Protein 1YC9 (pdb70)

Structure (mmCIF, N/CA/C/O backbone):
data_1YC9
#
_entry.id   1YC9
#
_cell.length_a   71.458
_cell.length_b   71.458
_cell.length_c   190.702
_cell.angle_alpha   90.00
_cell.angle_beta   90.00
_cell.angle_gamma   120.00
#
_symmetry.space_group_name_H-M   'P 3 2 1'
#
loop_
_entity.id
_entity.type
_entity.pdbx_description
1 polymer 'multidrug resistance protein'
2 non-polymer 'octyl beta-D-glucopyranoside'
3 non-polymer 'MERCURY (II) ION'
4 water water
#
loop_
_atom_site.group_PDB
_atom_site.id
_atom_site.type_symbol
_atom_site.label_atom_id
_atom_site.label_alt_id
_atom_site.label_comp_id
_atom_site.label_asym_id
_atom_site.label_entity_id
_atom_site.label_seq_id
_atom_site.pdbx_PDB_ins_code
_atom_site.Cartn_x
_atom_site.Cartn_y
_atom_site.Cartn_z
_atom_site.occupancy
_atom_site.B_iso_or_equiv
_atom_site.auth_seq_id
_atom_site.auth_comp_id
_atom_site.auth_asym_id
_atom_site.auth_atom_id
_atom_site.pdbx_PDB_model_num
ATOM 1 N N . TRP A 1 21 ? 29.561 27.405 54.476 1.00 62.63 63 TRP A N 1
ATOM 2 C CA . TRP A 1 21 ? 28.328 28.126 54.915 1.00 62.10 63 TRP A CA 1
ATOM 3 C C . TRP A 1 21 ? 27.062 27.272 54.584 1.00 61.01 63 TRP A C 1
ATOM 4 O O . TRP A 1 21 ? 27.199 26.035 54.531 1.00 61.15 63 TRP A O 1
ATOM 15 N N . PRO A 1 22 ? 25.846 27.838 54.442 1.00 59.07 64 PRO A N 1
ATOM 16 C CA . PRO A 1 22 ? 24.677 27.021 54.051 1.00 57.31 64 PRO A CA 1
ATOM 17 C C . PRO A 1 22 ? 24.892 25.947 52.972 1.00 55.09 64 PRO A C 1
ATOM 18 O O . PRO A 1 22 ? 25.164 26.276 51.830 1.00 54.86 64 PRO A O 1
ATOM 22 N N . SER A 1 23 ? 24.770 24.682 53.379 1.00 52.51 65 SER A N 1
ATOM 23 C CA . SER A 1 23 ? 24.717 23.502 52.499 1.00 50.67 65 SER A CA 1
ATOM 24 C C . SER A 1 23 ? 23.634 23.596 51.389 1.00 48.45 65 SER A C 1
ATOM 25 O O . SER A 1 23 ? 22.791 24.509 51.429 1.00 47.24 65 SER A O 1
ATOM 28 N N . ALA A 1 24 ? 23.649 22.663 50.415 1.00 45.39 66 ALA A N 1
ATOM 29 C CA . ALA A 1 24 ? 22.565 22.554 49.436 1.00 42.98 66 ALA A CA 1
ATOM 30 C C . ALA A 1 24 ? 21.299 22.067 50.135 1.00 40.76 66 ALA A C 1
ATOM 31 O O . ALA A 1 24 ? 20.244 22.674 49.972 1.00 40.04 66 ALA A O 1
ATOM 33 N N . ASN A 1 25 ? 21.414 20.943 50.855 1.00 38.11 67 ASN A N 1
ATOM 34 C CA . ASN A 1 25 ? 20.371 20.439 51.752 1.00 36.14 67 ASN A CA 1
ATOM 35 C C . ASN A 1 25 ? 20.609 20.880 53.195 1.00 33.17 67 ASN A C 1
ATOM 36 O O . ASN A 1 25 ? 20.713 20.071 54.107 1.00 32.02 67 ASN A O 1
ATOM 41 N N . TRP A 1 26 ? 20.614 22.191 53.385 1.00 31.58 68 TRP A N 1
ATOM 42 C CA . TRP A 1 26 ? 21.034 22.848 54.614 1.00 29.60 68 TRP A CA 1
ATOM 43 C C . TRP A 1 26 ? 20.229 22.487 55.860 1.00 28.96 68 TRP A C 1
ATOM 44 O O . TRP A 1 26 ? 20.705 22.626 56.976 1.00 28.41 68 TRP A O 1
ATOM 55 N N . TRP A 1 27 ? 18.984 22.057 55.670 1.00 28.06 69 TRP A N 1
ATOM 56 C CA . TRP A 1 27 ? 18.098 21.704 56.776 1.00 26.93 69 TRP A CA 1
ATOM 57 C C . TRP A 1 27 ? 18.592 20.460 57.523 1.00 26.93 69 TRP A C 1
ATOM 58 O O . TRP A 1 27 ? 18.236 20.242 58.698 1.00 26.95 69 TRP A O 1
ATOM 69 N N . GLN A 1 28 ? 19.411 19.659 56.836 1.00 28.95 70 GLN A N 1
ATOM 70 C CA . GLN A 1 28 ? 19.983 18.466 57.454 1.00 30.06 70 GLN A CA 1
ATOM 71 C C . GLN A 1 28 ? 20.863 18.787 58.644 1.00 30.79 70 GLN A C 1
ATOM 72 O O . GLN A 1 28 ? 21.042 17.933 59.507 1.00 31.36 70 GLN A O 1
ATOM 78 N N . ARG A 1 29 ? 21.411 19.995 58.704 1.00 31.51 71 ARG A N 1
ATOM 79 C CA . ARG A 1 29 ? 22.262 20.337 59.815 1.00 32.91 71 ARG A CA 1
ATOM 80 C C . ARG A 1 29 ? 21.536 20.335 61.152 1.00 32.10 71 ARG A C 1
ATOM 81 O O . ARG A 1 29 ? 22.185 20.226 62.182 1.00 30.40 71 ARG A O 1
ATOM 89 N N . TYR A 1 30 ? 20.191 20.380 61.158 1.00 30.58 72 TYR A N 1
ATOM 90 C CA . TYR A 1 30 ? 19.434 20.355 62.410 1.00 30.31 72 TYR A CA 1
ATOM 91 C C . TYR A 1 30 ? 19.182 18.949 62.979 1.00 31.02 72 TYR A C 1
ATOM 92 O O . TYR A 1 30 ? 18.624 18.805 64.057 1.00 30.83 72 TYR A O 1
ATOM 101 N N . GLN A 1 31 ? 19.519 17.916 62.207 1.00 32.13 73 GLN A N 1
ATOM 102 C CA . GLN A 1 31 ? 19.608 16.552 62.722 1.00 33.50 73 GLN A CA 1
ATOM 103 C C . GLN A 1 31 ? 18.238 16.047 63.124 1.00 32.39 73 GLN A C 1
ATOM 104 O O . GLN A 1 31 ? 18.092 15.273 64.079 1.00 32.76 73 GLN A O 1
ATOM 110 N N . ASP A 1 32 ? 17.225 16.522 62.409 1.00 30.82 74 ASP A N 1
ATOM 111 C CA . ASP A 1 32 ? 15.847 16.137 62.647 1.00 29.80 74 ASP A CA 1
ATOM 112 C C . ASP A 1 32 ? 15.257 15.468 61.418 1.00 30.08 74 ASP A C 1
ATOM 113 O O . ASP A 1 32 ? 14.882 16.112 60.416 1.00 28.35 74 ASP A O 1
ATOM 118 N N . ALA A 1 33 ? 15.177 14.136 61.450 1.00 29.23 75 ALA A N 1
ATOM 119 C CA . ALA A 1 33 ? 14.741 13.441 60.261 1.00 29.47 75 ALA A CA 1
ATOM 120 C C . ALA A 1 33 ? 13.298 13.614 59.792 1.00 29.04 75 ALA A C 1
ATOM 121 O O . ALA A 1 33 ? 13.038 13.619 58.607 1.00 28.10 75 ALA A O 1
ATOM 123 N N . GLN A 1 34 ? 12.358 13.808 60.699 1.00 29.50 76 GLN A N 1
ATOM 124 C CA . GLN A 1 34 ? 11.197 14.650 60.498 1.00 29.16 76 GLN A CA 1
ATOM 125 C C . GLN A 1 34 ? 11.246 15.869 59.606 1.00 28.14 76 GLN A C 1
ATOM 126 O O . GLN A 1 34 ? 10.507 15.908 58.608 1.00 29.11 76 GLN A O 1
ATOM 132 N N . LEU A 1 35 ? 12.068 16.830 59.966 1.00 27.75 77 LEU A N 1
ATOM 133 C CA . LEU A 1 35 ? 12.196 18.026 59.147 1.00 27.38 77 LEU A CA 1
ATOM 134 C C . LEU A 1 35 ? 12.700 17.644 57.777 1.00 27.71 77 LEU A C 1
ATOM 135 O O . LEU A 1 35 ? 12.160 18.047 56.751 1.00 25.85 77 LEU A O 1
ATOM 140 N N . ASN A 1 36 ? 13.761 16.842 57.756 1.00 27.76 78 ASN A N 1
ATOM 141 C CA . ASN A 1 36 ? 14.314 16.335 56.505 1.00 28.76 78 ASN A CA 1
ATOM 142 C C . ASN A 1 36 ? 13.274 15.726 55.606 1.00 28.34 78 ASN A C 1
ATOM 143 O O . ASN A 1 36 ? 13.257 16.001 54.425 1.00 28.15 78 ASN A O 1
ATOM 148 N N . HIS A 1 37 ? 12.423 14.875 56.167 1.00 28.80 79 HIS A N 1
ATOM 149 C CA . HIS A 1 37 ? 11.412 14.187 55.393 1.00 29.28 79 HIS A CA 1
ATOM 150 C C . HIS A 1 37 ? 10.332 15.143 54.817 1.00 27.59 79 HIS A C 1
ATOM 151 O O . HIS A 1 37 ? 9.922 15.006 53.653 1.00 26.56 79 HIS A O 1
ATOM 158 N N . LEU A 1 38 ? 9.893 16.092 55.642 1.00 24.99 80 LEU A N 1
ATOM 159 C CA . LEU A 1 38 ? 8.935 17.116 55.216 1.00 24.72 80 LEU A CA 1
ATOM 160 C C . LEU A 1 38 ? 9.485 17.919 54.043 1.00 23.12 80 LEU A C 1
ATOM 161 O O . LEU A 1 38 ? 8.808 18.074 53.042 1.00 23.81 80 LEU A O 1
ATOM 166 N N . ILE A 1 39 ? 10.727 18.371 54.136 1.00 22.17 81 ILE A N 1
ATOM 167 C CA . ILE A 1 39 ? 11.264 19.177 53.065 1.00 23.85 81 ILE A CA 1
ATOM 168 C C . ILE A 1 39 ? 11.458 18.296 51.814 1.00 24.90 81 ILE A C 1
ATOM 169 O O . ILE A 1 39 ? 11.041 18.640 50.692 1.00 24.94 81 ILE A O 1
ATOM 174 N N . GLU A 1 40 ? 12.031 17.114 52.012 1.00 25.28 82 GLU A N 1
ATOM 175 C CA . GLU A 1 40 ? 12.229 16.186 50.911 1.00 27.03 82 GLU A CA 1
ATOM 176 C C . GLU A 1 40 ? 10.961 15.834 50.146 1.00 27.99 82 GLU A C 1
ATOM 177 O O . GLU A 1 40 ? 10.970 15.859 48.926 1.00 27.80 82 GLU A O 1
ATOM 183 N N . GLU A 1 41 ? 9.870 15.581 50.865 1.00 29.32 83 GLU A N 1
ATOM 184 C CA . GLU A 1 41 ? 8.549 15.353 50.275 1.00 30.30 83 GLU A CA 1
ATOM 185 C C . GLU A 1 41 ? 8.111 16.524 49.394 1.00 29.71 83 GLU A C 1
ATOM 186 O O . GLU A 1 41 ? 7.671 16.313 48.255 1.00 30.37 83 GLU A O 1
ATOM 192 N N . ALA A 1 42 ? 8.200 17.733 49.941 1.00 28.58 84 ALA A N 1
ATOM 193 C CA . ALA A 1 42 ? 7.797 18.947 49.245 1.00 28.38 84 ALA A CA 1
ATOM 194 C C . ALA A 1 42 ? 8.633 19.173 47.989 1.00 28.87 84 ALA A C 1
ATOM 195 O O . ALA A 1 42 ? 8.116 19.635 47.011 1.00 27.64 84 ALA A O 1
ATOM 197 N N . LEU A 1 43 ? 9.945 18.896 48.056 1.00 28.92 85 LEU A N 1
ATOM 198 C CA . LEU A 1 43 ? 10.821 19.081 46.903 1.00 30.50 85 LEU A CA 1
ATOM 199 C C . LEU A 1 43 ? 10.742 17.964 45.827 1.00 32.77 85 LEU A C 1
ATOM 200 O O . LEU A 1 43 ? 11.272 18.114 44.739 1.00 34.62 85 LEU A O 1
ATOM 205 N N . GLN A 1 44 ? 10.082 16.858 46.152 1.00 34.36 86 GLN A N 1
ATOM 206 C CA . GLN A 1 44 ? 9.941 15.758 45.202 1.00 35.92 86 GLN A CA 1
ATOM 207 C C . GLN A 1 44 ? 8.672 15.916 44.371 1.00 36.39 86 GLN A C 1
ATOM 208 O O . GLN A 1 44 ? 8.693 15.798 43.146 1.00 35.72 86 GLN A O 1
ATOM 214 N N . HIS A 1 45 ? 7.569 16.184 45.059 1.00 36.98 87 HIS A N 1
ATOM 215 C CA . HIS A 1 45 ? 6.293 16.434 44.438 1.00 37.60 87 HIS A CA 1
ATOM 216 C C . HIS A 1 45 ? 5.442 17.254 45.416 1.00 37.13 87 HIS A C 1
ATOM 217 O O . HIS A 1 45 ? 5.179 16.823 46.530 1.00 37.87 87 HIS A O 1
ATOM 224 N N . SER A 1 46 ? 5.048 18.446 44.983 1.00 35.34 88 SER A N 1
ATOM 225 C CA . SER A 1 46 ? 4.109 19.314 45.706 1.00 32.97 88 SER A CA 1
ATOM 226 C C . SER A 1 46 ? 3.678 20.364 44.677 1.00 31.98 88 SER A C 1
ATOM 227 O O . SER A 1 46 ? 4.399 20.590 43.717 1.00 31.09 88 SER A O 1
ATOM 230 N N . PRO A 1 47 ? 2.515 20.991 44.836 1.00 31.04 89 PRO A N 1
ATOM 231 C CA . PRO A 1 47 ? 2.091 22.035 43.895 1.00 28.87 89 PRO A CA 1
ATOM 232 C C . PRO A 1 47 ? 3.055 23.225 43.738 1.00 28.82 89 PRO A C 1
ATOM 233 O O . PRO A 1 47 ? 3.245 23.676 42.633 1.00 26.31 89 PRO A O 1
ATOM 237 N N . SER A 1 48 ? 3.646 23.701 44.816 1.00 27.83 90 SER A N 1
ATOM 238 C CA . SER A 1 48 ? 4.591 24.800 44.724 1.00 29.43 90 SER A CA 1
ATOM 239 C C . SER A 1 48 ? 5.815 24.412 43.920 1.00 29.22 90 SER A C 1
ATOM 240 O O . SER A 1 48 ? 6.336 25.200 43.148 1.00 29.54 90 SER A O 1
ATOM 243 N N . LEU A 1 49 ? 6.255 23.178 44.112 1.00 29.58 91 LEU A N 1
ATOM 244 C CA . LEU A 1 49 ? 7.327 22.619 43.315 1.00 30.07 91 LEU A CA 1
ATOM 245 C C . LEU A 1 49 ? 6.951 22.618 41.841 1.00 28.73 91 LEU A C 1
ATOM 246 O O . LEU A 1 49 ? 7.674 23.130 41.013 1.00 27.47 91 LEU A O 1
ATOM 251 N N . CYS A 1 50 ? 5.811 22.023 41.530 1.00 28.29 92 CYS A N 1
ATOM 252 C CA . CYS A 1 50 ? 5.405 21.865 40.151 1.00 28.56 92 CYS A CA 1
ATOM 253 C C . CYS A 1 50 ? 5.213 23.187 39.432 1.00 26.35 92 CYS A C 1
ATOM 254 O O . CYS A 1 50 ? 5.544 23.292 38.268 1.00 26.69 92 CYS A O 1
ATOM 257 N N . MET A 1 51 ? 4.700 24.196 40.131 1.00 24.12 93 MET A N 1
ATOM 258 C CA . MET A 1 51 ? 4.484 25.490 39.526 1.00 23.11 93 MET A CA 1
ATOM 259 C C . MET A 1 51 ? 5.840 26.098 39.185 1.00 24.31 93 MET A C 1
ATOM 260 O O . MET A 1 51 ? 5.999 26.714 38.157 1.00 21.90 93 MET A O 1
ATOM 265 N N . ALA A 1 52 ? 6.799 25.966 40.095 1.00 24.11 94 ALA A N 1
ATOM 266 C CA . ALA A 1 52 ? 8.138 26.458 39.850 1.00 24.70 94 ALA A CA 1
ATOM 267 C C . ALA A 1 52 ? 8.813 25.778 38.621 1.00 23.78 94 ALA A C 1
ATOM 268 O O . ALA A 1 52 ? 9.424 26.479 37.794 1.00 25.60 94 ALA A O 1
ATOM 270 N N . MET A 1 53 ? 8.711 24.456 38.528 1.00 24.57 95 MET A N 1
ATOM 271 C CA A MET A 1 53 ? 9.181 23.649 37.398 0.50 24.51 95 MET A CA 1
ATOM 272 C CA B MET A 1 53 ? 9.270 23.749 37.399 0.50 25.05 95 MET A CA 1
ATOM 273 C C . MET A 1 53 ? 8.549 24.163 36.101 1.00 24.38 95 MET A C 1
ATOM 274 O O . MET A 1 53 ? 9.197 24.340 35.085 1.00 22.60 95 MET A O 1
ATOM 283 N N . ALA A 1 54 ? 7.244 24.393 36.164 1.00 22.84 96 ALA A N 1
ATOM 284 C CA . ALA A 1 54 ? 6.458 24.831 35.008 1.00 22.76 96 ALA A CA 1
ATOM 285 C C . ALA A 1 54 ? 6.870 26.209 34.519 1.00 20.76 96 ALA A C 1
ATOM 286 O O . ALA A 1 54 ? 7.022 26.429 33.314 1.00 19.79 96 ALA A O 1
ATOM 288 N N . ARG A 1 55 ? 7.090 27.120 35.461 1.00 20.05 97 ARG A N 1
ATOM 289 C CA . ARG A 1 55 ? 7.537 28.470 35.141 1.00 20.18 97 ARG A CA 1
ATOM 290 C C . ARG A 1 55 ? 8.941 28.511 34.539 1.00 20.03 97 ARG A C 1
ATOM 291 O O . ARG A 1 55 ? 9.262 29.419 33.772 1.00 18.36 97 ARG A O 1
ATOM 299 N N . LEU A 1 56 ? 9.778 27.535 34.884 1.00 20.42 98 LEU A N 1
ATOM 300 C CA . LEU A 1 56 ? 11.088 27.430 34.265 1.00 19.79 98 LEU A CA 1
ATOM 301 C C . LEU A 1 56 ? 10.918 26.876 32.847 1.00 18.98 98 LEU A C 1
ATOM 302 O O . LEU A 1 56 ? 11.493 27.392 31.903 1.00 18.14 98 LEU A O 1
ATOM 307 N N . LYS A 1 57 ? 10.116 25.831 32.683 1.00 19.44 99 LYS A N 1
ATOM 308 C CA . LYS A 1 57 ? 9.891 25.257 31.375 1.00 20.77 99 LYS A CA 1
ATOM 309 C C . LYS A 1 57 ? 9.309 26.312 30.434 1.00 21.43 99 LYS A C 1
ATOM 310 O O . LYS A 1 57 ? 9.661 26.362 29.260 1.00 20.71 99 LYS A O 1
ATOM 316 N N . GLY A 1 58 ? 8.468 27.180 30.963 1.00 20.84 100 GLY A N 1
ATOM 317 C CA . GLY A 1 58 ? 7.883 28.263 30.190 1.00 19.88 100 GLY A CA 1
ATOM 318 C C . GLY A 1 58 ? 8.943 29.156 29.608 1.00 19.56 100 GLY A C 1
ATOM 319 O O . GLY A 1 58 ? 8.924 29.496 28.427 1.00 19.30 100 GLY A O 1
ATOM 320 N N . ALA A 1 59 ? 9.855 29.569 30.464 1.00 18.21 101 ALA A N 1
ATOM 321 C CA . ALA A 1 59 ? 10.947 30.445 30.041 1.00 19.32 101 ALA A CA 1
ATOM 322 C C . ALA A 1 59 ? 11.833 29.737 28.994 1.00 17.29 101 ALA A C 1
ATOM 323 O O . ALA A 1 59 ? 12.354 30.376 28.082 1.00 19.10 101 ALA A O 1
ATOM 325 N N . GLN A 1 60 ? 11.994 28.425 29.137 1.00 18.78 102 GLN A N 1
ATOM 326 C CA . GLN A 1 60 ? 12.723 27.629 28.162 1.00 18.65 102 GLN A CA 1
ATOM 327 C C . GLN A 1 60 ? 12.039 27.673 26.802 1.00 18.29 102 GLN A C 1
ATOM 328 O O . GLN A 1 60 ? 12.659 27.901 25.769 1.00 16.52 102 GLN A O 1
ATOM 334 N N . GLY A 1 61 ? 10.729 27.430 26.793 1.00 17.51 103 GLY A N 1
ATOM 335 C CA . GLY A 1 61 ? 9.953 27.578 25.576 1.00 18.04 103 GLY A CA 1
ATOM 336 C C . GLY A 1 61 ? 9.989 28.953 24.983 1.00 17.94 103 GLY A C 1
ATOM 337 O O . GLY A 1 61 ? 10.043 29.082 23.758 1.00 18.93 103 GLY A O 1
ATOM 338 N N . PHE A 1 62 ? 9.983 29.982 25.804 1.00 17.84 104 PHE A N 1
ATOM 339 C CA . PHE A 1 62 ? 10.017 31.343 25.297 1.00 18.00 104 PHE A CA 1
ATOM 340 C C . PHE A 1 62 ? 11.382 31.578 24.627 1.00 17.40 104 PHE A C 1
ATOM 341 O O . PHE A 1 62 ? 11.444 32.146 23.549 1.00 17.17 104 PHE A O 1
ATOM 349 N N . ALA A 1 63 ? 12.444 31.103 25.267 1.00 17.15 105 ALA A N 1
ATOM 350 C CA . ALA A 1 63 ? 13.778 31.256 24.727 1.00 17.00 105 ALA A CA 1
ATOM 351 C C . ALA A 1 63 ? 13.916 30.542 23.395 1.00 16.50 105 ALA A C 1
ATOM 352 O O . ALA A 1 63 ? 14.518 31.045 22.441 1.00 16.33 105 ALA A O 1
ATOM 354 N N . ARG A 1 64 ? 13.376 29.339 23.311 1.00 15.73 106 ARG A N 1
ATOM 355 C CA . ARG A 1 64 ? 13.343 28.599 22.078 1.00 16.75 106 ARG A CA 1
ATOM 356 C C . ARG A 1 64 ? 12.622 29.377 20.960 1.00 17.53 106 ARG A C 1
ATOM 357 O O . ARG A 1 64 ? 13.102 29.456 19.826 1.00 16.12 106 ARG A O 1
ATOM 365 N N . GLN A 1 65 ? 11.398 29.879 21.260 1.00 17.26 107 GLN A N 1
ATOM 366 C CA . GLN A 1 65 ? 10.668 30.693 20.308 1.00 16.87 107 GLN A CA 1
ATOM 367 C C . GLN A 1 65 ? 11.489 31.908 19.835 1.00 16.37 107 GLN A C 1
ATOM 368 O O . GLN A 1 65 ? 11.532 32.193 18.639 1.00 14.72 107 GLN A O 1
ATOM 374 N N . ALA A 1 66 ? 12.152 32.602 20.775 1.00 17.85 108 ALA A N 1
ATOM 375 C CA . ALA A 1 66 ? 12.939 33.792 20.434 1.00 18.54 108 ALA A CA 1
ATOM 376 C C . ALA A 1 66 ? 14.084 33.448 19.501 1.00 18.92 108 ALA A C 1
ATOM 377 O O . ALA A 1 66 ? 14.337 34.152 18.554 1.00 19.70 108 ALA A O 1
ATOM 379 N N . GLY A 1 67 ? 14.818 32.375 19.799 1.00 19.33 109 GLY A N 1
ATOM 380 C CA . GLY A 1 67 ? 15.922 31.963 18.947 1.00 19.53 109 GLY A CA 1
ATOM 381 C C . GLY A 1 67 ? 15.551 31.722 17.496 1.00 19.19 109 GLY A C 1
ATOM 382 O O . GLY A 1 67 ? 16.385 31.925 16.588 1.00 18.10 109 GLY A O 1
ATOM 383 N N . ALA A 1 68 ? 14.276 31.332 17.230 1.00 18.37 110 ALA A N 1
ATOM 384 C CA . ALA A 1 68 ? 13.778 31.205 15.876 1.00 19.41 110 ALA A CA 1
ATOM 385 C C . ALA A 1 68 ? 13.914 32.458 15.029 1.00 18.84 110 ALA A C 1
ATOM 386 O O . ALA A 1 68 ? 13.987 32.410 13.808 1.00 18.74 110 ALA A O 1
ATOM 388 N N . ILE A 1 69 ? 13.973 33.621 15.642 1.00 19.43 111 ILE A N 1
ATOM 389 C CA . ILE A 1 69 ? 14.096 34.839 14.856 1.00 19.55 111 ILE A CA 1
ATOM 390 C C . ILE A 1 69 ? 15.410 34.903 14.052 1.00 20.25 111 ILE A C 1
ATOM 391 O O . ILE A 1 69 ? 15.510 35.614 13.068 1.00 18.32 111 ILE A O 1
ATOM 396 N N . ARG A 1 70 ? 16.413 34.154 14.498 1.00 18.95 112 ARG A N 1
ATOM 397 C CA . ARG A 1 70 ? 17.699 34.137 13.789 1.00 17.26 112 ARG A CA 1
ATOM 398 C C . ARG A 1 70 ? 17.814 33.005 12.748 1.00 17.43 112 ARG A C 1
ATOM 399 O O . ARG A 1 70 ? 18.793 32.940 12.014 1.00 16.57 112 ARG A O 1
ATOM 407 N N . SER A 1 71 ? 16.831 32.120 12.669 1.00 17.19 113 SER A N 1
ATOM 408 C CA . SER A 1 71 ? 16.823 31.128 11.646 1.00 16.12 113 SER A CA 1
ATOM 409 C C . SER A 1 71 ? 16.141 31.621 10.394 1.00 17.32 113 SER A C 1
ATOM 410 O O . SER A 1 71 ? 15.392 32.608 10.441 1.00 17.83 113 SER A O 1
ATOM 413 N N . PHE A 1 72 ? 16.304 30.895 9.304 1.00 16.72 114 PHE A N 1
ATOM 414 C CA . PHE A 1 72 ? 15.383 31.006 8.178 1.00 15.50 114 PHE A CA 1
ATOM 415 C C . PHE A 1 72 ? 14.092 30.152 8.428 1.00 17.32 114 PHE A C 1
ATOM 416 O O . PHE A 1 72 ? 14.054 29.323 9.333 1.00 17.50 114 PHE A O 1
ATOM 424 N N . ASP A 1 73 ? 13.061 30.425 7.639 1.00 16.11 115 ASP A N 1
ATOM 425 C CA A ASP A 1 73 ? 11.732 29.790 7.725 0.50 16.87 115 ASP A CA 1
ATOM 426 C CA B ASP A 1 73 ? 11.757 29.771 7.757 0.50 16.37 115 ASP A CA 1
ATOM 427 C C . ASP A 1 73 ? 11.402 29.210 6.376 1.00 15.75 115 ASP A C 1
ATOM 428 O O . ASP A 1 73 ? 11.664 29.832 5.315 1.00 15.90 115 ASP A O 1
ATOM 437 N N . LEU A 1 74 ? 10.805 28.024 6.356 1.00 15.14 116 LEU A N 1
ATOM 438 C CA . LEU A 1 74 ? 10.492 27.334 5.158 1.00 13.27 116 LEU A CA 1
ATOM 439 C C . LEU A 1 74 ? 9.010 26.848 5.377 1.00 13.92 116 LEU A C 1
ATOM 440 O O . LEU A 1 74 ? 8.625 26.437 6.466 1.00 13.05 116 LEU A O 1
ATOM 445 N N . GLY A 1 75 ? 8.272 26.924 4.301 1.00 15.44 117 GLY A N 1
ATOM 446 C CA . GLY A 1 75 ? 6.874 26.516 4.292 1.00 16.17 117 GLY A CA 1
ATOM 447 C C . GLY A 1 75 ? 6.416 26.062 2.936 1.00 15.53 117 GLY A C 1
ATOM 448 O O . GLY A 1 75 ? 7.039 26.345 1.936 1.00 15.64 117 GLY A O 1
ATOM 449 N N . LEU A 1 76 ? 5.339 25.248 2.893 1.00 14.78 118 LEU A N 1
ATOM 450 C CA . LEU A 1 76 ? 4.773 24.823 1.649 1.00 17.09 118 LEU A CA 1
ATOM 451 C C . LEU A 1 76 ? 3.412 25.504 1.534 1.00 18.51 118 LEU A C 1
ATOM 452 O O . LEU A 1 76 ? 2.707 25.573 2.523 1.00 18.83 118 LEU A O 1
ATOM 457 N N . ALA A 1 77 ? 3.138 26.024 0.359 1.00 18.45 119 ALA A N 1
ATOM 458 C CA . ALA A 1 77 ? 1.902 26.742 0.049 1.00 17.89 119 ALA A CA 1
ATOM 459 C C . ALA A 1 77 ? 1.290 26.119 -1.182 1.00 17.77 119 ALA A C 1
ATOM 460 O O . ALA A 1 77 ? 1.971 25.754 -2.113 1.00 18.86 119 ALA A O 1
ATOM 462 N N . ALA A 1 78 ? -0.027 25.923 -1.195 1.00 16.53 120 ALA A N 1
ATOM 463 C CA . ALA A 1 78 ? -0.673 25.512 -2.413 1.00 15.14 120 ALA A CA 1
ATOM 464 C C . ALA A 1 78 ? -2.042 26.174 -2.441 1.00 15.29 120 ALA A C 1
ATOM 465 O O . ALA A 1 78 ? -2.555 26.592 -1.408 1.00 16.64 120 ALA A O 1
ATOM 467 N N . SER A 1 79 ? -2.554 26.315 -3.632 1.00 14.89 121 SER A N 1
ATOM 468 C CA . SER A 1 79 ? -3.865 26.983 -3.863 1.00 15.21 121 SER A CA 1
ATOM 469 C C . SER A 1 79 ? -4.482 26.482 -5.122 1.00 16.51 121 SER A C 1
ATOM 470 O O . SER A 1 79 ? -3.830 26.002 -6.045 1.00 15.69 121 SER A O 1
ATOM 473 N N . ALA A 1 80 ? -5.831 26.468 -5.158 1.00 15.55 122 ALA A N 1
ATOM 474 C CA . ALA A 1 80 ? -6.545 26.218 -6.378 1.00 14.71 122 ALA A CA 1
ATOM 475 C C . ALA A 1 80 ? -7.666 27.238 -6.359 1.00 14.88 122 ALA A C 1
ATOM 476 O O . ALA A 1 80 ? -8.299 27.390 -5.337 1.00 16.22 122 ALA A O 1
ATOM 478 N N . THR A 1 81 ? -7.821 27.918 -7.458 1.00 14.50 123 THR A N 1
ATOM 479 C CA . THR A 1 81 ? -8.699 29.073 -7.554 1.00 14.03 123 THR A CA 1
ATOM 480 C C . THR A 1 81 ? -9.458 29.038 -8.824 1.00 14.66 123 THR A C 1
ATOM 481 O O . THR A 1 81 ? -8.912 28.858 -9.871 1.00 14.98 123 THR A O 1
ATOM 485 N N . GLU A 1 82 ? -10.771 29.325 -8.731 1.00 14.41 124 GLU A N 1
ATOM 486 C CA . GLU A 1 82 ? -11.574 29.633 -9.867 1.00 13.43 124 GLU A CA 1
ATOM 487 C C . GLU A 1 82 ? -11.728 31.159 -9.877 1.00 13.67 124 GLU A C 1
ATOM 488 O O . GLU A 1 82 ? -12.102 31.735 -8.894 1.00 14.95 124 GLU A O 1
ATOM 494 N N . SER A 1 83 ? -11.347 31.752 -10.977 1.00 14.01 125 SER A N 1
ATOM 495 C CA . SER A 1 83 ? -11.201 33.212 -11.070 1.00 14.81 125 SER A CA 1
ATOM 496 C C . SER A 1 83 ? -11.678 33.728 -12.413 1.00 12.86 125 SER A C 1
ATOM 497 O O . SER A 1 83 ? -11.398 33.166 -13.473 1.00 13.38 125 SER A O 1
ATOM 500 N N . LYS A 1 84 ? -12.351 34.885 -12.363 1.00 14.95 126 LYS A N 1
ATOM 501 C CA . LYS A 1 84 ? -12.770 35.643 -13.504 1.00 14.05 126 LYS A CA 1
ATOM 502 C C . LYS A 1 84 ? -12.069 36.996 -13.372 1.00 14.47 126 LYS A C 1
ATOM 503 O O . LYS A 1 84 ? -12.177 37.605 -12.323 1.00 13.91 126 LYS A O 1
ATOM 509 N N . VAL A 1 85 ? -11.320 37.355 -14.385 1.00 14.39 127 VAL A N 1
ATOM 510 C CA . VAL A 1 85 ? -10.581 38.646 -14.410 1.00 17.04 127 VAL A CA 1
ATOM 511 C C . VAL A 1 85 ? -11.486 39.677 -15.069 1.00 16.18 127 VAL A C 1
ATOM 512 O O . VAL A 1 85 ? -12.215 39.388 -16.044 1.00 15.36 127 VAL A O 1
ATOM 516 N N . SER A 1 86 ? -11.405 40.919 -14.579 1.00 15.75 128 SER A N 1
ATOM 517 C CA . SER A 1 86 ? -12.025 42.016 -15.275 1.00 15.13 128 SER A CA 1
ATOM 518 C C . SER A 1 86 ? -11.473 42.192 -16.720 1.00 16.43 128 SER A C 1
ATOM 519 O O . SER A 1 86 ? -10.271 42.113 -16.950 1.00 16.42 128 SER A O 1
ATOM 522 N N . GLU A 1 87 ? -12.342 42.514 -17.663 1.00 15.73 129 GLU A N 1
ATOM 523 C CA . GLU A 1 87 ? -11.940 42.601 -19.051 1.00 18.80 129 GLU A CA 1
ATOM 524 C C . GLU A 1 87 ? -11.093 43.853 -19.319 1.00 19.69 129 GLU A C 1
ATOM 525 O O . GLU A 1 87 ? -10.315 43.828 -20.265 1.00 18.91 129 GLU A O 1
ATOM 531 N N . ARG A 1 88 ? -11.277 44.891 -18.517 1.00 18.88 130 ARG A N 1
ATOM 532 C CA . ARG A 1 88 ? -10.625 46.203 -18.779 1.00 19.95 130 ARG A CA 1
ATOM 533 C C . ARG A 1 88 ? -10.176 46.789 -17.470 1.00 18.46 130 ARG A C 1
ATOM 534 O O . ARG A 1 88 ? -10.797 47.715 -16.925 1.00 17.19 130 ARG A O 1
ATOM 542 N N . TYR A 1 89 ? -9.086 46.231 -16.944 1.00 17.55 131 TYR A N 1
ATOM 543 C CA . TYR A 1 89 ? -8.591 46.635 -15.656 1.00 18.97 131 TYR A CA 1
ATOM 544 C C . TYR A 1 89 ? -7.072 46.691 -15.754 1.00 21.57 131 TYR A C 1
ATOM 545 O O . TYR A 1 89 ? -6.523 47.766 -15.993 1.00 21.68 131 TYR A O 1
ATOM 554 N N . GLN A 1 90 ? -6.410 45.553 -15.628 1.00 23.02 132 GLN A N 1
ATOM 555 C CA . GLN A 1 90 ? -4.941 45.504 -15.603 1.00 28.02 132 GLN A CA 1
ATOM 556 C C . GLN A 1 90 ? -4.288 44.649 -16.698 1.00 30.64 132 GLN A C 1
ATOM 557 O O . GLN A 1 90 ? -3.056 44.707 -16.878 1.00 32.50 132 GLN A O 1
ATOM 563 N N . SER A 1 91 ? -5.072 43.871 -17.440 1.00 32.94 133 SER A N 1
ATOM 564 C CA . SER A 1 91 ? -4.544 43.043 -18.541 1.00 34.09 133 SER A CA 1
ATOM 565 C C . SER A 1 91 ? -5.115 43.528 -19.850 1.00 34.36 133 SER A C 1
ATOM 566 O O . SER A 1 91 ? -6.313 43.752 -19.953 1.00 32.60 133 SER A O 1
ATOM 569 N N . ALA A 1 92 ? -4.287 43.707 -20.881 1.00 35.16 134 ALA A N 1
ATOM 570 C CA . ALA A 1 92 ? -4.862 43.992 -22.198 1.00 35.23 134 ALA A CA 1
ATOM 571 C C . ALA A 1 92 ? -5.415 42.731 -22.879 1.00 34.40 134 ALA A C 1
ATOM 572 O O . ALA A 1 92 ? -6.291 42.836 -23.756 1.00 35.56 134 ALA A O 1
ATOM 574 N N . THR A 1 93 ? -4.917 41.555 -22.488 1.00 32.51 135 THR A N 1
ATOM 575 C CA . THR A 1 93 ? -5.390 40.307 -23.084 1.00 32.34 135 THR A CA 1
ATOM 576 C C . THR A 1 93 ? -5.838 39.281 -22.042 1.00 29.58 135 THR A C 1
ATOM 577 O O . THR A 1 93 ? -5.286 38.203 -21.954 1.00 30.97 135 THR A O 1
ATOM 581 N N . PRO A 1 94 ? -6.873 39.624 -21.267 1.00 27.20 136 PRO A N 1
ATOM 582 C CA . PRO A 1 94 ? -7.365 38.784 -20.180 1.00 26.13 136 PRO A CA 1
ATOM 583 C C . PRO A 1 94 ? -8.070 37.527 -20.700 1.00 24.64 136 PRO A C 1
ATOM 584 O O . PRO A 1 94 ? -8.653 37.534 -21.743 1.00 22.70 136 PRO A O 1
ATOM 588 N N . PRO A 1 95 ? -7.985 36.445 -19.967 1.00 22.92 137 PRO A N 1
ATOM 589 C CA . PRO A 1 95 ? -8.726 35.246 -20.349 1.00 23.20 137 PRO A CA 1
ATOM 590 C C . PRO A 1 95 ? -10.209 35.541 -20.176 1.00 20.22 137 PRO A C 1
ATOM 591 O O . PRO A 1 95 ? -10.554 36.394 -19.408 1.00 19.53 137 PRO A O 1
ATOM 595 N N . ASP A 1 96 ? -11.064 34.815 -20.851 1.00 20.41 138 ASP A N 1
ATOM 596 C CA . ASP A 1 96 ? -12.496 35.058 -20.851 1.00 21.13 138 ASP A CA 1
ATOM 597 C C . ASP A 1 96 ? -13.082 34.203 -19.747 1.00 18.58 138 ASP A C 1
ATOM 598 O O . ASP A 1 96 ? -12.730 33.013 -19.627 1.00 16.61 138 ASP A O 1
ATOM 603 N N . GLY A 1 97 ? -14.031 34.745 -19.004 1.00 16.75 139 GLY A N 1
ATOM 604 C CA . GLY A 1 97 ? -14.836 33.935 -18.102 1.00 18.10 139 GLY A CA 1
ATOM 605 C C . GLY A 1 97 ? -14.100 33.420 -16.878 1.00 17.01 139 GLY A C 1
ATOM 606 O O . GLY A 1 97 ? -13.051 33.955 -16.451 1.00 15.08 139 GLY A O 1
ATOM 607 N N . TRP A 1 98 ? -14.667 32.375 -16.295 1.00 14.64 140 TRP A N 1
ATOM 608 C CA . TRP A 1 98 ? -14.195 31.832 -15.040 1.00 14.62 140 TRP A CA 1
ATOM 609 C C . TRP A 1 98 ? -13.268 30.700 -15.404 1.00 15.06 140 TRP A C 1
ATOM 610 O O . TRP A 1 98 ? -13.663 29.798 -16.182 1.00 15.29 140 TRP A O 1
ATOM 621 N N . ASN A 1 99 ? -12.048 30.750 -14.889 1.00 14.99 141 ASN A N 1
ATOM 622 C CA . ASN A 1 99 ? -11.058 29.689 -15.138 1.00 14.79 141 ASN A CA 1
ATOM 623 C C . ASN A 1 99 ? -10.404 29.190 -13.891 1.00 14.66 141 ASN A C 1
ATOM 624 O O . ASN A 1 99 ? -10.407 29.826 -12.922 1.00 13.74 141 ASN A O 1
ATOM 629 N N . ASP A 1 100 ? -9.869 27.949 -13.921 1.00 13.95 142 ASP A N 1
ATOM 630 C CA . ASP A 1 100 ? -9.218 27.381 -12.791 1.00 13.90 142 ASP A CA 1
ATOM 631 C C . ASP A 1 100 ? -7.665 27.590 -12.888 1.00 14.55 142 ASP A C 1
ATOM 632 O O . ASP A 1 100 ? -7.092 27.528 -13.975 1.00 14.85 142 ASP A O 1
ATOM 637 N N . TYR A 1 101 ? -7.103 27.858 -11.734 1.00 14.59 143 TYR A N 1
ATOM 638 C CA . TYR A 1 101 ? -5.650 28.124 -11.571 1.00 15.94 143 TYR A CA 1
ATOM 639 C C . TYR A 1 101 ? -5.170 27.322 -10.434 1.00 15.29 143 TYR A C 1
ATOM 640 O O . TYR A 1 101 ? -5.885 27.078 -9.449 1.00 17.01 143 TYR A O 1
ATOM 649 N N . GLY A 1 102 ? -3.884 26.932 -10.435 1.00 14.17 144 GLY A N 1
ATOM 650 C CA . GLY A 1 102 ? -3.385 26.294 -9.274 1.00 13.91 144 GLY A CA 1
ATOM 651 C C . GLY A 1 102 ? -1.929 26.764 -9.027 1.00 12.93 144 GLY A C 1
ATOM 652 O O . GLY A 1 102 ? -1.262 27.249 -9.976 1.00 13.71 144 GLY A O 1
ATOM 653 N N . THR A 1 103 ? -1.542 26.649 -7.787 1.00 14.12 145 THR A N 1
ATOM 654 C CA . THR A 1 103 ? -0.140 26.874 -7.414 1.00 15.64 145 THR A CA 1
ATOM 655 C C . THR A 1 103 ? 0.307 25.868 -6.393 1.00 15.94 145 THR A C 1
ATOM 656 O O . THR A 1 103 ? -0.501 25.295 -5.591 1.00 14.66 145 THR A O 1
ATOM 660 N N . LEU A 1 104 ? 1.631 25.596 -6.365 1.00 14.91 146 LEU A N 1
ATOM 661 C CA . LEU A 1 104 ? 2.147 24.742 -5.329 1.00 14.70 146 LEU A CA 1
ATOM 662 C C . LEU A 1 104 ? 3.636 25.171 -5.247 1.00 14.32 146 LEU A C 1
ATOM 663 O O . LEU A 1 104 ? 4.310 25.075 -6.253 1.00 14.84 146 LEU A O 1
ATOM 668 N N . THR A 1 105 ? 4.008 25.742 -4.093 1.00 15.23 147 THR A N 1
ATOM 669 C CA . THR A 1 105 ? 5.334 26.342 -3.925 1.00 15.64 147 THR A CA 1
ATOM 670 C C . THR A 1 105 ? 5.933 26.015 -2.572 1.00 16.55 147 THR A C 1
ATOM 671 O O . THR A 1 105 ? 5.244 25.760 -1.553 1.00 17.41 147 THR A O 1
ATOM 675 N N . LEU A 1 106 ? 7.271 26.034 -2.580 1.00 15.24 148 LEU A N 1
ATOM 676 C CA A LEU A 1 106 ? 8.069 26.010 -1.385 0.50 15.36 148 LEU A CA 1
ATOM 677 C CA B LEU A 1 106 ? 8.049 26.030 -1.364 0.50 16.18 148 LEU A CA 1
ATOM 678 C C . LEU A 1 106 ? 8.525 27.463 -1.194 1.00 16.00 148 LEU A C 1
ATOM 679 O O . LEU A 1 106 ? 9.003 28.056 -2.133 1.00 15.71 148 LEU A O 1
ATOM 688 N N . ASN A 1 107 ? 8.356 28.002 0.003 1.00 16.09 149 ASN A N 1
ATOM 689 C CA . ASN A 1 107 ? 8.581 29.399 0.280 1.00 17.64 149 ASN A CA 1
ATOM 690 C C . ASN A 1 107 ? 9.642 29.464 1.390 1.00 17.58 149 ASN A C 1
ATOM 691 O O . ASN A 1 107 ? 9.656 28.641 2.321 1.00 18.42 149 ASN A O 1
ATOM 696 N N . PHE A 1 108 ? 10.456 30.515 1.336 1.00 16.78 150 PHE A N 1
ATOM 697 C CA . PHE A 1 108 ? 11.589 30.676 2.183 1.00 16.92 150 PHE A CA 1
ATOM 698 C C . PHE A 1 108 ? 11.688 32.149 2.566 1.00 16.55 150 PHE A C 1
ATOM 699 O O . PHE A 1 108 ? 11.515 33.022 1.721 1.00 17.31 150 PHE A O 1
ATOM 707 N N . GLN A 1 109 ? 11.968 32.407 3.822 1.00 16.29 151 GLN A N 1
ATOM 708 C CA . GLN A 1 109 ? 12.248 33.772 4.286 1.00 18.63 151 GLN A CA 1
ATOM 709 C C . GLN A 1 109 ? 13.381 33.772 5.306 1.00 18.20 151 GLN A C 1
ATOM 710 O O . GLN A 1 109 ? 13.468 32.887 6.139 1.00 17.73 151 GLN A O 1
ATOM 716 N N . TYR A 1 110 ? 14.262 34.781 5.221 1.00 18.01 152 TYR A N 1
ATOM 717 C CA . TYR A 1 110 ? 15.412 34.947 6.125 1.00 17.38 152 TYR A CA 1
ATOM 718 C C . TYR A 1 110 ? 15.617 36.480 6.318 1.00 17.57 152 TYR A C 1
ATOM 719 O O . TYR A 1 110 ? 15.606 37.270 5.362 1.00 18.00 152 TYR A O 1
ATOM 728 N N . ASP A 1 111 ? 15.718 36.867 7.562 1.00 17.64 153 ASP A N 1
ATOM 729 C CA . ASP A 1 111 ? 16.039 38.220 7.967 1.00 19.22 153 ASP A CA 1
ATOM 730 C C . ASP A 1 111 ? 17.554 38.343 8.140 1.00 19.73 153 ASP A C 1
ATOM 731 O O . ASP A 1 111 ? 18.128 37.698 9.038 1.00 19.08 153 ASP A O 1
ATOM 736 N N . PHE A 1 112 ? 18.201 39.226 7.382 1.00 20.78 154 PHE A N 1
ATOM 737 C CA . PHE A 1 112 ? 19.685 39.352 7.502 1.00 23.11 154 PHE A CA 1
ATOM 738 C C . PHE A 1 112 ? 20.377 39.797 8.785 1.00 24.41 154 PHE A C 1
ATOM 739 O O . PHE A 1 112 ? 21.570 39.397 9.031 1.00 28.24 154 PHE A O 1
ATOM 747 N N . ASP A 1 113 ? 19.720 40.624 9.548 1.00 23.35 155 ASP A N 1
ATOM 748 C CA . ASP A 1 113 ? 20.226 41.134 10.855 1.00 22.90 155 ASP A CA 1
ATOM 749 C C . ASP A 1 113 ? 21.495 41.974 10.816 1.00 20.36 155 ASP A C 1
ATOM 750 O O . ASP A 1 113 ? 22.323 41.856 11.684 1.00 19.15 155 ASP A O 1
ATOM 755 N N . PHE A 1 114 ? 21.597 42.888 9.866 1.00 21.50 156 PHE A N 1
ATOM 756 C CA . PHE A 1 114 ? 22.820 43.733 9.760 1.00 22.18 156 PHE A CA 1
ATOM 757 C C . PHE A 1 114 ? 23.162 44.605 10.940 1.00 23.24 156 PHE A C 1
ATOM 758 O O . PHE A 1 114 ? 24.339 44.950 11.169 1.00 23.76 156 PHE A O 1
ATOM 766 N N . TRP A 1 115 ? 22.149 45.001 11.707 1.00 22.63 157 TRP A N 1
ATOM 767 C CA . TRP A 1 115 ? 22.389 45.840 12.869 1.00 21.74 157 TRP A CA 1
ATOM 768 C C . TRP A 1 115 ? 22.339 45.113 14.202 1.00 22.47 157 TRP A C 1
ATOM 769 O O . TRP A 1 115 ? 22.460 45.725 15.271 1.00 22.55 157 TRP A O 1
ATOM 780 N N . GLY A 1 116 ? 22.117 43.799 14.171 1.00 21.05 158 GLY A N 1
ATOM 781 C CA . GLY A 1 116 ? 22.123 43.053 15.393 1.00 21.20 158 GLY A CA 1
ATOM 782 C C . GLY A 1 116 ? 20.847 43.073 16.213 1.00 19.64 158 GLY A C 1
ATOM 783 O O . GLY A 1 116 ? 20.876 42.632 17.323 1.00 19.89 158 GLY A O 1
ATOM 784 N N . LYS A 1 117 ? 19.776 43.632 15.667 1.00 18.73 159 LYS A N 1
ATOM 785 C CA . LYS A 1 117 ? 18.461 43.628 16.311 1.00 20.19 159 LYS A CA 1
ATOM 786 C C . LYS A 1 117 ? 18.023 42.244 16.765 1.00 19.54 159 LYS A C 1
ATOM 787 O O . LYS A 1 117 ? 17.532 42.066 17.888 1.00 19.76 159 LYS A O 1
ATOM 793 N N . ASN A 1 118 ? 18.125 41.277 15.855 1.00 18.83 160 ASN A N 1
ATOM 794 C CA . ASN A 1 118 ? 17.588 39.953 16.143 1.00 18.90 160 ASN A CA 1
ATOM 795 C C . ASN A 1 118 ? 18.509 39.217 17.112 1.00 18.91 160 ASN A C 1
ATOM 796 O O . ASN A 1 118 ? 18.067 38.534 18.015 1.00 19.52 160 ASN A O 1
ATOM 801 N N . ARG A 1 119 ? 19.806 39.371 16.948 1.00 18.83 161 ARG A N 1
ATOM 802 C CA . ARG A 1 119 ? 20.690 38.842 17.934 1.00 20.34 161 ARG A CA 1
ATOM 803 C C . ARG A 1 119 ? 20.357 39.406 19.321 1.00 19.14 161 ARG A C 1
ATOM 804 O O . ARG A 1 119 ? 20.329 38.685 20.300 1.00 17.65 161 ARG A O 1
ATOM 812 N N . ALA A 1 120 ? 20.094 40.730 19.425 1.00 17.57 162 ALA A N 1
ATOM 813 C CA . ALA A 1 120 ? 19.798 41.310 20.713 1.00 17.87 162 ALA A CA 1
ATOM 814 C C . ALA A 1 120 ? 18.534 40.723 21.304 1.00 18.94 162 ALA A C 1
ATOM 815 O O . ALA A 1 120 ? 18.407 40.548 22.517 1.00 18.87 162 ALA A O 1
ATOM 817 N N . ALA A 1 121 ? 17.610 40.376 20.439 1.00 19.38 163 ALA A N 1
ATOM 818 C CA . ALA A 1 121 ? 16.354 39.753 20.855 1.00 19.36 163 ALA A CA 1
ATOM 819 C C . ALA A 1 121 ? 16.636 38.414 21.484 1.00 20.56 163 ALA A C 1
ATOM 820 O O . ALA A 1 121 ? 16.087 38.080 22.539 1.00 19.52 163 ALA A O 1
ATOM 822 N N . VAL A 1 122 ? 17.543 37.663 20.873 1.00 19.71 164 VAL A N 1
ATOM 823 C CA . VAL A 1 122 ? 17.870 36.371 21.459 1.00 21.49 164 VAL A CA 1
ATOM 824 C C . VAL A 1 122 ? 18.658 36.513 22.741 1.00 20.36 164 VAL A C 1
ATOM 825 O O . VAL A 1 122 ? 18.360 35.810 23.685 1.00 21.93 164 VAL A O 1
ATOM 829 N N . VAL A 1 123 ? 19.584 37.458 22.823 1.00 20.20 165 VAL A N 1
ATOM 830 C CA . VAL A 1 123 ? 20.265 37.726 24.079 1.00 21.24 165 VAL A CA 1
ATOM 831 C C . VAL A 1 123 ? 19.332 38.127 25.229 1.00 20.72 165 VAL A C 1
ATOM 832 O O . VAL A 1 123 ? 19.488 37.676 26.358 1.00 20.91 165 VAL A O 1
ATOM 836 N N . ALA A 1 124 ? 18.329 38.918 24.892 1.00 19.77 166 ALA A N 1
ATOM 837 C CA . ALA A 1 124 ? 17.316 39.304 25.843 1.00 18.99 166 ALA A CA 1
ATOM 838 C C . ALA A 1 124 ? 16.546 38.092 26.318 1.00 19.04 166 ALA A C 1
ATOM 839 O O . ALA A 1 124 ? 16.368 37.909 27.502 1.00 17.71 166 ALA A O 1
ATOM 841 N N . ALA A 1 125 ? 16.176 37.219 25.386 1.00 17.99 167 ALA A N 1
ATOM 842 C CA . ALA A 1 125 ? 15.399 36.040 25.748 1.00 18.94 167 ALA A CA 1
ATOM 843 C C . ALA A 1 125 ? 16.222 35.016 26.592 1.00 18.81 167 ALA A C 1
ATOM 844 O O . ALA A 1 125 ? 15.692 34.371 27.506 1.00 18.34 167 ALA A O 1
ATOM 846 N N . THR A 1 126 ? 17.480 34.870 26.273 1.00 18.70 168 THR A N 1
ATOM 847 C CA . THR A 1 126 ? 18.333 33.968 27.016 1.00 21.20 168 THR A CA 1
ATOM 848 C C . THR A 1 126 ? 18.685 34.540 28.394 1.00 19.80 168 THR A C 1
ATOM 849 O O . THR A 1 126 ? 18.913 33.791 29.336 1.00 18.33 168 THR A O 1
ATOM 853 N N . SER A 1 127 ? 18.732 35.889 28.494 1.00 20.21 169 SER A N 1
ATOM 854 C CA . SER A 1 127 ? 18.927 36.554 29.756 1.00 19.22 169 SER A CA 1
ATOM 855 C C . SER A 1 127 ? 17.709 36.344 30.619 1.00 19.54 169 SER A C 1
ATOM 856 O O . SER A 1 127 ? 17.848 36.139 31.818 1.00 18.20 169 SER A O 1
ATOM 859 N N . GLU A 1 128 ? 16.517 36.385 30.028 1.00 19.15 170 GLU A N 1
ATOM 860 C CA . GLU A 1 128 ? 15.303 36.059 30.760 1.00 18.93 170 GLU A CA 1
ATOM 861 C C . GLU A 1 128 ? 15.295 34.634 31.220 1.00 18.43 170 GLU A C 1
ATOM 862 O O . GLU A 1 128 ? 14.846 34.304 32.317 1.00 16.59 170 GLU A O 1
ATOM 868 N N . LEU A 1 129 ? 15.819 33.774 30.382 1.00 16.86 171 LEU A N 1
ATOM 869 C CA . LEU A 1 129 ? 15.899 32.373 30.809 1.00 17.30 171 LEU A CA 1
ATOM 870 C C . LEU A 1 129 ? 16.856 32.227 31.993 1.00 16.07 171 LEU A C 1
ATOM 871 O O . LEU A 1 129 ? 16.597 31.493 32.933 1.00 16.96 171 LEU A O 1
ATOM 876 N N . ALA A 1 130 ? 17.987 32.898 31.944 1.00 16.77 172 ALA A N 1
ATOM 877 C CA . ALA A 1 130 ? 18.917 32.849 33.071 1.00 17.17 172 ALA A CA 1
ATOM 878 C C . ALA A 1 130 ? 18.286 33.390 34.335 1.00 16.81 172 ALA A C 1
ATOM 879 O O . ALA A 1 130 ? 18.512 32.884 35.436 1.00 16.55 172 ALA A O 1
ATOM 881 N N . ALA A 1 131 ? 17.457 34.416 34.188 1.00 16.82 173 ALA A N 1
ATOM 882 C CA . ALA A 1 131 ? 16.729 34.925 35.323 1.00 17.33 173 ALA A CA 1
ATOM 883 C C . ALA A 1 131 ? 15.720 33.889 35.819 1.00 17.43 173 ALA A C 1
ATOM 884 O O . ALA A 1 131 ? 15.584 33.698 37.044 1.00 16.62 173 ALA A O 1
ATOM 886 N N . ALA A 1 132 ? 15.050 33.224 34.884 1.00 17.57 174 ALA A N 1
ATOM 887 C CA . ALA A 1 132 ? 14.113 32.155 35.245 1.00 18.10 174 ALA A CA 1
ATOM 888 C C . ALA A 1 132 ? 14.782 30.964 35.962 1.00 18.99 174 ALA A C 1
ATOM 889 O O . ALA A 1 132 ? 14.216 30.336 36.898 1.00 18.21 174 ALA A O 1
ATOM 891 N N . GLU A 1 133 ? 15.997 30.675 35.540 1.00 18.77 175 GLU A N 1
ATOM 892 C CA . GLU A 1 133 ? 16.782 29.614 36.189 1.00 20.57 175 GLU A CA 1
ATOM 893 C C . GLU A 1 133 ? 17.071 29.992 37.647 1.00 19.65 175 GLU A C 1
ATOM 894 O O . GLU A 1 133 ? 16.877 29.193 38.562 1.00 20.17 175 GLU A O 1
ATOM 900 N N . ALA A 1 134 ? 17.484 31.244 37.863 1.00 19.92 176 ALA A N 1
ATOM 901 C CA . ALA A 1 134 ? 17.733 31.773 39.191 1.00 20.54 176 ALA A CA 1
ATOM 902 C C . ALA A 1 134 ? 16.452 31.777 40.008 1.00 21.29 176 ALA A C 1
ATOM 903 O O . ALA A 1 134 ? 16.467 31.449 41.198 1.00 20.68 176 ALA A O 1
ATOM 905 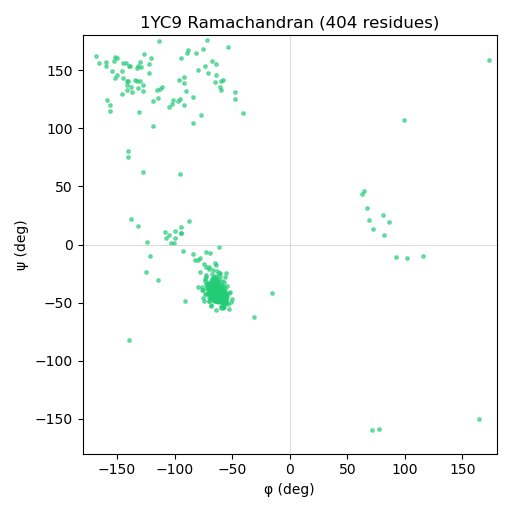N N . GLU A 1 135 ? 15.329 32.125 39.390 1.00 21.77 177 GLU A N 1
ATOM 906 C CA . GLU A 1 135 ? 14.088 32.145 40.129 1.00 22.88 177 GLU A CA 1
ATOM 907 C C . GLU A 1 135 ? 13.649 30.735 40.542 1.00 23.38 177 GLU A C 1
ATOM 908 O O . GLU A 1 135 ? 13.053 30.581 41.596 1.00 22.89 177 GLU A O 1
ATOM 914 N N . SER A 1 136 ? 13.988 29.720 39.764 1.00 23.76 178 SER A N 1
ATOM 915 C CA . SER A 1 136 ? 13.690 28.341 40.155 1.00 25.18 178 SER A CA 1
ATOM 916 C C . SER A 1 136 ? 14.468 27.944 41.424 1.00 25.67 178 SER A C 1
ATOM 917 O O . SER A 1 136 ? 13.942 27.236 42.276 1.00 24.47 178 SER A O 1
ATOM 920 N N . VAL A 1 137 ? 15.708 28.417 41.540 1.00 25.01 179 VAL A N 1
ATOM 921 C CA . VAL A 1 137 ? 16.473 28.233 42.781 1.00 25.06 179 VAL A CA 1
ATOM 922 C C . VAL A 1 137 ? 15.808 28.991 43.940 1.00 24.50 179 VAL A C 1
ATOM 923 O O . VAL A 1 137 ? 15.663 28.450 45.055 1.00 25.10 179 VAL A O 1
ATOM 927 N N . ALA A 1 138 ? 15.452 30.255 43.711 1.00 24.00 180 ALA A N 1
ATOM 928 C CA . ALA A 1 138 ? 14.715 31.036 44.712 1.00 24.22 180 ALA A CA 1
ATOM 929 C C . ALA A 1 138 ? 13.432 30.315 45.147 1.00 24.24 180 ALA A C 1
ATOM 930 O O . ALA A 1 138 ? 13.093 30.345 46.346 1.00 22.95 180 ALA A O 1
ATOM 932 N N . ALA A 1 139 ? 12.771 29.621 44.220 1.00 24.35 181 ALA A N 1
ATOM 933 C CA . ALA A 1 139 ? 11.533 28.909 44.534 1.00 26.44 181 ALA A CA 1
ATOM 934 C C . ALA A 1 139 ? 11.816 27.705 45.427 1.00 27.38 181 ALA A C 1
ATOM 935 O O . ALA A 1 139 ? 11.070 27.450 46.397 1.00 27.30 181 ALA A O 1
ATOM 937 N N . ARG A 1 140 ? 12.898 26.986 45.142 1.00 27.14 182 ARG A N 1
ATOM 938 C CA . ARG A 1 140 ? 13.297 25.917 46.014 1.00 27.16 182 ARG A CA 1
ATOM 939 C C . ARG A 1 140 ? 13.534 26.440 47.435 1.00 27.03 182 ARG A C 1
ATOM 940 O O . ARG A 1 140 ? 13.099 25.829 48.409 1.00 26.37 182 ARG A O 1
ATOM 948 N N . LEU A 1 141 ? 14.230 27.569 47.534 1.00 26.70 183 LEU A N 1
ATOM 949 C CA . LEU A 1 141 ? 14.529 28.198 48.816 1.00 27.27 183 LEU A CA 1
ATOM 950 C C . LEU A 1 141 ? 13.267 28.618 49.543 1.00 25.94 183 LEU A C 1
ATOM 951 O O . LEU A 1 141 ? 13.168 28.480 50.757 1.00 24.65 183 LEU A O 1
ATOM 956 N N . MET A 1 142 ? 12.300 29.139 48.795 1.00 25.40 184 MET A N 1
ATOM 957 C CA . MET A 1 142 ? 11.051 29.610 49.382 1.00 25.44 184 MET A CA 1
ATOM 958 C C . MET A 1 142 ? 10.237 28.448 49.941 1.00 24.01 184 MET A C 1
ATOM 959 O O . MET A 1 142 ? 9.562 28.582 50.962 1.00 22.56 184 MET A O 1
ATOM 964 N N . ILE A 1 143 ? 10.309 27.307 49.264 1.00 24.40 185 ILE A N 1
ATOM 965 C CA . ILE A 1 143 ? 9.661 26.084 49.734 1.00 24.69 185 ILE A CA 1
ATOM 966 C C . ILE A 1 143 ? 10.315 25.539 51.002 1.00 24.08 185 ILE A C 1
ATOM 967 O O . ILE A 1 143 ? 9.650 25.285 52.018 1.00 22.38 185 ILE A O 1
ATOM 972 N N . SER A 1 144 ? 11.632 25.375 50.961 1.00 22.53 186 SER A N 1
ATOM 973 C CA . SER A 1 144 ? 12.290 24.742 52.080 1.00 21.83 186 SER A CA 1
ATOM 974 C C . SER A 1 144 ? 12.255 25.655 53.299 1.00 21.15 186 SER A C 1
ATOM 975 O O . SER A 1 144 ? 12.017 25.184 54.391 1.00 21.58 186 SER A O 1
ATOM 978 N N . THR A 1 145 ? 12.475 26.954 53.135 1.00 20.83 187 THR A N 1
ATOM 979 C CA . THR A 1 145 ? 12.478 27.853 54.262 1.00 21.48 187 THR A CA 1
ATOM 980 C C . THR A 1 145 ? 11.053 28.034 54.808 1.00 21.41 187 THR A C 1
ATOM 981 O O . THR A 1 145 ? 10.914 28.226 56.008 1.00 20.80 187 THR A O 1
ATOM 985 N N . SER A 1 146 ? 10.026 28.001 53.951 1.00 20.95 188 SER A N 1
ATOM 986 C CA . SER A 1 146 ? 8.655 28.162 54.454 1.00 22.24 188 SER A CA 1
ATOM 987 C C . SER A 1 146 ? 8.302 26.990 55.373 1.00 20.76 188 SER A C 1
ATOM 988 O O . SER A 1 146 ? 7.796 27.200 56.451 1.00 18.98 188 SER A O 1
ATOM 991 N N . ILE A 1 147 ? 8.694 25.773 54.982 1.00 20.09 189 ILE A N 1
ATOM 992 C CA . ILE A 1 147 ? 8.570 24.596 55.802 1.00 20.15 189 ILE A CA 1
ATOM 993 C C . ILE A 1 147 ? 9.393 24.658 57.087 1.00 18.43 189 ILE A C 1
ATOM 994 O O . ILE A 1 147 ? 8.870 24.444 58.174 1.00 17.36 189 ILE A O 1
ATOM 999 N N . ALA A 1 148 ? 10.678 25.020 57.004 1.00 18.94 190 ALA A N 1
ATOM 1000 C CA . ALA A 1 148 ? 11.509 25.131 58.189 1.00 19.12 190 ALA A CA 1
ATOM 1001 C C . ALA A 1 148 ? 10.989 26.162 59.187 1.00 18.74 190 ALA A C 1
ATOM 1002 O O . ALA A 1 148 ? 11.018 25.928 60.386 1.00 18.35 190 ALA A O 1
ATOM 1004 N N . ASN A 1 149 ? 10.527 27.320 58.700 1.00 19.66 191 ASN A N 1
ATOM 1005 C CA . ASN A 1 149 ? 9.954 28.359 59.558 1.00 19.20 191 ASN A CA 1
ATOM 1006 C C . ASN A 1 149 ? 8.644 27.922 60.227 1.00 19.43 191 ASN A C 1
ATOM 1007 O O . ASN A 1 149 ? 8.480 28.173 61.425 1.00 19.30 191 ASN A O 1
ATOM 1012 N N . ALA A 1 150 ? 7.827 27.165 59.499 1.00 19.06 192 ALA A N 1
ATOM 1013 C CA . ALA A 1 150 ? 6.606 26.608 60.062 1.00 19.69 192 ALA A CA 1
ATOM 1014 C C . ALA A 1 150 ? 6.961 25.559 61.140 1.00 20.65 192 ALA A C 1
ATOM 1015 O O . ALA A 1 150 ? 6.346 25.520 62.206 1.00 19.46 192 ALA A O 1
ATOM 1017 N N . TYR A 1 151 ? 8.058 24.836 60.901 1.00 21.22 193 TYR A N 1
ATOM 1018 C CA . TYR A 1 151 ? 8.583 23.856 61.819 1.00 20.72 193 TYR A CA 1
ATOM 1019 C C . TYR A 1 151 ? 9.152 24.482 63.081 1.00 21.13 193 TYR A C 1
ATOM 1020 O O . TYR A 1 151 ? 8.923 23.979 64.185 1.00 20.31 193 TYR A O 1
ATOM 1029 N N . ALA A 1 152 ? 9.848 25.606 62.927 1.00 21.55 194 ALA A N 1
ATOM 1030 C CA . ALA A 1 152 ? 10.332 26.385 64.016 1.00 21.60 194 ALA A CA 1
ATOM 1031 C C . ALA A 1 152 ? 9.205 26.781 64.949 1.00 21.80 194 ALA A C 1
ATOM 1032 O O . ALA A 1 152 ? 9.349 26.719 66.165 1.00 20.09 194 ALA A O 1
ATOM 1034 N N . GLU A 1 153 ? 8.086 27.177 64.351 1.00 21.66 195 GLU A N 1
ATOM 1035 C CA . GLU A 1 153 ? 6.947 27.568 65.119 1.00 21.61 195 GLU A CA 1
ATOM 1036 C C . GLU A 1 153 ? 6.345 26.358 65.820 1.00 21.45 195 GLU A C 1
ATOM 1037 O O . GLU A 1 153 ? 5.954 26.462 66.986 1.00 21.14 195 GLU A O 1
ATOM 1043 N N . LEU A 1 154 ? 6.262 25.233 65.117 1.00 21.02 196 LEU A N 1
ATOM 1044 C CA . LEU A 1 154 ? 5.769 23.988 65.725 1.00 21.37 196 LEU A CA 1
ATOM 1045 C C . LEU A 1 154 ? 6.606 23.679 66.978 1.00 21.94 196 LEU A C 1
ATOM 1046 O O . LEU A 1 154 ? 6.070 23.368 68.029 1.00 22.81 196 LEU A O 1
ATOM 1051 N N . ALA A 1 155 ? 7.921 23.791 66.873 1.00 21.26 197 ALA A N 1
ATOM 1052 C CA . ALA A 1 155 ? 8.819 23.492 68.001 1.00 21.84 197 ALA A CA 1
ATOM 1053 C C . ALA A 1 155 ? 8.582 24.437 69.173 1.00 21.82 197 ALA A C 1
ATOM 1054 O O . ALA A 1 155 ? 8.637 24.006 70.365 1.00 21.23 197 ALA A O 1
ATOM 1056 N N . ARG A 1 156 ? 8.408 25.724 68.841 1.00 21.04 198 ARG A N 1
ATOM 1057 C CA . ARG A 1 156 ? 8.150 26.757 69.808 1.00 20.47 198 ARG A CA 1
ATOM 1058 C C . ARG A 1 156 ? 6.855 26.440 70.543 1.00 20.35 198 ARG A C 1
ATOM 1059 O O . ARG A 1 156 ? 6.779 26.620 71.767 1.00 20.57 198 ARG A O 1
ATOM 1067 N N . LEU A 1 157 ? 5.855 26.012 69.788 1.00 21.55 199 LEU A N 1
ATOM 1068 C CA . LEU A 1 157 ? 4.555 25.674 70.367 1.00 22.08 199 LEU A CA 1
ATOM 1069 C C . LEU A 1 157 ? 4.666 24.485 71.328 1.00 22.03 199 LEU A C 1
ATOM 1070 O O . LEU A 1 157 ? 4.085 24.509 72.444 1.00 21.67 199 LEU A O 1
ATOM 1075 N N . TYR A 1 158 ? 5.389 23.456 70.921 1.00 23.33 200 TYR A N 1
ATOM 1076 C CA . TYR A 1 158 ? 5.589 22.268 71.767 1.00 23.83 200 TYR A CA 1
ATOM 1077 C C . TYR A 1 158 ? 6.356 22.645 73.029 1.00 23.94 200 TYR A C 1
ATOM 1078 O O . TYR A 1 158 ? 6.019 22.165 74.101 1.00 24.11 200 TYR A O 1
ATOM 1087 N N . ALA A 1 159 ? 7.330 23.556 72.929 1.00 22.77 201 ALA A N 1
ATOM 1088 C CA . ALA A 1 159 ? 8.033 24.038 74.116 1.00 23.55 201 ALA A CA 1
ATOM 1089 C C . ALA A 1 159 ? 7.106 24.782 75.079 1.00 24.61 201 ALA A C 1
ATOM 1090 O O . ALA A 1 159 ? 7.180 24.579 76.294 1.00 22.64 201 ALA A O 1
ATOM 1092 N N . ASN A 1 160 ? 6.253 25.662 74.533 1.00 23.27 202 ASN A N 1
ATOM 1093 C CA . ASN A 1 160 ? 5.278 26.356 75.344 1.00 24.25 202 ASN A CA 1
ATOM 1094 C C . ASN A 1 160 ? 4.271 25.359 75.950 1.00 23.76 202 ASN A C 1
ATOM 1095 O O . ASN A 1 160 ? 3.900 25.515 77.102 1.00 23.87 202 ASN A O 1
ATOM 1100 N N . GLN A 1 161 ? 3.920 24.304 75.209 1.00 22.57 203 GLN A N 1
ATOM 1101 C CA . GLN A 1 161 ? 3.084 23.267 75.750 1.00 23.60 203 GLN A CA 1
ATOM 1102 C C . GLN A 1 161 ? 3.749 22.609 76.973 1.00 24.43 203 GLN A C 1
ATOM 1103 O O . GLN A 1 161 ? 3.113 22.467 78.005 1.00 24.52 203 GLN A O 1
ATOM 1109 N N . GLU A 1 162 ? 5.029 22.258 76.881 1.00 25.07 204 GLU A N 1
ATOM 1110 C CA . GLU A 1 162 ? 5.684 21.587 77.999 1.00 25.80 204 GLU A CA 1
ATOM 1111 C C . GLU A 1 162 ? 5.702 22.504 79.225 1.00 24.83 204 GLU A C 1
ATOM 1112 O O . GLU A 1 162 ? 5.369 22.094 80.364 1.00 23.85 204 GLU A O 1
ATOM 1118 N N . THR A 1 163 ? 6.075 23.745 78.999 1.00 23.69 205 THR A N 1
ATOM 1119 C CA . THR A 1 163 ? 6.158 24.762 80.050 1.00 24.46 205 THR A CA 1
ATOM 1120 C C . THR A 1 163 ? 4.823 25.041 80.757 1.00 24.81 205 THR A C 1
ATOM 1121 O O . THR A 1 163 ? 4.736 25.090 82.024 1.00 23.80 205 THR A O 1
ATOM 1125 N N . VAL A 1 164 ? 3.783 25.161 79.954 1.00 23.58 206 VAL A N 1
ATOM 1126 C CA . VAL A 1 164 ? 2.461 25.488 80.492 1.00 24.14 206 VAL A CA 1
ATOM 1127 C C . VAL A 1 164 ? 1.834 24.239 81.174 1.00 24.68 206 VAL A C 1
ATOM 1128 O O . VAL 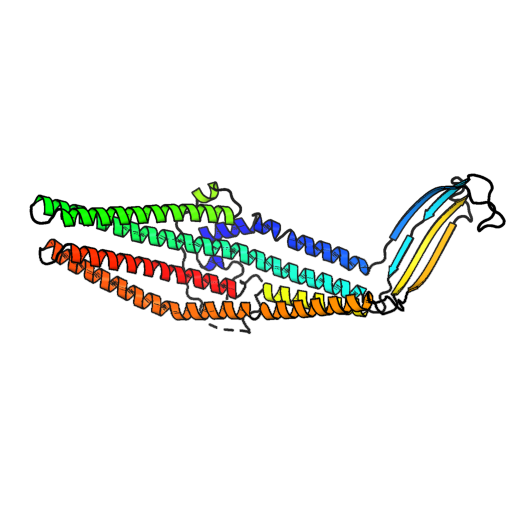A 1 164 ? 1.205 24.355 82.231 1.00 25.04 206 VAL A O 1
ATOM 1132 N N . HIS A 1 165 ? 2.018 23.070 80.594 1.00 25.39 207 HIS A N 1
ATOM 1133 C CA . HIS A 1 165 ? 1.534 21.826 81.190 1.00 26.66 207 HIS A CA 1
ATOM 1134 C C . HIS A 1 165 ? 2.203 21.602 82.562 1.00 27.64 207 HIS A C 1
ATOM 1135 O O . HIS A 1 165 ? 1.514 21.270 83.539 1.00 26.05 207 HIS A O 1
ATOM 1142 N N . ALA A 1 166 ? 3.519 21.814 82.644 1.00 27.52 208 ALA A N 1
ATOM 1143 C CA . ALA A 1 166 ? 4.251 21.665 83.913 1.00 28.01 208 ALA A CA 1
ATOM 1144 C C . ALA A 1 166 ? 3.767 22.677 84.933 1.00 28.09 208 ALA A C 1
ATOM 1145 O O . ALA A 1 166 ? 3.563 22.314 86.123 1.00 29.08 208 ALA A O 1
ATOM 1147 N N . ALA A 1 167 ? 3.555 23.925 84.508 1.00 27.54 209 ALA A N 1
ATOM 1148 C CA . ALA A 1 167 ? 2.981 24.904 85.393 1.00 27.86 209 ALA A CA 1
ATOM 1149 C C . ALA A 1 167 ? 1.576 24.471 85.860 1.00 28.61 209 ALA A C 1
ATOM 1150 O O . ALA A 1 167 ? 1.252 24.652 87.044 1.00 29.08 209 ALA A O 1
ATOM 1152 N N . LEU A 1 168 ? 0.771 23.910 84.951 1.00 28.14 210 LEU A N 1
ATOM 1153 C CA . LEU A 1 168 ? -0.583 23.452 85.309 1.00 28.46 210 LEU A CA 1
ATOM 1154 C C . LEU A 1 168 ? -0.523 22.423 86.425 1.00 29.15 210 LEU A C 1
ATOM 1155 O O . LEU A 1 168 ? -1.398 22.439 87.301 1.00 29.56 210 LEU A O 1
ATOM 1160 N N . GLN A 1 169 ? 0.459 21.520 86.379 1.00 29.37 211 GLN A N 1
ATOM 1161 C CA . GLN A 1 169 ? 0.548 20.461 87.393 1.00 32.21 211 GLN A CA 1
ATOM 1162 C C . GLN A 1 169 ? 0.779 21.075 88.755 1.00 32.46 211 GLN A C 1
ATOM 1163 O O . GLN A 1 169 ? 0.162 20.653 89.762 1.00 32.62 211 GLN A O 1
ATOM 1169 N N . VAL A 1 170 ? 1.603 22.116 88.767 1.00 32.84 212 VAL A N 1
ATOM 1170 C CA . VAL A 1 170 ? 1.877 22.878 89.952 1.00 32.88 212 VAL A CA 1
ATOM 1171 C C . VAL A 1 170 ? 0.642 23.653 90.463 1.00 32.70 212 VAL A C 1
ATOM 1172 O O . VAL A 1 170 ? 0.344 23.610 91.677 1.00 30.76 212 VAL A O 1
ATOM 1176 N N . ARG A 1 171 ? -0.053 24.349 89.562 1.00 31.21 213 ARG A N 1
ATOM 1177 C CA . ARG A 1 171 ? -1.267 25.071 89.908 1.00 30.82 213 ARG A CA 1
ATOM 1178 C C . ARG A 1 171 ? -2.320 24.177 90.554 1.00 29.38 213 ARG A C 1
ATOM 1179 O O . ARG A 1 171 ? -2.991 24.622 91.489 1.00 30.16 213 ARG A O 1
ATOM 1187 N N . ASN A 1 172 ? -2.479 22.967 90.038 1.00 29.77 214 ASN A N 1
ATOM 1188 C CA . ASN A 1 172 ? -3.386 21.978 90.580 1.00 31.40 214 ASN A CA 1
ATOM 1189 C C . ASN A 1 172 ? -2.914 21.536 91.974 1.00 32.99 214 ASN A C 1
ATOM 1190 O O . ASN A 1 172 ? -3.735 21.419 92.905 1.00 31.66 214 ASN A O 1
ATOM 1195 N N . LYS A 1 173 ? -1.594 21.380 92.134 1.00 34.23 215 LYS A N 1
ATOM 1196 C CA . LYS A 1 173 ? -1.016 21.002 93.443 1.00 36.24 215 LYS A CA 1
ATOM 1197 C C . LYS A 1 173 ? -1.228 22.119 94.473 1.00 36.14 215 LYS A C 1
ATOM 1198 O O . LYS A 1 173 ? -1.425 21.851 95.653 1.00 36.97 215 LYS A O 1
ATOM 1204 N N . THR A 1 174 ? -1.248 23.359 94.027 1.00 36.57 216 THR A N 1
ATOM 1205 C CA . THR A 1 174 ? -1.469 24.489 94.897 1.00 37.33 216 THR A CA 1
ATOM 1206 C C . THR A 1 174 ? -2.934 24.589 95.345 1.00 37.99 216 THR A C 1
ATOM 1207 O O . THR A 1 174 ? -3.219 24.916 96.509 1.00 38.25 216 THR A O 1
ATOM 1211 N N . VAL A 1 175 ? -3.854 24.368 94.412 1.00 36.56 217 VAL A N 1
ATOM 1212 C CA . VAL A 1 175 ? -5.275 24.307 94.754 1.00 36.85 217 VAL A CA 1
ATOM 1213 C C . VAL A 1 175 ? -5.473 23.291 95.875 1.00 37.75 217 VAL A C 1
ATOM 1214 O O . VAL A 1 175 ? -6.110 23.599 96.868 1.00 37.33 217 VAL A O 1
ATOM 1218 N N . GLU A 1 176 ? -4.946 22.092 95.681 1.00 38.59 218 GLU A N 1
ATOM 1219 C CA . GLU A 1 176 ? -5.247 20.999 96.579 1.00 40.86 218 GLU A CA 1
ATOM 1220 C C . GLU A 1 176 ? -4.579 21.121 97.946 1.00 40.66 218 GLU A C 1
ATOM 1221 O O . GLU A 1 176 ? -5.140 20.658 98.948 1.00 41.11 218 GLU A O 1
ATOM 1227 N N . LEU A 1 177 ? -3.435 21.802 98.000 1.00 40.45 219 LEU A N 1
ATOM 1228 C CA . LEU A 1 177 ? -2.868 22.225 99.274 1.00 40.17 219 LEU A CA 1
ATOM 1229 C C . LEU A 1 177 ? -3.759 23.258 99.954 1.00 39.68 219 LEU A C 1
ATOM 1230 O O . LEU A 1 177 ? -4.033 23.152 101.155 1.00 39.31 219 LEU A O 1
ATOM 1235 N N . LEU A 1 178 ? -4.187 24.278 99.209 1.00 38.51 220 LEU A N 1
ATOM 1236 C CA . LEU A 1 178 ? -4.968 25.367 99.784 1.00 38.16 220 LEU A CA 1
ATOM 1237 C C . LEU A 1 178 ? -6.335 24.875 100.231 1.00 36.92 220 LEU A C 1
ATOM 1238 O O . LEU A 1 178 ? -6.878 25.396 101.175 1.00 35.61 220 LEU A O 1
ATOM 1243 N N . GLU A 1 179 ? -6.850 23.864 99.554 1.00 37.07 221 GLU A N 1
ATOM 1244 C CA . GLU A 1 179 ? -8.136 23.289 99.898 1.00 37.35 221 GLU A CA 1
ATOM 1245 C C . GLU A 1 179 ? -8.040 22.477 101.195 1.00 38.32 221 GLU A C 1
ATOM 1246 O O . GLU A 1 179 ? -8.960 22.536 102.023 1.00 37.35 221 GLU A O 1
ATOM 1252 N N . LYS A 1 180 ? -6.959 21.693 101.344 1.00 37.48 222 LYS A N 1
ATOM 1253 C CA . LYS A 1 180 ? -6.715 20.931 102.563 1.00 37.42 222 LYS A CA 1
ATOM 1254 C C . LYS A 1 180 ? -6.549 21.916 103.731 1.00 37.38 222 LYS A C 1
ATOM 1255 O O . LYS A 1 180 ? -7.146 21.735 104.811 1.00 37.72 222 LYS A O 1
ATOM 1261 N N . ARG A 1 181 ? -5.821 23.008 103.494 1.00 36.40 223 ARG A N 1
ATOM 1262 C CA . ARG A 1 181 ? -5.653 24.029 104.510 1.00 36.42 223 ARG A CA 1
ATOM 1263 C C . ARG A 1 181 ? -6.942 24.732 104.886 1.00 35.83 223 ARG A C 1
ATOM 1264 O O . ARG A 1 181 ? -7.218 24.914 106.076 1.00 34.49 223 ARG A O 1
ATOM 1272 N N . TYR A 1 182 ? -7.693 25.177 103.878 1.00 33.37 224 TYR A N 1
ATOM 1273 C CA . TYR A 1 182 ? -8.958 25.835 104.106 1.00 33.14 224 TYR A CA 1
ATOM 1274 C C . TYR A 1 182 ? -9.892 24.892 104.918 1.00 32.59 224 TYR A C 1
ATOM 1275 O O . TYR A 1 182 ? -10.586 25.334 105.822 1.00 32.42 224 TYR A O 1
ATOM 1284 N N . ALA A 1 183 ? -9.876 23.613 104.580 1.00 33.49 225 ALA A N 1
ATOM 1285 C CA . ALA A 1 183 ? -10.673 22.599 105.263 1.00 35.19 225 ALA A CA 1
ATOM 1286 C C . ALA A 1 183 ? -10.312 22.528 106.747 1.00 37.12 225 ALA A C 1
ATOM 1287 O O . ALA A 1 183 ? -11.195 22.287 107.586 1.00 36.31 225 ALA A O 1
ATOM 1289 N N . ASN A 1 184 ? -9.033 22.756 107.059 1.00 37.70 226 ASN A N 1
ATOM 1290 C CA . ASN A 1 184 ? -8.547 22.714 108.438 1.00 39.68 226 ASN A CA 1
ATOM 1291 C C . ASN A 1 184 ? -8.537 24.096 109.100 1.00 38.87 226 ASN A C 1
ATOM 1292 O O . ASN A 1 184 ? -7.963 24.250 110.155 1.00 40.14 226 ASN A O 1
ATOM 1297 N N . GLY A 1 185 ? -9.216 25.079 108.519 1.00 38.67 227 GLY A N 1
ATOM 1298 C CA . GLY A 1 185 ? -9.298 26.405 109.101 1.00 38.36 227 GLY A CA 1
ATOM 1299 C C . GLY A 1 185 ? -8.032 27.240 109.032 1.00 39.99 227 GLY A C 1
ATOM 1300 O O . GLY A 1 185 ? -7.961 28.292 109.667 1.00 40.42 227 GLY A O 1
ATOM 1301 N N . LEU A 1 186 ? -7.062 26.809 108.214 1.00 39.89 228 LEU A N 1
ATOM 1302 C CA . LEU A 1 186 ? -5.765 27.487 108.062 1.00 40.50 228 LEU A CA 1
ATOM 1303 C C . LEU A 1 186 ? -5.640 28.375 106.806 1.00 40.07 228 LEU A C 1
ATOM 1304 O O . LEU A 1 186 ? -4.600 29.015 106.603 1.00 41.88 228 LEU A O 1
ATOM 1309 N N . GLU A 1 187 ? -6.695 28.467 105.998 1.00 38.60 229 GLU A N 1
ATOM 1310 C CA . GLU A 1 187 ? -6.710 29.342 104.806 1.00 37.78 229 GLU A CA 1
ATOM 1311 C C . GLU A 1 187 ? -8.150 29.839 104.518 1.00 37.86 229 GLU A C 1
ATOM 1312 O O . GLU A 1 187 ? -9.113 29.223 104.981 1.00 38.34 229 GLU A O 1
ATOM 1318 N N . THR A 1 188 ? -8.262 30.921 103.755 1.00 36.21 230 THR A N 1
ATOM 1319 C CA . THR A 1 188 ? -9.557 31.473 103.386 1.00 35.50 230 THR A CA 1
ATOM 1320 C C . THR A 1 188 ? -10.092 30.854 102.099 1.00 33.95 230 THR A C 1
ATOM 1321 O O . THR A 1 188 ? -9.359 30.211 101.348 1.00 32.27 230 THR A O 1
ATOM 1325 N N . LEU A 1 189 ? -11.382 31.058 101.860 1.00 31.78 231 LEU A N 1
ATOM 1326 C CA . LEU A 1 189 ? -12.052 30.594 100.639 1.00 30.80 231 LEU A CA 1
ATOM 1327 C C . LEU A 1 189 ? -11.629 31.471 99.427 1.00 31.28 231 LEU A C 1
ATOM 1328 O O . LEU A 1 189 ? -11.597 31.000 98.303 1.00 30.10 231 LEU A O 1
ATOM 1333 N N . GLY A 1 190 ? -11.342 32.736 99.699 1.00 32.69 232 GLY A N 1
ATOM 1334 C CA . GLY A 1 190 ? -10.826 33.681 98.715 1.00 33.30 232 GLY A CA 1
ATOM 1335 C C . GLY A 1 190 ? -9.575 33.184 98.040 1.00 33.62 232 GLY A C 1
ATOM 1336 O O . GLY A 1 190 ? -9.491 33.199 96.820 1.00 35.28 232 GLY A O 1
ATOM 1337 N N . SER A 1 191 ? -8.634 32.696 98.831 1.00 33.45 233 SER A N 1
ATOM 1338 C CA . SER A 1 191 ? -7.395 32.139 98.346 1.00 33.23 233 SER A CA 1
ATOM 1339 C C . SER A 1 191 ? -7.639 30.924 97.512 1.00 32.23 233 SER A C 1
ATOM 1340 O O . SER A 1 191 ? -7.066 30.781 96.443 1.00 30.91 233 SER A O 1
ATOM 1343 N N . VAL A 1 192 ? -8.522 30.064 97.992 1.00 29.72 234 VAL A N 1
ATOM 1344 C CA . VAL A 1 192 ? -8.856 28.839 97.314 1.00 29.18 234 VAL A CA 1
ATOM 1345 C C . VAL A 1 192 ? -9.475 29.192 95.947 1.00 28.13 234 VAL A C 1
ATOM 1346 O O . VAL A 1 192 ? -9.106 28.605 94.938 1.00 27.53 234 VAL A O 1
ATOM 1350 N N . SER A 1 193 ? -10.358 30.176 95.932 1.00 27.64 235 SER A N 1
ATOM 1351 C CA . SER A 1 193 ? -11.092 30.512 94.722 1.00 28.79 235 SER A CA 1
ATOM 1352 C C . SER A 1 193 ? -10.117 31.126 93.689 1.00 28.89 235 SER A C 1
ATOM 1353 O O . SER A 1 193 ? -10.193 30.826 92.513 1.00 28.50 235 SER A O 1
ATOM 1356 N N . GLN A 1 194 ? -9.195 31.932 94.173 1.00 29.30 236 GLN A N 1
ATOM 1357 C CA . GLN A 1 194 ? -8.197 32.574 93.328 1.00 29.23 236 GLN A CA 1
ATOM 1358 C C . GLN A 1 194 ? -7.321 31.533 92.690 1.00 29.18 236 GLN A C 1
ATOM 1359 O O . GLN A 1 194 ? -7.065 31.607 91.473 1.00 29.35 236 GLN A O 1
ATOM 1365 N N . ALA A 1 195 ? -6.926 30.541 93.466 1.00 28.07 237 ALA A N 1
ATOM 1366 C CA . ALA A 1 195 ? -6.048 29.489 93.005 1.00 27.43 237 ALA A CA 1
ATOM 1367 C C . ALA A 1 195 ? -6.715 28.633 91.973 1.00 26.80 237 ALA A C 1
ATOM 1368 O O . ALA A 1 195 ? -6.073 28.161 91.014 1.00 25.14 237 ALA A O 1
ATOM 1370 N N . LYS A 1 196 ? -8.012 28.393 92.168 1.00 26.01 238 LYS A N 1
ATOM 1371 C CA . LYS A 1 196 ? -8.779 27.655 91.188 1.00 25.63 238 LYS A CA 1
ATOM 1372 C C . LYS A 1 196 ? -8.943 28.474 89.888 1.00 24.69 238 LYS A C 1
ATOM 1373 O O . LYS A 1 196 ? -8.893 27.904 88.817 1.00 24.58 238 LYS A O 1
ATOM 1379 N N . ALA A 1 197 ? -9.059 29.787 90.011 1.00 24.75 239 ALA A N 1
ATOM 1380 C CA . ALA A 1 197 ? -9.191 30.673 88.864 1.00 25.94 239 ALA A CA 1
ATOM 1381 C C . ALA A 1 197 ? -7.860 30.650 88.071 1.00 25.94 239 ALA A C 1
ATOM 1382 O O . ALA A 1 197 ? -7.863 30.439 86.829 1.00 24.88 239 ALA A O 1
ATOM 1384 N N . VAL A 1 198 ? -6.758 30.738 88.806 1.00 25.60 240 VAL A N 1
ATOM 1385 C CA . VAL A 1 198 ? -5.419 30.623 88.208 1.00 26.80 240 VAL A CA 1
ATOM 1386 C C . VAL A 1 198 ? -5.276 29.301 87.451 1.00 26.61 240 VAL A C 1
ATOM 1387 O O . VAL A 1 198 ? -4.858 29.303 86.272 1.00 26.26 240 VAL A O 1
ATOM 1391 N N . ALA A 1 199 ? -5.649 28.175 88.067 1.00 25.68 241 ALA A N 1
ATOM 1392 C CA . ALA A 1 199 ? -5.442 26.860 87.445 1.00 26.04 241 ALA A CA 1
ATOM 1393 C C . ALA A 1 199 ? -6.296 26.704 86.170 1.00 25.66 241 ALA A C 1
ATOM 1394 O O . ALA A 1 199 ? -5.852 26.098 85.199 1.00 25.05 241 ALA A O 1
ATOM 1396 N N . ALA A 1 200 ? -7.527 27.207 86.218 1.00 25.12 242 ALA A N 1
ATOM 1397 C CA . ALA A 1 200 ? -8.450 27.093 85.111 1.00 25.50 242 ALA A CA 1
ATOM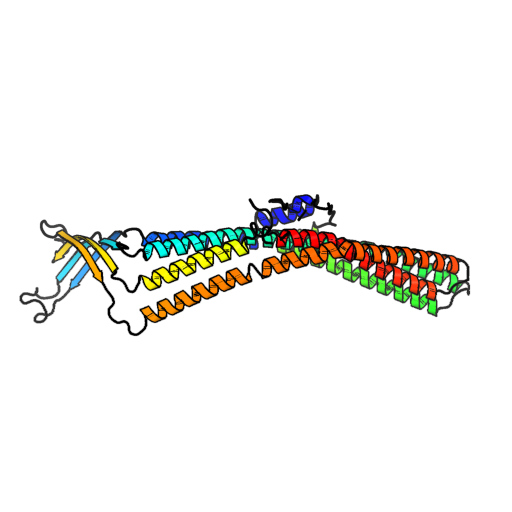 1398 C C . ALA A 1 200 ? -7.886 27.930 83.936 1.00 25.38 242 ALA A C 1
ATOM 1399 O O . ALA A 1 200 ? -7.869 27.472 82.801 1.00 24.71 242 ALA A O 1
ATOM 1401 N N . SER A 1 201 ? -7.409 29.117 84.255 1.00 25.69 243 SER A N 1
ATOM 1402 C CA . SER A 1 201 ? -6.770 29.991 83.287 1.00 26.80 243 SER A CA 1
ATOM 1403 C C . SER A 1 201 ? -5.530 29.386 82.630 1.00 26.00 243 SER A C 1
ATOM 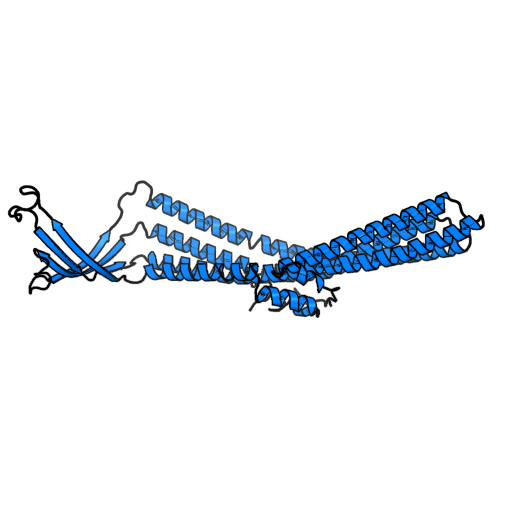1404 O O . SER A 1 201 ? -5.362 29.518 81.413 1.00 25.15 243 SER A O 1
ATOM 1407 N N . VAL A 1 202 ? -4.679 28.738 83.424 1.00 24.32 244 VAL A N 1
ATOM 1408 C CA . VAL A 1 202 ? -3.487 28.069 82.896 1.00 24.22 244 VAL A CA 1
ATOM 1409 C C . VAL A 1 202 ? -3.888 26.913 82.017 1.00 24.42 244 VAL A C 1
ATOM 1410 O O . VAL A 1 202 ? -3.334 26.746 80.944 1.00 23.38 244 VAL A O 1
ATOM 1414 N N . GLU A 1 203 ? -4.911 26.154 82.418 1.00 23.21 245 GLU A N 1
ATOM 1415 C CA . GLU A 1 203 ? -5.406 25.098 81.565 1.00 23.75 245 GLU A CA 1
ATOM 1416 C C . GLU A 1 203 ? -6.022 25.628 80.264 1.00 22.35 245 GLU A C 1
ATOM 1417 O O . GLU A 1 203 ? -5.849 25.018 79.217 1.00 22.64 245 GLU A O 1
ATOM 1423 N N . ALA A 1 204 ? -6.749 26.733 80.342 1.00 22.15 246 ALA A N 1
ATOM 1424 C CA . ALA A 1 204 ? -7.285 27.365 79.148 1.00 22.97 246 ALA A CA 1
ATOM 1425 C C . ALA A 1 204 ? -6.171 27.771 78.179 1.00 23.27 246 ALA A C 1
ATOM 1426 O O . ALA A 1 204 ? -6.284 27.534 76.979 1.00 22.62 246 ALA A O 1
ATOM 1428 N N . GLU A 1 205 ? -5.090 28.313 78.720 1.00 23.22 247 GLU A N 1
ATOM 1429 C CA . GLU A 1 205 ? -3.890 28.621 77.923 1.00 25.10 247 GLU A CA 1
ATOM 1430 C C . GLU A 1 205 ? -3.298 27.389 77.260 1.00 24.05 247 GLU A C 1
ATOM 1431 O O . GLU A 1 205 ? -2.993 27.404 76.063 1.00 23.84 247 GLU A O 1
ATOM 1437 N N . LEU A 1 206 ? -3.176 26.293 77.995 1.00 22.18 248 LEU A N 1
ATOM 1438 C CA . LEU A 1 206 ? -2.741 25.038 77.459 1.00 22.91 248 LEU A CA 1
ATOM 1439 C C . LEU A 1 206 ? -3.605 24.510 76.304 1.00 23.24 248 LEU A C 1
ATOM 1440 O O . LEU A 1 206 ? -3.067 23.985 75.286 1.00 22.97 248 LEU A O 1
ATOM 1445 N N . LEU A 1 207 ? -4.927 24.684 76.425 1.00 21.73 249 LEU A N 1
ATOM 1446 C CA . LEU A 1 207 ? -5.808 24.198 75.408 1.00 22.62 249 LEU A CA 1
ATOM 1447 C C . LEU A 1 207 ? -5.632 25.017 74.124 1.00 21.71 249 LEU A C 1
ATOM 1448 O O . LEU A 1 207 ? -5.628 24.451 73.030 1.00 22.20 249 LEU A O 1
ATOM 1453 N N . GLY A 1 208 ? -5.407 26.303 74.294 1.00 22.15 250 GLY A N 1
ATOM 1454 C CA . GLY A 1 208 ? -5.139 27.205 73.185 1.00 22.36 250 GLY A CA 1
ATOM 1455 C C . GLY A 1 208 ? -3.835 26.817 72.494 1.00 22.00 250 GLY A C 1
ATOM 1456 O O . GLY A 1 208 ? -3.796 26.782 71.278 1.00 21.80 250 GLY A O 1
ATOM 1457 N N . ILE A 1 209 ? -2.786 26.532 73.263 1.00 21.34 251 ILE A N 1
ATOM 1458 C CA . ILE A 1 209 ? -1.540 26.071 72.702 1.00 21.27 251 ILE A CA 1
ATOM 1459 C C . ILE A 1 209 ? -1.696 24.773 71.921 1.00 21.89 251 ILE A C 1
ATOM 1460 O O . ILE A 1 209 ? -1.123 24.595 70.818 1.00 21.34 251 ILE A O 1
ATOM 1465 N N . GLN A 1 210 ? -2.469 23.855 72.487 1.00 21.34 252 GLN A N 1
ATOM 1466 C CA . GLN A 1 210 ? -2.701 22.586 71.841 1.00 21.78 252 GLN A CA 1
ATOM 1467 C C . GLN A 1 210 ? -3.461 22.737 70.516 1.00 20.79 252 GLN A C 1
ATOM 1468 O O . GLN A 1 210 ? -3.148 22.057 69.568 1.00 20.70 252 GLN A O 1
ATOM 1474 N N . GLU A 1 211 ? -4.430 23.618 70.477 1.00 21.55 253 GLU A N 1
ATOM 1475 C CA . GLU A 1 211 ? -5.084 23.991 69.244 1.00 21.86 253 GLU A CA 1
ATOM 1476 C C . GLU A 1 211 ? -4.064 24.517 68.241 1.00 21.38 253 GLU A C 1
ATOM 1477 O O . GLU A 1 211 ? -4.044 24.030 67.120 1.00 21.77 253 GLU A O 1
ATOM 1483 N N . SER A 1 212 ? -3.271 25.506 68.636 1.00 21.33 254 SER A N 1
ATOM 1484 C CA . SER A 1 212 ? -2.209 26.054 67.773 1.00 21.62 254 SER A CA 1
ATOM 1485 C C . SER A 1 212 ? -1.279 24.980 67.226 1.00 20.06 254 SER A C 1
ATOM 1486 O O . SER A 1 212 ? -0.897 25.011 66.049 1.00 20.32 254 SER A O 1
ATOM 1489 N N . ILE A 1 213 ? -0.910 24.021 68.058 1.00 21.08 255 ILE A N 1
ATOM 1490 C CA . ILE A 1 213 ? -0.057 22.915 67.606 1.00 20.55 255 ILE A CA 1
ATOM 1491 C C . ILE A 1 213 ? -0.725 22.186 66.465 1.00 21.22 255 ILE A C 1
ATOM 1492 O O . ILE A 1 213 ? -0.087 21.897 65.433 1.00 21.25 255 ILE A O 1
ATOM 1497 N N . GLN A 1 214 ? -2.007 21.865 66.631 1.00 20.26 256 GLN A N 1
ATOM 1498 C CA . GLN A 1 214 ? -2.703 21.148 65.590 1.00 21.05 256 GLN A CA 1
ATOM 1499 C C . GLN A 1 214 ? -2.879 21.984 64.320 1.00 19.55 256 GLN A C 1
ATOM 1500 O O . GLN A 1 214 ? -2.701 21.461 63.231 1.00 20.34 256 GLN A O 1
ATOM 1506 N N . LEU A 1 215 ? -3.185 23.273 64.473 1.00 20.14 257 LEU A N 1
ATOM 1507 C CA . LEU A 1 215 ? -3.230 24.173 63.353 1.00 19.88 257 LEU A CA 1
ATOM 1508 C C . LEU A 1 215 ? -1.899 24.253 62.633 1.00 19.18 257 LEU A C 1
ATOM 1509 O O . LEU A 1 215 ? -1.853 24.283 61.408 1.00 20.46 257 LEU A O 1
ATOM 1514 N N . GLN A 1 216 ? -0.828 24.264 63.389 1.00 19.22 258 GLN A N 1
ATOM 1515 C CA . GLN A 1 216 ? 0.494 24.320 62.794 1.00 20.07 258 GLN A CA 1
ATOM 1516 C C . GLN A 1 216 ? 0.848 23.026 62.044 1.00 20.50 258 GLN A C 1
ATOM 1517 O O . GLN A 1 216 ? 1.450 23.058 60.975 1.00 19.97 258 GLN A O 1
ATOM 1523 N N . LYS A 1 217 ? 0.407 21.891 62.551 1.00 21.57 259 LYS A N 1
ATOM 1524 C CA . LYS A 1 217 ? 0.540 20.631 61.806 1.00 21.94 259 LYS A CA 1
ATOM 1525 C C . LYS A 1 217 ? -0.262 20.620 60.498 1.00 22.48 259 LYS A C 1
ATOM 1526 O O . LYS A 1 217 ? 0.213 20.116 59.476 1.00 22.74 259 LYS A O 1
ATOM 1532 N N . ASN A 1 218 ? -1.474 21.162 60.549 1.00 21.54 260 ASN A N 1
ATOM 1533 C CA . ASN A 1 218 ? -2.273 21.325 59.371 1.00 21.19 260 ASN A CA 1
ATOM 1534 C C . ASN A 1 218 ? -1.486 22.173 58.344 1.00 19.83 260 ASN A C 1
ATOM 1535 O O . ASN A 1 218 ? -1.480 21.834 57.159 1.00 19.69 260 ASN A O 1
ATOM 1540 N N . ALA A 1 219 ? -0.837 23.242 58.794 1.00 20.03 261 ALA A N 1
ATOM 1541 C CA . ALA A 1 219 ? -0.170 24.162 57.880 1.00 20.75 261 ALA A CA 1
ATOM 1542 C C . ALA A 1 219 ? 1.037 23.468 57.223 1.00 21.07 261 ALA A C 1
ATOM 1543 O O . ALA A 1 219 ? 1.293 23.638 56.012 1.00 20.23 261 ALA A O 1
ATOM 1545 N N . LEU A 1 220 ? 1.771 22.731 58.039 1.00 20.69 262 LEU A N 1
ATOM 1546 C CA . LEU A 1 220 ? 2.894 21.911 57.553 1.00 20.86 262 LEU A CA 1
ATOM 1547 C C . LEU A 1 220 ? 2.448 20.893 56.512 1.00 20.75 262 LEU A C 1
ATOM 1548 O O . LEU A 1 220 ? 3.067 20.769 55.465 1.00 21.88 262 LEU A O 1
ATOM 1553 N N . ALA A 1 221 ? 1.334 20.209 56.744 1.00 21.15 263 ALA A N 1
ATOM 1554 C CA . ALA A 1 221 ? 0.796 19.297 55.769 1.00 20.89 263 ALA A CA 1
ATOM 1555 C C . ALA A 1 221 ? 0.543 20.012 54.437 1.00 21.28 263 ALA A C 1
ATOM 1556 O O . ALA A 1 221 ? 0.930 19.504 53.383 1.00 20.75 263 ALA A O 1
ATOM 1558 N N . ALA A 1 222 ? -0.099 21.183 54.488 1.00 21.15 264 ALA A N 1
ATOM 1559 C CA . ALA A 1 222 ? -0.390 21.954 53.287 1.00 21.26 264 ALA A CA 1
ATOM 1560 C C . ALA A 1 222 ? 0.907 22.423 52.588 1.00 21.89 264 ALA A C 1
ATOM 1561 O O . ALA A 1 222 ? 1.014 22.383 51.333 1.00 22.19 264 ALA A O 1
ATOM 1563 N N . LEU A 1 223 ? 1.882 22.805 53.384 1.00 21.78 265 LEU A N 1
ATOM 1564 C CA . LEU A 1 223 ? 3.163 23.316 52.857 1.00 23.46 265 LEU A CA 1
ATOM 1565 C C . LEU A 1 223 ? 3.912 22.259 52.079 1.00 24.33 265 LEU A C 1
ATOM 1566 O O . LEU A 1 223 ? 4.664 22.632 51.165 1.00 24.42 265 LEU A O 1
ATOM 1571 N N . VAL A 1 224 ? 3.687 20.982 52.395 1.00 24.15 266 VAL A N 1
ATOM 1572 C CA . VAL A 1 224 ? 4.323 19.912 51.674 1.00 26.37 266 VAL A CA 1
ATOM 1573 C C . VAL A 1 224 ? 3.382 19.307 50.629 1.00 26.59 266 VAL A C 1
ATOM 1574 O O . VAL A 1 224 ? 3.670 18.250 50.072 1.00 30.52 266 VAL A O 1
ATOM 1578 N N . GLY A 1 225 ? 2.264 19.973 50.364 1.00 26.58 267 GLY A N 1
ATOM 1579 C CA . GLY A 1 225 ? 1.394 19.606 49.285 1.00 26.94 267 GLY A CA 1
ATOM 1580 C C . GLY A 1 225 ? 0.498 18.475 49.620 1.00 27.56 267 GLY A C 1
ATOM 1581 O O . GLY A 1 225 ? 0.033 17.756 48.740 1.00 28.79 267 GLY A O 1
ATOM 1582 N N . GLN A 1 226 ? 0.218 18.293 50.895 1.00 27.67 268 GLN A N 1
ATOM 1583 C CA . GLN A 1 226 ? -0.604 17.163 51.284 1.00 29.19 268 GLN A CA 1
ATOM 1584 C C . GLN A 1 226 ? -1.849 17.600 51.985 1.00 30.58 268 GLN A C 1
ATOM 1585 O O . GLN A 1 226 ? -2.006 18.764 52.377 1.00 30.11 268 GLN A O 1
ATOM 1591 N N . GLY A 1 227 ? -2.806 16.680 51.987 1.00 33.52 269 GLY A N 1
ATOM 1592 C CA . GLY A 1 227 ? -4.045 16.877 52.671 1.00 35.34 269 GLY A CA 1
ATOM 1593 C C . GLY A 1 227 ? -3.747 16.793 54.154 1.00 36.34 269 GLY A C 1
ATOM 1594 O O . GLY A 1 227 ? -2.624 16.513 54.580 1.00 37.77 269 GLY A O 1
ATOM 1595 N N . PRO A 1 228 ? -4.766 17.039 54.950 1.00 38.63 270 PRO A N 1
ATOM 1596 C CA . PRO A 1 228 ? -4.617 17.018 56.401 1.00 38.88 270 PRO A CA 1
ATOM 1597 C C . PRO A 1 228 ? -4.368 15.689 57.092 1.00 39.40 270 PRO A C 1
ATOM 1598 O O . PRO A 1 228 ? -4.045 15.757 58.280 1.00 40.12 270 PRO A O 1
ATOM 1602 N N . ASP A 1 229 ? -4.436 14.533 56.411 1.00 39.19 271 ASP A N 1
ATOM 1603 C CA . ASP A 1 229 ? -3.967 13.237 56.954 1.00 38.27 271 ASP A CA 1
ATOM 1604 C C . ASP A 1 229 ? -2.450 13.126 57.190 1.00 36.56 271 ASP A C 1
ATOM 1605 O O . ASP A 1 229 ? -1.984 12.344 58.021 1.00 36.80 271 ASP A O 1
ATOM 1610 N N . ARG A 1 230 ? -1.671 13.850 56.407 1.00 33.18 272 ARG A N 1
ATOM 1611 C CA . ARG A 1 230 ? -0.254 13.986 56.664 1.00 31.34 272 ARG A CA 1
ATOM 1612 C C . ARG A 1 230 ? 0.032 14.641 58.021 1.00 30.94 272 ARG A C 1
ATOM 1613 O O . ARG A 1 230 ? 1.103 14.417 58.632 1.00 29.68 272 ARG A O 1
ATOM 1621 N N . ALA A 1 231 ? -0.870 15.499 58.463 1.00 29.21 273 ALA A N 1
ATOM 1622 C CA . ALA A 1 231 ? -0.670 16.209 59.721 1.00 30.00 273 ALA A CA 1
ATOM 1623 C C . ALA A 1 231 ? -0.716 15.257 60.938 1.00 30.29 273 ALA A C 1
ATOM 1624 O O . ALA A 1 231 ? -0.086 15.531 61.977 1.00 29.62 273 ALA A O 1
ATOM 1626 N N . ALA A 1 232 ? -1.416 14.128 60.763 1.00 31.69 274 ALA A N 1
ATOM 1627 C CA . ALA A 1 232 ? -1.678 13.148 61.831 1.00 32.88 274 ALA A CA 1
ATOM 1628 C C . ALA A 1 232 ? -0.454 12.401 62.236 1.00 33.37 274 ALA A C 1
ATOM 1629 O O . ALA A 1 232 ? -0.396 11.837 63.331 1.00 34.25 274 ALA A O 1
ATOM 1631 N N . SER A 1 233 ? 0.535 12.378 61.364 1.00 33.14 275 SER A N 1
ATOM 1632 C CA . SER A 1 233 ? 1.767 11.686 61.657 1.00 33.91 275 SER A CA 1
ATOM 1633 C C . SER A 1 233 ? 2.879 12.676 61.988 1.00 32.68 275 SER A C 1
ATOM 1634 O O . SER A 1 233 ? 4.019 12.297 62.124 1.00 32.99 275 SER A O 1
ATOM 1637 N N . ILE A 1 234 ? 2.567 13.955 62.132 1.00 31.13 276 ILE A N 1
ATOM 1638 C CA . ILE A 1 234 ? 3.598 14.893 62.558 1.00 30.45 276 ILE A CA 1
ATOM 1639 C C . ILE A 1 234 ? 3.729 14.896 64.071 1.00 31.61 276 ILE A C 1
ATOM 1640 O O . ILE A 1 234 ? 2.749 15.096 64.774 1.00 32.31 276 ILE A O 1
ATOM 1645 N N . GLU A 1 235 ? 4.952 14.698 64.550 1.00 32.41 277 GLU A N 1
ATOM 1646 C CA . GLU A 1 235 ? 5.251 14.624 65.982 1.00 33.26 277 GLU A CA 1
ATOM 1647 C C . GLU A 1 235 ? 6.113 15.801 66.430 1.00 33.13 277 GLU A C 1
ATOM 1648 O O . GLU A 1 235 ? 6.523 16.649 65.629 1.00 32.99 277 GLU A O 1
ATOM 1654 N N . GLU A 1 236 ? 6.345 15.872 67.736 1.00 32.51 278 GLU A N 1
ATOM 1655 C CA . GLU A 1 236 ? 7.265 16.812 68.342 1.00 31.23 278 GLU A CA 1
ATOM 1656 C C . GLU A 1 236 ? 8.632 16.894 67.656 1.00 30.94 278 GLU A C 1
ATOM 1657 O O . GLU A 1 236 ? 9.329 15.865 67.491 1.00 30.28 278 GLU A O 1
ATOM 1663 N N . PRO A 1 237 ? 9.043 18.103 67.264 1.00 29.35 279 PRO A N 1
ATOM 1664 C CA . PRO A 1 237 ? 10.383 18.305 66.696 1.00 29.79 279 PRO A CA 1
ATOM 1665 C C . PRO A 1 237 ? 11.504 18.002 67.673 1.00 30.50 279 PRO A C 1
ATOM 1666 O O . PRO A 1 237 ? 11.322 18.126 68.892 1.00 30.08 279 PRO A O 1
ATOM 1670 N N . HIS A 1 238 ? 12.658 17.668 67.127 1.00 31.14 280 HIS A N 1
ATOM 1671 C CA . HIS A 1 238 ? 13.865 17.438 67.924 1.00 33.02 280 HIS A CA 1
ATOM 1672 C C . HIS A 1 238 ? 14.984 18.049 67.118 1.00 32.33 280 HIS A C 1
ATOM 1673 O O . HIS A 1 238 ? 15.674 17.362 66.389 1.00 32.27 280 HIS A O 1
ATOM 1680 N N . ILE A 1 239 ? 15.111 19.365 67.231 1.00 32.36 281 ILE A N 1
ATOM 1681 C CA . ILE A 1 239 ? 16.070 20.159 66.493 1.00 32.56 281 ILE A CA 1
ATOM 1682 C C . ILE A 1 239 ? 17.377 20.271 67.273 1.00 33.40 281 ILE A C 1
ATOM 1683 O O . ILE A 1 239 ? 17.372 20.600 68.458 1.00 33.78 281 ILE A O 1
ATOM 1688 N N . THR A 1 240 ? 18.492 20.037 66.590 1.00 34.61 282 THR A N 1
ATOM 1689 C CA . THR A 1 240 ? 19.810 20.284 67.147 1.00 36.08 282 THR A CA 1
ATOM 1690 C C . THR A 1 240 ? 20.359 21.534 66.515 1.00 36.99 282 THR A C 1
ATOM 1691 O O . THR A 1 240 ? 20.529 21.604 65.313 1.00 37.03 282 THR A O 1
ATOM 1695 N N . LEU A 1 241 ? 20.608 22.525 67.346 1.00 39.16 283 LEU A N 1
ATOM 1696 C CA . LEU A 1 241 ? 21.152 23.791 66.923 1.00 41.97 283 LEU A CA 1
ATOM 1697 C C . LEU A 1 241 ? 22.619 23.829 67.260 1.00 44.41 283 LEU A C 1
ATOM 1698 O O . LEU A 1 241 ? 22.975 23.711 68.424 1.00 45.73 283 LEU A O 1
ATOM 1703 N N . THR A 1 242 ? 23.457 24.011 66.247 1.00 47.49 284 THR A N 1
ATOM 1704 C CA . THR A 1 242 ? 24.903 24.196 66.382 1.00 49.73 284 THR A CA 1
ATOM 1705 C C . THR A 1 242 ? 25.258 25.622 65.960 1.00 52.02 284 THR A C 1
ATOM 1706 O O . THR A 1 242 ? 24.788 26.068 64.918 1.00 52.01 284 THR A O 1
ATOM 1710 N N . SER A 1 243 ? 26.089 26.326 66.738 1.00 54.31 285 SER A N 1
ATOM 1711 C CA . SER A 1 243 ? 26.673 27.605 66.290 1.00 56.37 285 SER A CA 1
ATOM 1712 C C . SER A 1 243 ? 27.601 27.377 65.079 1.00 57.99 285 SER A C 1
ATOM 1713 O O . SER A 1 243 ? 28.271 26.339 64.967 1.00 57.89 285 SER A O 1
ATOM 1716 N N . ARG A 1 244 ? 27.632 28.359 64.182 1.00 59.83 286 ARG A N 1
ATOM 1717 C CA . ARG A 1 244 ? 28.097 28.137 62.808 1.00 61.37 286 ARG A CA 1
ATOM 1718 C C . ARG A 1 244 ? 29.614 27.984 62.608 1.00 63.28 286 ARG A C 1
ATOM 1719 O O . ARG A 1 244 ? 30.045 27.040 61.931 1.00 64.11 286 ARG A O 1
ATOM 1727 N N . TYR A 1 245 ? 30.380 28.913 63.192 1.00 65.03 287 TYR A N 1
ATOM 1728 C CA . TYR A 1 245 ? 31.823 29.158 62.918 1.00 66.54 287 TYR A CA 1
ATOM 1729 C C . TYR A 1 245 ? 31.979 30.385 62.004 1.00 66.62 287 TYR A C 1
ATOM 1730 O O . TYR A 1 245 ? 32.527 30.297 60.902 1.00 67.22 287 TYR A O 1
ATOM 1739 N N . VAL A 1 253 ? 28.563 42.821 51.835 1.00 61.86 295 VAL A N 1
ATOM 1740 C CA . VAL A 1 253 ? 28.399 42.962 50.380 1.00 61.66 295 VAL A CA 1
ATOM 1741 C C . VAL A 1 253 ? 28.955 41.767 49.562 1.00 61.08 295 VAL A C 1
ATOM 1742 O O . VAL A 1 253 ? 28.309 41.321 48.603 1.00 61.73 295 VAL A O 1
ATOM 1746 N N . GLY A 1 254 ? 30.131 41.259 49.940 1.00 59.75 296 GLY A N 1
ATOM 1747 C CA . GLY A 1 254 ? 30.708 40.072 49.322 1.00 58.80 296 GLY A CA 1
ATOM 1748 C C . GLY A 1 254 ? 29.856 38.843 49.590 1.00 57.58 296 GLY A C 1
ATOM 1749 O O . GLY A 1 254 ? 29.921 37.832 48.872 1.00 58.07 296 GLY A O 1
ATOM 1750 N N . LEU A 1 255 ? 28.972 38.961 50.571 1.00 55.87 297 LEU A N 1
ATOM 1751 C CA . LEU A 1 255 ? 28.162 37.827 50.971 1.00 54.32 297 LEU A CA 1
ATOM 1752 C C . LEU A 1 255 ? 26.846 37.636 50.211 1.00 52.24 297 LEU A C 1
ATOM 1753 O O . LEU A 1 255 ? 25.963 36.943 50.674 1.00 51.82 297 LEU A O 1
ATOM 1758 N N . LEU A 1 256 ? 26.747 38.226 49.025 1.00 49.91 298 LEU A N 1
ATOM 1759 C CA . LEU A 1 256 ? 25.478 38.252 48.271 1.00 48.51 298 LEU A CA 1
ATOM 1760 C C . LEU A 1 256 ? 25.391 37.367 47.033 1.00 46.25 298 LEU A C 1
ATOM 1761 O O . LEU A 1 256 ? 24.378 37.413 46.321 1.00 45.33 298 LEU A O 1
ATOM 1766 N N . GLY A 1 257 ? 26.410 36.541 46.781 1.00 43.64 299 GLY A N 1
ATOM 1767 C CA . GLY A 1 257 ? 26.487 35.796 45.530 1.00 41.42 299 GLY A CA 1
ATOM 1768 C C . GLY A 1 257 ? 25.639 34.555 45.430 1.00 40.19 299 GLY A C 1
ATOM 1769 O O . GLY A 1 257 ? 25.475 33.981 44.359 1.00 40.64 299 GLY A O 1
ATOM 1770 N N . HIS A 1 258 ? 25.106 34.087 46.541 1.00 37.91 300 HIS A N 1
ATOM 1771 C CA . HIS A 1 258 ? 24.145 32.996 46.444 1.00 37.00 300 HIS A CA 1
ATOM 1772 C C . HIS A 1 258 ? 22.698 33.560 46.412 1.00 34.73 300 HIS A C 1
ATOM 1773 O O . HIS A 1 258 ? 21.741 32.790 46.509 1.00 36.15 300 HIS A O 1
ATOM 1780 N N . ARG A 1 259 ? 22.526 34.880 46.265 1.00 31.08 301 ARG A N 1
ATOM 1781 C CA . ARG A 1 259 ? 21.163 35.418 46.224 1.00 28.00 301 ARG A CA 1
ATOM 1782 C C . ARG A 1 259 ? 20.663 35.288 44.792 1.00 25.52 301 ARG A C 1
ATOM 1783 O O . ARG A 1 259 ? 21.075 36.061 43.896 1.00 21.79 301 ARG A O 1
ATOM 1791 N N . ALA A 1 260 ? 19.789 34.318 44.583 1.00 23.73 302 ALA A N 1
ATOM 1792 C CA . ALA A 1 260 ? 19.175 34.108 43.278 1.00 24.24 302 ALA A CA 1
ATOM 1793 C C . ALA A 1 260 ? 18.314 35.315 42.856 1.00 24.00 302 ALA A C 1
ATOM 1794 O O . ALA A 1 260 ? 18.223 35.610 41.681 1.00 23.57 302 ALA A O 1
ATOM 1796 N N . ASP A 1 261 ? 17.704 36.029 43.791 1.00 23.10 303 ASP A N 1
ATOM 1797 C CA . ASP A 1 261 ? 16.915 37.247 43.451 1.00 23.32 303 ASP A CA 1
ATOM 1798 C C . ASP A 1 261 ? 17.776 38.353 42.847 1.00 22.69 303 ASP A C 1
ATOM 1799 O O . ASP A 1 261 ? 17.380 39.026 41.882 1.00 21.61 303 ASP A O 1
ATOM 1804 N N . ILE A 1 262 ? 18.980 38.551 43.394 1.00 21.67 304 ILE A N 1
ATOM 1805 C CA . ILE A 1 262 ? 19.916 39.511 42.830 1.00 21.15 304 ILE A CA 1
ATOM 1806 C C . ILE A 1 262 ? 20.362 39.034 41.446 1.00 20.41 304 ILE A C 1
ATOM 1807 O O . ILE A 1 262 ? 20.426 39.823 40.50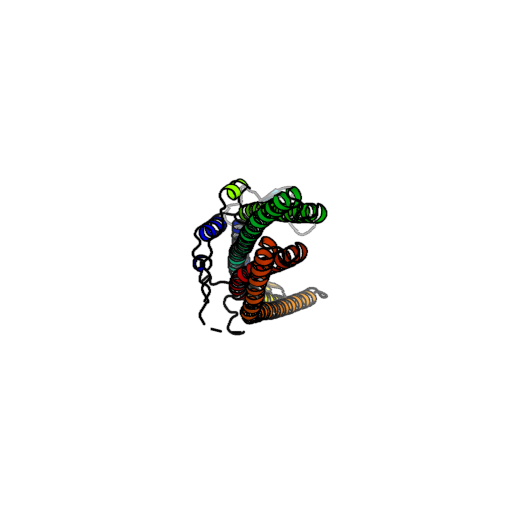5 1.00 19.71 304 ILE A O 1
ATOM 1812 N N . THR A 1 263 ? 20.693 37.752 41.304 1.00 19.95 305 THR A N 1
ATOM 1813 C CA . THR A 1 263 ? 21.094 37.235 40.016 1.00 19.40 305 THR A CA 1
ATOM 1814 C C . THR A 1 263 ? 19.988 37.451 38.977 1.00 18.94 305 THR A C 1
ATOM 1815 O O . THR A 1 263 ? 20.250 37.883 37.876 1.00 19.53 305 THR A O 1
ATOM 1819 N N . ALA A 1 264 ? 18.760 37.120 39.346 1.00 18.05 306 ALA A N 1
ATOM 1820 C CA . ALA A 1 264 ? 17.635 37.241 38.415 1.00 18.52 306 ALA A CA 1
ATOM 1821 C C . ALA A 1 264 ? 17.467 38.679 37.993 1.00 18.79 306 ALA A C 1
ATOM 1822 O O . ALA A 1 264 ? 17.320 38.956 36.811 1.00 18.58 306 ALA A O 1
ATOM 1824 N N . ALA A 1 265 ? 17.536 39.596 38.951 1.00 19.37 307 ALA A N 1
ATOM 1825 C CA . ALA A 1 265 ? 17.374 41.010 38.618 1.00 19.80 307 ALA A CA 1
ATOM 1826 C C . ALA A 1 265 ? 18.515 41.519 37.772 1.00 19.77 307 ALA A C 1
ATOM 1827 O O . ALA A 1 265 ? 18.296 42.350 36.883 1.00 19.63 307 ALA A O 1
ATOM 1829 N N . ARG A 1 266 ? 19.724 41.028 38.026 1.00 18.62 308 ARG A N 1
ATOM 1830 C CA . ARG A 1 266 ? 20.858 41.307 37.151 1.00 19.58 308 ARG A CA 1
ATOM 1831 C C . ARG A 1 266 ? 20.537 40.971 35.696 1.00 18.58 308 ARG A C 1
ATOM 1832 O O . ARG A 1 266 ? 20.661 41.817 34.811 1.00 18.90 308 ARG A O 1
ATOM 1840 N N . TRP A 1 267 ? 20.125 39.730 35.461 1.00 18.35 309 TRP A N 1
ATOM 1841 C CA . TRP A 1 267 ? 19.884 39.240 34.131 1.00 18.92 309 TRP A CA 1
ATOM 1842 C C . TRP A 1 267 ? 18.704 40.010 33.474 1.00 18.38 309 TRP A C 1
ATOM 1843 O O . TRP A 1 267 ? 18.692 40.191 32.272 1.00 18.76 309 TRP A O 1
ATOM 1854 N N . ARG A 1 268 ? 17.736 40.432 34.260 1.00 20.46 310 ARG A N 1
ATOM 1855 C CA . ARG A 1 268 ? 16.580 41.122 33.706 1.00 20.64 310 ARG A CA 1
ATOM 1856 C C . ARG A 1 268 ? 16.971 42.516 33.278 1.00 20.49 310 ARG A C 1
ATOM 1857 O O . ARG A 1 268 ? 16.478 43.010 32.227 1.00 19.94 310 ARG A O 1
ATOM 1865 N N . ALA A 1 269 ? 17.897 43.111 34.008 1.00 20.25 311 ALA A N 1
ATOM 1866 C CA . ALA A 1 269 ? 18.480 44.397 33.600 1.00 20.04 311 ALA A CA 1
ATOM 1867 C C . ALA A 1 269 ? 19.314 44.265 32.296 1.00 21.43 311 ALA A C 1
ATOM 1868 O O . ALA A 1 269 ? 19.206 45.062 31.376 1.00 18.02 311 ALA A O 1
ATOM 1870 N N . GLU A 1 270 ? 20.084 43.165 32.166 1.00 20.64 312 GLU A N 1
ATOM 1871 C CA . GLU A 1 270 ? 20.693 42.832 30.881 1.00 20.92 312 GLU A CA 1
ATOM 1872 C C . GLU A 1 270 ? 19.706 42.685 29.710 1.00 18.44 312 GLU A C 1
ATOM 1873 O O . GLU A 1 270 ? 19.958 43.204 28.642 1.00 19.28 312 GLU A O 1
ATOM 1879 N N . ALA A 1 271 ? 18.603 41.975 29.935 1.00 18.54 313 ALA A N 1
ATOM 1880 C CA . ALA A 1 271 ? 17.576 41.758 28.938 1.00 19.40 313 ALA A CA 1
ATOM 1881 C C . ALA A 1 271 ? 16.991 43.101 28.494 1.00 19.83 313 ALA A C 1
ATOM 1882 O O . ALA A 1 271 ? 16.918 43.386 27.287 1.00 18.06 313 ALA A O 1
ATOM 1884 N N . ALA A 1 272 ? 16.703 43.950 29.484 1.00 19.97 314 ALA A N 1
ATOM 1885 C CA . ALA A 1 272 ? 16.216 45.331 29.208 1.00 19.24 314 ALA A CA 1
ATOM 1886 C C . ALA A 1 272 ? 17.192 46.169 28.406 1.00 19.18 314 ALA A C 1
ATOM 1887 O O . ALA A 1 272 ? 16.777 46.900 27.522 1.00 19.11 314 ALA A O 1
ATOM 1889 N N . ALA A 1 273 ? 18.490 46.091 28.709 1.00 17.21 315 ALA A N 1
ATOM 1890 C CA . ALA A 1 273 ? 19.518 46.775 27.978 1.00 18.27 315 ALA A CA 1
ATOM 1891 C C . ALA A 1 273 ? 19.499 46.364 26.515 1.00 18.38 315 ALA A C 1
ATOM 1892 O O . ALA A 1 273 ? 19.595 47.181 25.625 1.00 19.42 315 ALA A O 1
ATOM 1894 N N . GLN A 1 274 ? 19.376 45.064 26.266 1.00 19.44 316 GLN A N 1
ATOM 1895 C CA . GLN A 1 274 ? 19.315 44.521 24.911 1.00 19.02 316 GLN A CA 1
ATOM 1896 C C . GLN A 1 274 ? 18.087 45.057 24.178 1.00 19.71 316 GLN A C 1
ATOM 1897 O O . GLN A 1 274 ? 18.150 45.318 22.972 1.00 18.19 316 GLN A O 1
ATOM 1903 N N . GLN A 1 275 ? 16.969 45.161 24.893 1.00 20.14 317 GLN A N 1
ATOM 1904 C CA . GLN A 1 275 ? 15.737 45.699 24.324 1.00 20.26 317 GLN A CA 1
ATOM 1905 C C . GLN A 1 275 ? 15.875 47.188 23.922 1.00 19.64 317 GLN A C 1
ATOM 1906 O O . GLN A 1 275 ? 15.208 47.634 22.978 1.00 18.82 317 GLN A O 1
ATOM 1912 N N . VAL A 1 276 ? 16.729 47.930 24.606 1.00 20.10 318 VAL A N 1
ATOM 1913 C CA . VAL A 1 276 ? 17.054 49.289 24.223 1.00 19.43 318 VAL A CA 1
ATOM 1914 C C . VAL A 1 276 ? 17.772 49.206 22.891 1.00 20.71 318 VAL A C 1
ATOM 1915 O O . VAL A 1 276 ? 17.509 49.997 21.974 1.00 19.93 318 VAL A O 1
ATOM 1919 N N . GLY A 1 277 ? 18.712 48.247 22.768 1.00 20.59 319 GLY A N 1
ATOM 1920 C CA . GLY A 1 277 ? 19.366 48.063 21.506 1.00 20.59 319 GLY A CA 1
ATOM 1921 C C . GLY A 1 277 ? 18.432 47.733 20.351 1.00 19.10 319 GLY A C 1
ATOM 1922 O O . GLY A 1 277 ? 18.639 48.227 19.258 1.00 20.92 319 GLY A O 1
ATOM 1923 N N . ILE A 1 278 ? 17.473 46.859 20.576 1.00 18.10 320 ILE A N 1
A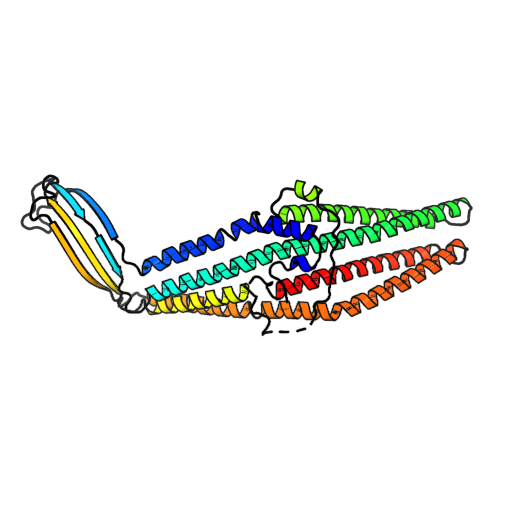TOM 1924 C CA . ILE A 1 278 ? 16.496 46.513 19.580 1.00 18.68 320 ILE A CA 1
ATOM 1925 C C . ILE A 1 278 ? 15.802 47.791 19.120 1.00 18.21 320 ILE A C 1
ATOM 1926 O O . ILE A 1 278 ? 15.578 47.987 17.918 1.00 17.71 320 ILE A O 1
ATOM 1931 N N . ALA A 1 279 ? 15.374 48.607 20.084 1.00 18.19 321 ALA A N 1
ATOM 1932 C CA . ALA A 1 279 ? 14.593 49.813 19.752 1.00 17.79 321 ALA A CA 1
ATOM 1933 C C . ALA A 1 279 ? 15.428 50.792 18.926 1.00 18.33 321 ALA A C 1
ATOM 1934 O O . ALA A 1 279 ? 14.943 51.441 17.980 1.00 17.22 321 ALA A O 1
ATOM 1936 N N . GLN A 1 280 ? 16.688 50.905 19.282 1.00 18.12 322 GLN A N 1
ATOM 1937 C CA . GLN A 1 280 ? 17.610 51.687 18.478 1.00 20.37 322 GLN A CA 1
ATOM 1938 C C . GLN A 1 280 ? 17.765 51.145 17.048 1.00 19.99 322 GLN A C 1
ATOM 1939 O O . GLN A 1 280 ? 17.770 51.917 16.091 1.00 19.95 322 GLN A O 1
ATOM 1945 N N . ALA A 1 281 ? 17.867 49.807 16.912 1.00 19.54 323 ALA A N 1
ATOM 1946 C CA . ALA A 1 281 ? 18.094 49.191 15.634 1.00 19.36 323 ALA A CA 1
ATOM 1947 C C . ALA A 1 281 ? 16.896 49.278 14.701 1.00 18.71 323 ALA A C 1
ATOM 1948 O O . ALA A 1 281 ? 17.048 49.172 13.495 1.00 18.39 323 ALA A O 1
ATOM 1950 N N . GLN A 1 282 ? 15.723 49.515 15.261 1.00 19.79 324 GLN A N 1
ATOM 1951 C CA A GLN A 1 282 ? 14.514 49.694 14.471 0.50 20.42 324 GLN A CA 1
ATOM 1952 C CA B GLN A 1 282 ? 14.507 49.698 14.470 0.50 20.64 324 GLN A CA 1
ATOM 1953 C C . GLN A 1 282 ? 14.521 50.949 13.603 1.00 20.26 324 GLN A C 1
ATOM 1954 O O . GLN A 1 282 ? 13.767 51.047 12.656 1.00 21.38 324 GLN A O 1
ATOM 1965 N N . PHE A 1 283 ? 15.386 51.901 13.923 1.00 20.80 325 PHE A N 1
ATOM 1966 C CA . PHE A 1 283 ? 15.579 53.055 13.070 1.00 20.73 325 PHE A CA 1
ATOM 1967 C C . PHE A 1 283 ? 16.383 52.778 11.793 1.00 21.58 325 PHE A C 1
ATOM 1968 O O . PHE A 1 283 ? 16.315 53.553 10.835 1.00 22.64 325 PHE A O 1
ATOM 1976 N N . TYR A 1 284 ? 17.092 51.649 11.764 1.00 19.92 326 TYR A N 1
ATOM 1977 C CA . TYR A 1 284 ? 17.974 51.285 10.687 1.00 19.91 326 TYR A CA 1
ATOM 1978 C C . TYR A 1 284 ? 17.284 50.389 9.657 1.00 20.49 326 TYR A C 1
ATOM 1979 O O . TYR A 1 284 ? 16.211 49.850 9.940 1.00 18.48 326 TYR A O 1
ATOM 1988 N N . PRO A 1 285 ? 17.851 50.327 8.460 1.00 21.40 327 PRO A N 1
ATOM 1989 C CA . PRO A 1 285 ? 17.227 49.552 7.396 1.00 22.52 327 PRO A CA 1
ATOM 1990 C C . PRO A 1 285 ? 17.103 48.078 7.767 1.00 24.55 327 PRO A C 1
ATOM 1991 O O . PRO A 1 285 ? 18.003 47.528 8.356 1.00 26.64 327 PRO A O 1
ATOM 1995 N N . ASP A 1 286 ? 15.962 47.492 7.506 1.00 23.60 328 ASP A N 1
ATOM 1996 C CA . ASP A 1 286 ? 15.799 46.058 7.651 1.00 23.53 328 ASP A CA 1
ATOM 1997 C C . ASP A 1 286 ? 15.976 45.334 6.321 1.00 21.00 328 ASP A C 1
ATOM 1998 O O . ASP A 1 286 ? 15.275 45.617 5.368 1.00 18.54 328 ASP A O 1
ATOM 2003 N N . VAL A 1 287 ? 16.923 44.359 6.248 1.00 20.02 329 VAL A N 1
ATOM 2004 C CA . VAL A 1 287 ? 17.229 43.701 5.002 1.00 19.92 329 VAL A CA 1
ATOM 2005 C C . VAL A 1 287 ? 16.812 42.215 5.152 1.00 20.26 329 VAL A C 1
ATOM 2006 O O . VAL A 1 287 ? 17.155 41.583 6.154 1.00 17.84 329 VAL A O 1
ATOM 2010 N N . THR A 1 288 ? 15.997 41.748 4.216 1.00 19.00 330 THR A N 1
ATOM 2011 C CA . THR A 1 288 ? 15.405 40.410 4.296 1.00 19.86 330 THR A CA 1
ATOM 2012 C C . THR A 1 288 ? 15.742 39.715 2.990 1.00 19.98 330 THR A C 1
ATOM 2013 O O . THR A 1 288 ? 16.283 40.333 2.037 1.00 22.85 330 THR A O 1
ATOM 2017 N N . LEU A 1 289 ? 15.598 38.397 2.982 1.00 18.44 331 LEU A N 1
ATOM 2018 C CA . LEU A 1 289 ? 15.773 37.627 1.800 1.00 17.42 331 LEU A CA 1
ATOM 2019 C C . LEU A 1 289 ? 14.545 36.702 1.717 1.00 17.35 331 LEU A C 1
ATOM 2020 O O . LEU A 1 289 ? 14.108 36.136 2.749 1.00 17.94 331 LEU A O 1
ATOM 2025 N N . SER A 1 290 ? 13.968 36.623 0.525 1.00 16.22 332 SER A N 1
ATOM 2026 C CA . SER A 1 290 ? 12.806 35.756 0.271 1.00 17.21 332 SER A CA 1
ATOM 2027 C C . SER A 1 290 ? 13.072 34.963 -0.974 1.00 14.85 332 SER A C 1
ATOM 2028 O O . SER A 1 290 ? 13.786 35.386 -1.887 1.00 15.69 332 SER A O 1
ATOM 2031 N N . ALA A 1 291 ? 12.441 33.806 -1.055 1.00 15.16 333 ALA A N 1
ATOM 2032 C CA . ALA A 1 291 ? 12.552 33.012 -2.209 1.00 14.07 333 ALA A CA 1
ATOM 2033 C C . ALA A 1 291 ? 11.371 32.033 -2.265 1.00 13.12 333 ALA A C 1
ATOM 2034 O O . ALA A 1 291 ? 10.768 31.712 -1.240 1.00 14.43 333 ALA A O 1
ATOM 2036 N N . PHE A 1 292 ? 11.096 31.579 -3.467 1.00 13.31 334 PHE A N 1
ATOM 2037 C CA . PHE A 1 292 ? 10.172 30.465 -3.660 1.00 14.25 334 PHE A CA 1
ATOM 2038 C C . PHE A 1 292 ? 10.487 29.708 -4.880 1.00 12.47 334 PHE A C 1
ATOM 2039 O O . PHE A 1 292 ? 11.180 30.189 -5.781 1.00 12.88 334 PHE A O 1
ATOM 2047 N N . ILE A 1 293 ? 9.975 28.467 -4.951 1.00 12.50 335 ILE A N 1
ATOM 2048 C CA . ILE A 1 293 ? 10.076 27.678 -6.113 1.00 12.00 335 ILE A CA 1
ATOM 2049 C C . ILE A 1 293 ? 8.860 26.791 -6.137 1.00 11.70 335 ILE A C 1
ATOM 2050 O O . ILE A 1 293 ? 8.422 26.366 -5.111 1.00 13.10 335 ILE A O 1
ATOM 2055 N N . GLY A 1 294 ? 8.392 26.523 -7.300 1.00 13.17 336 GLY A N 1
ATOM 2056 C CA . GLY A 1 294 ? 7.203 25.676 -7.479 1.00 14.41 336 GLY A CA 1
ATOM 2057 C C . GLY A 1 294 ? 6.601 25.776 -8.848 1.00 12.18 336 GLY A C 1
ATOM 2058 O O . GLY A 1 294 ? 7.237 25.908 -9.871 1.00 13.55 336 GLY A O 1
ATOM 2059 N N . TYR A 1 295 ? 5.267 25.573 -8.882 1.00 14.28 337 TYR A N 1
ATOM 2060 C CA . TYR A 1 295 ? 4.478 25.484 -10.055 1.00 12.23 337 TYR A CA 1
ATOM 2061 C C . TYR A 1 295 ? 3.248 26.436 -9.924 1.00 12.15 337 TYR A C 1
ATOM 2062 O O . TYR A 1 295 ? 2.729 26.608 -8.832 1.00 12.95 337 TYR A O 1
ATOM 2071 N N . GLN A 1 296 ? 2.942 27.053 -11.028 1.00 13.85 338 GLN A N 1
ATOM 2072 C CA . GLN A 1 296 ? 1.758 27.928 -11.183 1.00 14.41 338 GLN A CA 1
ATOM 2073 C C . GLN A 1 296 ? 1.217 27.657 -12.561 1.00 14.44 338 GLN A C 1
ATOM 2074 O O . GLN A 1 296 ? 1.924 27.666 -13.570 1.00 15.82 338 GLN A O 1
ATOM 2080 N N . ALA A 1 297 ? -0.127 27.461 -12.672 1.00 15.90 339 ALA A N 1
ATOM 2081 C CA . ALA A 1 297 ? -0.725 27.206 -13.930 1.00 14.07 339 ALA A CA 1
ATOM 2082 C C . ALA A 1 297 ? -2.189 27.662 -14.048 1.00 14.50 339 ALA A C 1
ATOM 2083 O O . ALA A 1 297 ? -2.895 27.617 -13.065 1.00 15.61 339 ALA A O 1
ATOM 2085 N N . PHE A 1 298 ? -2.491 28.133 -15.237 1.00 15.18 340 PHE A N 1
ATOM 2086 C CA . PHE A 1 298 ? -3.862 28.268 -15.766 1.00 17.25 340 PHE A CA 1
ATOM 2087 C C . PHE A 1 298 ? -4.216 26.847 -16.146 1.00 17.00 340 PHE A C 1
ATOM 2088 O O . PHE A 1 298 ? -3.601 26.282 -17.059 1.00 20.00 340 PHE A O 1
ATOM 2096 N N . GLY A 1 299 ? -5.147 26.252 -15.427 1.00 18.10 341 GLY A N 1
ATOM 2097 C CA . GLY A 1 299 ? -5.590 24.895 -15.633 1.00 19.05 341 GLY A CA 1
ATOM 2098 C C . GLY A 1 299 ? -4.911 23.988 -14.637 1.00 20.54 341 GLY A C 1
ATOM 2099 O O . GLY A 1 299 ? -3.713 23.725 -14.766 1.00 19.13 341 GLY A O 1
ATOM 2100 N N . LEU A 1 300 ? -5.633 23.508 -13.643 1.00 21.03 342 LEU A N 1
ATOM 2101 C CA . LEU A 1 300 ? -5.059 22.632 -12.630 1.00 22.46 342 LEU A CA 1
ATOM 2102 C C . LEU A 1 300 ? -4.430 21.380 -13.198 1.00 23.99 342 LEU A C 1
ATOM 2103 O O . LEU A 1 300 ? -3.416 20.897 -12.653 1.00 23.23 342 LEU A O 1
ATOM 2108 N N . ASP A 1 301 ? -4.993 20.892 -14.306 1.00 23.68 343 ASP A N 1
ATOM 2109 C CA . ASP A 1 301 ? -4.429 19.702 -14.986 1.00 24.97 343 ASP A CA 1
ATOM 2110 C C . ASP A 1 301 ? -3.118 20.026 -15.707 1.00 24.70 343 ASP A C 1
ATOM 2111 O O . ASP A 1 301 ? -2.456 19.149 -16.249 1.00 25.43 343 ASP A O 1
ATOM 2116 N N . HIS A 1 302 ? -2.748 21.295 -15.734 1.00 22.79 344 HIS A N 1
ATOM 2117 C CA . HIS A 1 302 ? -1.476 21.712 -16.310 1.00 21.95 344 HIS A CA 1
ATOM 2118 C C . HIS A 1 302 ? -0.423 22.162 -15.301 1.00 20.08 344 HIS A C 1
ATOM 2119 O O . HIS A 1 302 ? 0.628 22.728 -15.732 1.00 20.32 344 HIS A O 1
ATOM 2126 N N . LEU A 1 303 ? -0.682 21.927 -14.023 1.00 18.51 345 LEU A N 1
ATOM 2127 C CA . LEU A 1 303 ? 0.121 22.474 -12.926 1.00 17.91 345 LEU A CA 1
ATOM 2128 C C . LEU A 1 303 ? 1.600 22.088 -13.080 1.00 19.40 345 LEU A C 1
ATOM 2129 O O . LEU A 1 303 ? 2.499 22.906 -12.896 1.00 17.75 345 LEU A O 1
ATOM 2134 N N . PHE A 1 304 ? 1.803 20.851 -13.534 1.00 18.99 346 PHE A N 1
ATOM 2135 C CA . PHE A 1 304 ? 3.137 20.302 -13.654 1.00 20.54 346 PHE A CA 1
ATOM 2136 C C . PHE A 1 304 ? 3.785 20.297 -15.032 1.00 20.59 346 PHE A C 1
ATOM 2137 O O . PHE A 1 304 ? 4.930 19.796 -15.147 1.00 21.97 346 PHE A O 1
ATOM 2145 N N . ASP A 1 305 ? 3.136 20.889 -16.020 1.00 20.24 347 ASP A N 1
ATOM 2146 C CA . ASP A 1 305 ? 3.589 20.979 -17.391 1.00 21.72 347 ASP A CA 1
ATOM 2147 C C . ASP A 1 305 ? 4.936 21.656 -17.443 1.00 21.64 347 ASP A C 1
ATOM 2148 O O . ASP A 1 305 ? 5.214 22.619 -16.703 1.00 20.32 347 ASP A O 1
ATOM 2153 N N . SER A 1 306 ? 5.773 21.153 -18.337 1.00 22.09 348 SER A N 1
ATOM 2154 C CA . SER A 1 306 ? 7.011 21.860 -18.682 1.00 22.16 348 SER A CA 1
ATOM 2155 C C . SER A 1 306 ? 6.732 23.370 -18.954 1.00 21.30 348 SER A C 1
ATOM 2156 O O . SER A 1 306 ? 5.763 23.717 -19.638 1.00 20.76 348 SER A O 1
ATOM 2159 N N . GLY A 1 307 ? 7.520 24.233 -18.334 1.00 18.33 349 GLY A N 1
ATOM 2160 C CA . GLY A 1 307 ? 7.409 25.688 -18.451 1.00 19.09 349 GLY A CA 1
ATOM 2161 C C . GLY A 1 307 ? 6.548 26.410 -17.411 1.00 16.82 349 GLY A C 1
ATOM 2162 O O . GLY A 1 307 ? 6.623 27.641 -17.312 1.00 18.15 349 GLY A O 1
ATOM 2163 N N . ASN A 1 308 ? 5.782 25.652 -16.619 1.00 16.59 350 ASN A N 1
ATOM 2164 C CA . ASN A 1 308 ? 4.915 26.179 -15.564 1.00 15.87 350 ASN A CA 1
ATOM 2165 C C . ASN A 1 308 ? 5.545 26.189 -14.239 1.00 14.89 350 ASN A C 1
ATOM 2166 O O . ASN A 1 308 ? 4.916 26.462 -13.232 1.00 15.13 350 ASN A O 1
ATOM 2171 N N . ASP A 1 309 ? 6.876 25.925 -14.185 1.00 13.43 351 ASP A N 1
ATOM 2172 C CA . ASP A 1 309 ? 7.555 26.211 -12.991 1.00 13.08 351 ASP A CA 1
ATOM 2173 C C . ASP A 1 309 ? 7.726 27.712 -12.867 1.00 11.01 351 ASP A C 1
ATOM 2174 O O . ASP A 1 309 ? 7.747 28.450 -13.845 1.00 15.41 351 ASP A O 1
ATOM 2179 N N . ALA A 1 310 ? 7.820 28.126 -11.632 1.00 12.67 352 ALA A N 1
ATOM 2180 C CA . ALA A 1 310 ? 8.033 29.545 -11.265 1.00 13.74 352 ALA A CA 1
ATOM 2181 C C . ALA A 1 310 ? 8.884 29.595 -10.025 1.00 13.60 352 ALA A C 1
ATOM 2182 O O . ALA A 1 310 ? 8.802 28.791 -9.136 1.00 13.65 352 ALA A O 1
ATOM 2184 N N . GLY A 1 311 ? 9.674 30.652 -9.917 1.00 14.24 353 GLY A N 1
ATOM 2185 C CA . GLY A 1 311 ? 10.514 30.802 -8.781 1.00 14.81 353 GLY A CA 1
ATOM 2186 C C . GLY A 1 311 ? 11.101 32.192 -8.726 1.00 13.61 353 GLY A C 1
ATOM 2187 O O . GLY A 1 311 ? 11.066 32.899 -9.721 1.00 14.70 353 GLY A O 1
ATOM 2188 N N . ALA A 1 312 ? 11.570 32.515 -7.572 1.00 12.54 354 ALA A N 1
ATOM 2189 C CA . ALA A 1 312 ? 12.250 33.776 -7.345 1.00 13.43 354 ALA A CA 1
ATOM 2190 C C . ALA A 1 312 ? 13.131 33.793 -6.130 1.00 13.06 354 ALA A C 1
ATOM 2191 O O . ALA A 1 312 ? 12.917 33.079 -5.175 1.00 12.37 354 ALA A O 1
ATOM 2193 N N . ILE A 1 313 ? 14.162 34.651 -6.149 1.00 13.69 355 ILE A N 1
ATOM 2194 C CA . ILE A 1 313 ? 14.932 34.906 -5.006 1.00 13.40 355 ILE A CA 1
ATOM 2195 C C . ILE A 1 313 ? 15.350 36.367 -5.017 1.00 13.18 355 ILE A C 1
ATOM 2196 O O . ILE A 1 313 ? 15.745 36.876 -6.052 1.00 14.04 355 ILE A O 1
ATOM 2201 N N . GLY A 1 314 ? 15.387 36.949 -3.851 1.00 15.21 356 GLY A N 1
ATOM 2202 C CA . GLY A 1 314 ? 16.051 38.242 -3.710 1.00 16.61 356 GLY A CA 1
ATOM 2203 C C . GLY A 1 314 ? 15.928 38.940 -2.397 1.00 16.53 356 GLY A C 1
ATOM 2204 O O . GLY A 1 314 ? 15.058 38.663 -1.567 1.00 15.95 356 GLY A O 1
ATOM 2205 N N . PRO A 1 315 ? 16.861 39.842 -2.177 1.00 15.72 357 PRO A N 1
ATOM 2206 C CA . PRO A 1 315 ? 16.847 40.662 -0.976 1.00 17.18 357 PRO A CA 1
ATOM 2207 C C . PRO A 1 315 ? 15.832 41.822 -1.139 1.00 17.43 357 PRO A C 1
ATOM 2208 O O . PRO A 1 315 ? 15.554 42.227 -2.292 1.00 16.98 357 PRO A O 1
ATOM 2212 N N . ALA A 1 316 ? 15.261 42.260 -0.027 1.00 18.07 358 ALA A N 1
ATOM 2213 C CA . ALA A 1 316 ? 14.424 43.494 0.023 1.00 18.95 358 ALA A CA 1
ATOM 2214 C C . ALA A 1 316 ? 14.987 44.321 1.178 1.00 19.83 358 ALA A C 1
ATOM 2215 O O . ALA A 1 316 ? 15.539 43.791 2.141 1.00 19.16 358 ALA A O 1
ATOM 2217 N N . ILE A 1 317 ? 14.846 45.646 1.132 1.00 18.86 359 ILE A N 1
ATOM 2218 C CA . ILE A 1 317 ? 15.293 46.452 2.261 1.00 19.36 359 ILE A CA 1
ATOM 2219 C C . ILE A 1 317 ? 14.121 47.409 2.543 1.00 19.01 359 ILE A C 1
ATOM 2220 O O . ILE A 1 317 ? 13.433 47.770 1.622 1.00 17.58 359 ILE A O 1
ATOM 2225 N N . TYR A 1 318 ? 13.843 47.659 3.803 1.00 19.18 360 TYR A N 1
ATOM 2226 C CA . TYR A 1 318 ? 12.859 48.641 4.233 1.00 18.79 360 TYR A CA 1
ATOM 2227 C C . TYR A 1 318 ? 13.551 49.557 5.223 1.00 18.28 360 TYR A C 1
ATOM 2228 O O . TYR A 1 318 ? 14.197 49.103 6.162 1.00 18.73 360 TYR A O 1
ATOM 2237 N N . LEU A 1 319 ? 13.401 50.869 5.062 1.00 17.79 361 LEU A N 1
ATOM 2238 C CA . LEU A 1 319 ? 13.977 51.823 5.962 1.00 16.61 361 LEU A CA 1
ATOM 2239 C C . LEU A 1 319 ? 12.796 52.804 6.316 1.00 16.36 361 LEU A C 1
ATOM 2240 O O . LEU A 1 319 ? 12.334 53.491 5.446 1.00 16.47 361 LEU A O 1
ATOM 2245 N N . PRO A 1 320 ? 12.360 52.830 7.545 1.00 17.32 362 PRO A N 1
ATOM 2246 C CA . PRO A 1 320 ? 11.322 53.769 7.970 1.00 16.71 362 PRO A CA 1
ATOM 2247 C C . PRO A 1 320 ? 11.904 55.160 7.843 1.00 16.57 362 PRO A C 1
ATOM 2248 O O . PRO A 1 320 ? 13.047 55.346 8.173 1.00 16.77 362 PRO A O 1
ATOM 2252 N N . LEU A 1 321 ? 11.148 56.143 7.371 1.00 15.67 363 LEU A N 1
ATOM 2253 C CA . LEU A 1 321 ? 11.690 57.505 7.213 1.00 16.54 363 LEU A CA 1
ATOM 2254 C C . LEU A 1 321 ? 10.976 58.461 8.153 1.00 17.17 363 LEU A C 1
ATOM 2255 O O . LEU A 1 321 ? 11.564 59.405 8.659 1.00 18.49 363 LEU A O 1
ATOM 2260 N N . PHE A 1 322 ? 9.722 58.194 8.448 1.00 15.34 364 PHE A N 1
ATOM 2261 C CA . PHE A 1 322 ? 8.985 59.028 9.364 1.00 16.41 364 PHE A CA 1
ATOM 2262 C C . PHE A 1 322 ? 7.812 58.163 9.877 1.00 15.42 364 PHE A C 1
ATOM 2263 O O . PH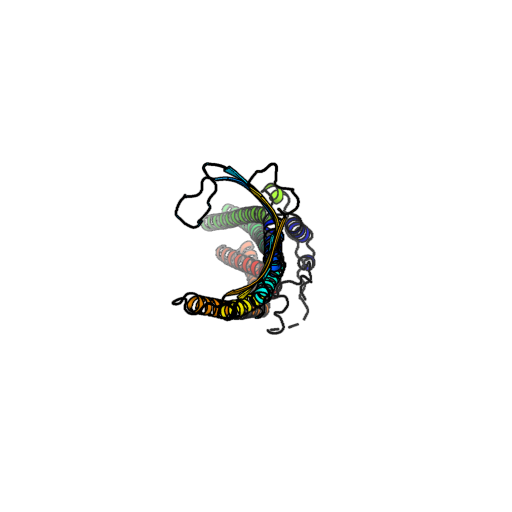E A 1 322 ? 7.002 57.709 9.063 1.00 14.43 364 PHE A O 1
ATOM 2271 N N . THR A 1 323 ? 7.705 58.020 11.183 1.00 14.73 365 THR A N 1
ATOM 2272 C CA . THR A 1 323 ? 6.667 57.192 11.762 1.00 16.27 365 THR A CA 1
ATOM 2273 C C . THR A 1 323 ? 5.840 57.946 12.730 1.00 18.01 365 THR A C 1
ATOM 2274 O O . THR A 1 323 ? 4.962 57.373 13.349 1.00 19.69 365 THR A O 1
ATOM 2278 N N . GLY A 1 324 ? 6.118 59.253 12.891 1.00 16.64 366 GLY A N 1
ATOM 2279 C CA . GLY A 1 324 ? 5.283 60.082 13.728 1.00 15.61 366 GLY A CA 1
ATOM 2280 C C . GLY A 1 324 ? 5.352 59.783 15.202 1.00 17.30 366 GLY A C 1
ATOM 2281 O O . GLY A 1 324 ? 4.469 60.185 15.882 1.00 17.92 366 GLY A O 1
ATOM 2282 N N . GLY A 1 325 ? 6.406 59.125 15.722 1.00 16.98 367 GLY A N 1
ATOM 2283 C CA . GLY A 1 325 ? 6.489 58.837 17.121 1.00 17.77 367 GLY A CA 1
ATOM 2284 C C . GLY A 1 325 ? 6.481 57.357 17.463 1.00 19.24 367 GLY A C 1
ATOM 2285 O O . GLY A 1 325 ? 6.686 57.024 18.621 1.00 20.59 367 GLY A O 1
ATOM 2286 N N . ARG A 1 326 ? 6.197 56.484 16.506 1.00 18.56 368 ARG A N 1
ATOM 2287 C CA . ARG A 1 326 ? 6.152 55.053 16.824 1.00 20.92 368 ARG A CA 1
ATOM 2288 C C . ARG A 1 326 ? 7.563 54.610 17.242 1.00 21.90 368 ARG A C 1
ATOM 2289 O O . ARG A 1 326 ? 7.729 54.061 18.349 1.00 22.77 368 ARG A O 1
ATOM 2297 N N . LEU A 1 327 ? 8.555 54.823 16.379 1.00 20.07 369 LEU A N 1
ATOM 2298 C CA . LEU A 1 327 ? 9.949 54.339 16.685 1.00 19.16 369 LEU A CA 1
ATOM 2299 C C . LEU A 1 327 ? 10.509 55.063 17.891 1.00 19.57 369 LEU A C 1
ATOM 2300 O O . LEU A 1 327 ? 11.228 54.501 18.737 1.00 16.60 369 LEU A O 1
ATOM 2305 N N . GLU A 1 328 ? 10.194 56.364 17.967 1.00 16.40 370 GLU A N 1
ATOM 2306 C CA . GLU A 1 328 ? 10.752 57.220 18.985 1.00 16.84 370 GLU A CA 1
ATOM 2307 C C . GLU A 1 328 ? 10.178 56.849 20.351 1.00 16.65 370 GLU A C 1
ATOM 2308 O O . GLU A 1 328 ? 10.905 56.734 21.320 1.00 15.15 370 GLU A O 1
ATOM 2314 N N . GLY A 1 329 ? 8.849 56.729 20.412 1.00 16.84 371 GLY A N 1
ATOM 2315 C CA . GLY A 1 329 ? 8.158 56.344 21.605 1.00 16.81 371 GLY A CA 1
ATOM 2316 C C . GLY A 1 329 ? 8.593 54.932 22.074 1.00 17.95 371 GLY A C 1
ATOM 2317 O O . GLY A 1 329 ? 8.639 54.706 23.276 1.00 17.18 371 GLY A O 1
ATOM 2318 N N . GLN A 1 330 ? 8.821 54.016 21.137 1.00 16.44 372 GLN A N 1
ATOM 2319 C CA . GLN A 1 330 ? 9.233 52.658 21.474 1.00 18.58 372 GLN A CA 1
ATOM 2320 C C . GLN A 1 330 ? 10.599 52.672 22.138 1.00 18.80 372 GLN A C 1
ATOM 2321 O O . GLN A 1 330 ? 10.812 51.967 23.131 1.00 18.83 372 GLN A O 1
ATOM 2327 N N . LEU A 1 331 ? 11.469 53.546 21.632 1.00 17.08 373 LEU A N 1
ATOM 2328 C CA . LEU A 1 331 ? 12.795 53.734 22.229 1.00 16.89 373 LEU A CA 1
ATOM 2329 C C . LEU A 1 331 ? 12.663 54.337 23.625 1.00 16.51 373 LEU A C 1
ATOM 2330 O O . LEU A 1 331 ? 13.246 53.833 24.561 1.00 16.55 373 LEU A O 1
ATOM 2335 N N . THR A 1 332 ? 11.864 55.388 23.797 1.00 15.99 374 THR A N 1
ATOM 2336 C CA . THR A 1 332 ? 11.623 55.908 25.127 1.00 17.51 374 THR A CA 1
ATOM 2337 C C . THR A 1 332 ? 11.098 54.839 26.111 1.00 17.13 374 THR A C 1
ATOM 2338 O O . THR A 1 332 ? 11.566 54.757 27.228 1.00 19.38 374 THR A O 1
ATOM 2342 N N . SER A 1 333 ? 10.139 54.040 25.686 1.00 17.66 375 SER A N 1
ATOM 2343 C CA . SER A 1 333 ? 9.579 53.004 26.518 1.00 18.12 375 SER A CA 1
ATOM 2344 C C . SER A 1 333 ? 10.656 51.953 26.859 1.00 17.20 375 SER A C 1
ATOM 2345 O O . SER A 1 333 ? 10.695 51.483 28.003 1.00 17.24 375 SER A O 1
ATOM 2348 N N . ALA A 1 334 ? 11.509 51.637 25.897 1.00 18.03 376 ALA A N 1
ATOM 2349 C CA . ALA A 1 334 ? 12.556 50.617 26.126 1.00 18.68 376 ALA A CA 1
ATOM 2350 C C . ALA A 1 334 ? 13.582 51.222 27.114 1.00 18.79 376 ALA A C 1
ATOM 2351 O O . ALA A 1 334 ? 14.019 50.553 28.029 1.00 18.74 376 ALA A O 1
ATOM 2353 N N . GLU A 1 335 ? 13.939 52.491 26.972 1.00 18.98 377 GLU A N 1
ATOM 2354 C CA . GLU A 1 335 ? 14.880 53.106 27.921 1.00 20.38 377 GLU A CA 1
ATOM 2355 C C . GLU A 1 335 ? 14.297 53.092 29.306 1.00 19.41 377 GLU A C 1
ATOM 2356 O O . GLU A 1 335 ? 14.987 52.799 30.240 1.00 20.51 377 GLU A O 1
ATOM 2362 N N . ALA A 1 336 ? 13.015 53.421 29.432 1.00 18.86 378 ALA A N 1
ATOM 2363 C CA . ALA A 1 336 ? 12.310 53.420 30.687 1.00 18.67 378 ALA A CA 1
ATOM 2364 C C . ALA A 1 336 ? 12.310 52.024 31.339 1.00 19.03 378 ALA A C 1
ATOM 2365 O O . ALA A 1 336 ? 12.500 51.898 32.538 1.00 17.84 378 ALA A O 1
ATOM 2367 N N . ARG A 1 337 ? 12.083 51.006 30.543 1.00 18.80 379 ARG A N 1
ATOM 2368 C CA . ARG A 1 337 ? 12.104 49.651 31.074 1.00 19.95 379 ARG A CA 1
ATOM 2369 C C . ARG A 1 337 ? 13.515 49.325 31.585 1.00 19.67 379 ARG A C 1
ATOM 2370 O O . ARG A 1 337 ? 13.630 48.712 32.658 1.00 20.61 379 ARG A O 1
ATOM 2378 N N . TYR A 1 338 ? 14.557 49.728 30.860 1.00 19.55 380 TYR A N 1
ATOM 2379 C CA . TYR A 1 338 ? 15.938 49.523 31.341 1.00 20.49 380 TYR A CA 1
ATOM 2380 C C . TYR A 1 338 ? 16.192 50.197 32.663 1.00 21.56 380 TYR A C 1
ATOM 2381 O O . TYR A 1 338 ? 16.761 49.625 33.588 1.00 20.34 380 TYR A O 1
ATOM 2390 N N . GLN A 1 339 ? 15.767 51.452 32.755 1.00 21.32 381 GLN A N 1
ATOM 2391 C CA . GLN A 1 339 ? 15.936 52.221 33.968 1.00 21.73 381 GLN A CA 1
ATOM 2392 C C . GLN A 1 339 ? 15.196 51.586 35.140 1.00 20.94 381 GLN A C 1
ATOM 2393 O O . GLN A 1 339 ? 15.740 51.533 36.252 1.00 22.94 381 GLN A O 1
ATOM 2399 N N . GLU A 1 340 ? 13.975 51.114 34.905 1.00 20.18 382 GLU A N 1
ATOM 2400 C CA . GLU A 1 340 ? 13.204 50.419 35.871 1.00 20.79 382 GLU A CA 1
ATOM 2401 C C . GLU A 1 340 ? 13.942 49.156 36.335 1.00 20.74 382 GLU A C 1
ATOM 2402 O O . GLU A 1 340 ? 14.028 48.886 37.536 1.00 19.02 382 GLU A O 1
ATOM 2408 N N . ALA A 1 341 ? 14.428 48.394 35.370 1.00 19.80 383 ALA A N 1
ATOM 2409 C CA . ALA A 1 341 ? 15.113 47.126 35.695 1.00 20.49 383 ALA A CA 1
ATOM 2410 C C . ALA A 1 341 ? 16.392 47.352 36.513 1.00 20.91 383 ALA A C 1
ATOM 2411 O O . ALA A 1 341 ? 16.705 46.557 37.437 1.00 22.76 383 ALA A O 1
ATOM 2413 N N . VAL A 1 342 ? 17.117 48.427 36.233 1.00 21.71 384 VAL A N 1
ATOM 2414 C CA . VAL A 1 342 ? 18.331 48.777 36.977 1.00 23.20 384 VAL A CA 1
ATOM 2415 C C . VAL A 1 342 ? 17.927 49.172 38.404 1.00 23.45 384 VAL A C 1
ATOM 2416 O O . VAL A 1 342 ? 18.588 48.805 39.382 1.00 20.87 384 VAL A O 1
ATOM 2420 N N . ALA A 1 343 ? 16.832 49.917 38.513 1.00 22.98 385 ALA A N 1
ATOM 2421 C CA . ALA A 1 343 ? 16.366 50.353 39.812 1.00 23.44 385 ALA A CA 1
ATOM 2422 C C . ALA A 1 343 ? 15.901 49.147 40.598 1.00 23.59 385 ALA A C 1
ATOM 2423 O O . ALA A 1 343 ? 16.142 49.074 41.818 1.00 22.91 385 ALA A O 1
ATOM 2425 N N . GLN A 1 344 ? 15.237 48.211 39.912 1.00 21.65 386 GLN A N 1
ATOM 2426 C CA . GLN A 1 344 ? 14.805 46.979 40.529 1.00 22.80 386 GLN A CA 1
ATOM 2427 C C . GLN A 1 344 ? 15.999 46.172 41.062 1.00 22.25 386 GLN A C 1
ATOM 2428 O O . GLN A 1 344 ? 15.929 45.636 42.177 1.00 21.10 386 GLN A O 1
ATOM 2434 N N . TYR A 1 345 ? 17.067 46.111 40.280 1.00 23.06 387 TYR A N 1
ATOM 2435 C CA . TYR A 1 345 ? 18.289 45.430 40.708 1.00 23.34 387 TYR A CA 1
ATOM 2436 C C . TYR A 1 345 ? 18.831 46.128 41.979 1.00 23.32 387 TYR A C 1
ATOM 2437 O O . TYR A 1 345 ? 19.161 45.463 42.982 1.00 22.70 387 TYR A O 1
ATOM 2446 N N . ASN A 1 346 ? 18.925 47.460 41.929 1.00 23.29 388 ASN A N 1
ATOM 2447 C CA . ASN A 1 346 ? 19.446 48.244 43.027 1.00 24.04 388 ASN A CA 1
ATOM 2448 C C . ASN A 1 346 ? 18.626 48.020 44.265 1.00 24.43 388 ASN A C 1
ATOM 2449 O O . ASN A 1 346 ? 19.187 47.801 45.340 1.00 24.63 388 ASN A O 1
ATOM 2454 N N . GLY A 1 347 ? 17.288 47.997 44.121 1.00 24.83 389 GLY A N 1
ATOM 2455 C CA . GLY A 1 347 ? 16.397 47.777 45.212 1.00 24.42 389 GLY A CA 1
ATOM 2456 C C . GLY A 1 347 ? 16.636 46.416 45.827 1.00 24.81 389 GLY A C 1
ATOM 2457 O O . GLY A 1 347 ? 16.477 46.234 47.049 1.00 22.61 389 GLY A O 1
ATOM 2458 N N . THR A 1 348 ? 16.906 45.435 44.968 1.00 23.89 390 THR A N 1
ATOM 2459 C CA . THR A 1 348 ? 17.095 44.059 45.419 1.00 24.10 390 THR A CA 1
ATOM 2460 C C . THR A 1 348 ? 18.369 43.973 46.221 1.00 23.97 390 THR A C 1
ATOM 2461 O O . THR A 1 348 ? 18.346 43.329 47.258 1.00 25.17 390 THR A O 1
ATOM 2465 N N . LEU A 1 349 ? 19.437 44.666 45.782 1.00 23.87 391 LEU A N 1
ATOM 2466 C CA A LEU A 1 349 ? 20.675 44.750 46.526 0.50 23.81 391 LEU A CA 1
ATOM 2467 C CA B LEU A 1 349 ? 20.701 44.739 46.538 0.50 23.91 391 LEU A CA 1
ATOM 2468 C C . LEU A 1 349 ? 20.433 45.383 47.899 1.00 24.20 391 LEU A C 1
ATOM 2469 O O . LEU A 1 349 ? 20.880 44.894 48.928 1.00 23.23 391 LEU A O 1
ATOM 2478 N N . VAL A 1 350 ? 19.695 46.490 47.911 1.00 23.31 392 VAL A N 1
ATOM 2479 C CA . VAL A 1 350 ? 19.424 47.196 49.155 1.00 23.36 392 VAL A CA 1
ATOM 2480 C C . VAL A 1 350 ? 18.645 46.302 50.112 1.00 23.12 392 VAL A C 1
ATOM 2481 O O . VAL A 1 350 ? 18.999 46.179 51.295 1.00 22.98 392 VAL A O 1
ATOM 2485 N N . GLN A 1 351 ? 17.603 45.665 49.618 1.00 22.90 393 GLN A N 1
ATOM 2486 C CA . GLN A 1 351 ? 16.801 44.793 50.422 1.00 24.03 393 GLN A CA 1
ATOM 2487 C C . GLN A 1 351 ? 17.590 43.582 50.941 1.00 23.45 393 GLN A C 1
ATOM 2488 O O . GLN A 1 351 ? 17.348 43.161 52.076 1.00 21.96 393 GLN A O 1
ATOM 2494 N N . ALA A 1 352 ? 18.509 43.053 50.140 1.00 22.18 394 ALA A N 1
ATOM 2495 C CA . ALA A 1 352 ? 19.301 41.897 50.567 1.00 23.29 394 ALA A CA 1
ATOM 2496 C C . ALA A 1 352 ? 20.266 42.307 51.680 1.00 23.35 394 ALA A C 1
ATOM 2497 O O . ALA A 1 352 ? 20.419 41.591 52.659 1.00 24.04 394 ALA A O 1
ATOM 2499 N N . LEU A 1 353 ? 20.876 43.477 51.537 1.00 22.71 395 LEU A N 1
ATOM 2500 C CA . LEU A 1 353 ? 21.757 44.001 52.551 1.00 23.77 395 LEU A CA 1
ATOM 2501 C C . LEU A 1 353 ? 20.983 44.288 53.864 1.00 23.34 395 LEU A C 1
ATOM 2502 O O . LEU A 1 353 ? 21.521 44.113 54.950 1.00 21.89 395 LEU A O 1
ATOM 2507 N N . HIS A 1 354 ? 19.722 44.718 53.753 1.00 21.95 396 HIS A N 1
ATOM 2508 C CA . HIS A 1 354 ? 18.880 45.029 54.904 1.00 23.01 396 HIS A CA 1
ATOM 2509 C C . HIS A 1 354 ? 18.620 43.700 55.634 1.00 23.34 396 HIS A C 1
ATOM 2510 O O . HIS A 1 354 ? 18.681 43.633 56.865 1.00 23.01 396 HIS A O 1
ATOM 2517 N N . GLU A 1 355 ? 18.289 42.679 54.863 1.00 22.15 397 GLU A N 1
ATOM 2518 C CA . GLU A 1 355 ? 17.932 41.382 55.425 1.00 23.45 397 GLU A CA 1
ATOM 2519 C C . GLU A 1 355 ? 19.109 40.774 56.184 1.00 22.87 397 GLU A C 1
ATOM 2520 O O . GLU A 1 355 ? 18.962 40.321 57.349 1.00 21.24 397 GLU A O 1
ATOM 2526 N N . ILE A 1 356 ? 20.278 40.854 55.558 1.00 21.99 398 ILE A N 1
ATOM 2527 C CA . ILE A 1 356 ? 21.517 40.388 56.211 1.00 22.95 398 ILE A CA 1
ATOM 2528 C C . ILE A 1 356 ? 21.881 41.234 57.416 1.00 21.61 398 ILE A C 1
ATOM 2529 O O . ILE A 1 356 ? 22.228 40.676 58.461 1.00 21.44 398 ILE A O 1
ATOM 2534 N N . ALA A 1 357 ? 21.731 42.566 57.309 1.00 20.95 399 ALA A N 1
ATOM 2535 C CA . ALA A 1 357 ? 21.977 43.440 58.420 1.00 21.11 399 ALA A CA 1
ATOM 2536 C C . ALA A 1 357 ? 21.090 43.110 59.612 1.00 21.76 399 ALA A C 1
ATOM 2537 O O . ALA A 1 357 ? 21.568 43.177 60.749 1.00 22.28 399 ALA A O 1
ATOM 2539 N N . ASP A 1 358 ? 19.827 42.748 59.356 1.00 19.96 400 ASP A N 1
ATOM 2540 C CA . ASP A 1 358 ? 18.870 42.443 60.426 1.00 20.39 400 ASP A CA 1
ATOM 2541 C C . ASP A 1 358 ? 19.228 41.130 61.096 1.00 20.68 400 ASP A C 1
ATOM 2542 O O . ASP A 1 358 ? 19.192 41.030 62.313 1.00 19.84 400 ASP A O 1
ATOM 2547 N N . VAL A 1 359 ? 19.605 40.131 60.306 1.00 22.34 401 VAL A N 1
ATOM 2548 C CA . VAL A 1 359 ? 20.003 38.850 60.873 1.00 24.36 401 VAL A CA 1
ATOM 2549 C C . VAL A 1 359 ? 21.212 39.031 61.808 1.00 23.78 401 VAL A C 1
ATOM 2550 O O . VAL A 1 359 ? 21.223 38.505 62.918 1.00 23.73 401 VAL A O 1
ATOM 2554 N N . VAL A 1 360 ? 22.162 39.819 61.377 1.00 24.39 402 VAL A N 1
ATOM 2555 C CA . VAL A 1 360 ? 23.348 40.140 62.167 1.00 25.16 402 VAL A CA 1
ATOM 2556 C C . VAL A 1 360 ? 22.959 40.891 63.438 1.00 24.31 402 VAL A C 1
ATOM 2557 O O . VAL A 1 360 ? 23.350 40.529 64.549 1.00 23.56 402 VAL A O 1
ATOM 2561 N N . THR A 1 361 ? 22.134 41.909 63.288 1.00 23.01 403 THR A N 1
ATOM 2562 C CA . THR A 1 361 ? 21.669 42.657 64.432 1.00 22.88 403 THR A CA 1
ATOM 2563 C C . THR A 1 361 ? 21.025 41.749 65.456 1.00 21.91 403 THR A C 1
ATOM 2564 O O . THR A 1 361 ? 21.349 41.806 66.642 1.00 21.81 403 THR A O 1
ATOM 2568 N N . SER A 1 362 ? 20.126 40.892 65.009 1.00 21.65 404 SER A N 1
ATOM 2569 C CA . SER A 1 362 ? 19.350 40.123 65.926 1.00 21.38 404 SER A CA 1
ATOM 2570 C C . SER A 1 362 ? 20.183 38.964 66.520 1.00 21.76 404 SER A C 1
ATOM 2571 O O . SER A 1 362 ? 20.008 38.603 67.684 1.00 21.15 404 SER A O 1
ATOM 2574 N N . SER A 1 363 ? 21.028 38.402 65.690 1.00 22.83 405 SER A N 1
ATOM 2575 C CA . SER A 1 363 ? 21.920 37.331 66.117 1.00 24.85 405 SER A CA 1
ATOM 2576 C C . SER A 1 363 ? 22.844 37.823 67.223 1.00 25.09 405 SER A C 1
ATOM 2577 O O . SER A 1 363 ? 23.001 37.146 68.234 1.00 26.86 405 SER A O 1
ATOM 2580 N N . GLN A 1 364 ? 23.428 38.991 67.041 1.00 24.91 406 GLN A N 1
ATOM 2581 C CA . GLN A 1 364 ? 24.301 39.601 68.036 1.00 26.55 406 GLN A CA 1
ATOM 2582 C C . GLN A 1 364 ? 23.559 39.988 69.335 1.00 26.11 406 GLN A C 1
ATOM 2583 O O . GLN A 1 364 ? 24.120 39.928 70.424 1.00 26.82 406 GLN A O 1
ATOM 2589 N N . ALA A 1 365 ? 22.318 40.429 69.219 1.00 24.18 407 ALA A N 1
ATOM 2590 C CA . ALA A 1 365 ? 21.525 40.740 70.413 1.00 23.23 407 ALA A CA 1
ATOM 2591 C C . ALA A 1 365 ? 21.035 39.520 71.225 1.00 21.26 407 ALA A C 1
ATOM 2592 O O . ALA A 1 365 ? 20.714 39.674 72.406 1.00 22.84 407 ALA A O 1
ATOM 2594 N N . LEU A 1 366 ? 21.003 38.341 70.632 1.00 20.88 408 LEU A N 1
ATOM 2595 C CA . LEU A 1 366 ? 20.204 37.273 71.174 1.00 22.21 408 LEU A CA 1
ATOM 2596 C C . LEU A 1 366 ? 20.787 36.778 72.496 1.00 22.53 408 LEU A C 1
ATOM 2597 O O . LEU A 1 366 ? 20.042 36.557 73.457 1.00 20.88 408 LEU A O 1
ATOM 2602 N N . GLN A 1 367 ? 22.110 36.617 72.558 1.00 23.23 409 GLN A N 1
ATOM 2603 C CA . GLN A 1 367 ? 22.673 35.940 73.746 1.00 24.18 409 GLN A CA 1
ATOM 2604 C C . GLN A 1 367 ? 22.395 36.698 75.033 1.00 22.17 409 GLN A C 1
ATOM 2605 O O . GLN A 1 367 ? 22.010 36.100 76.009 1.00 23.64 409 GLN A O 1
ATOM 2611 N N . ALA A 1 368 ? 22.553 37.999 75.028 1.00 23.70 410 ALA A N 1
ATOM 2612 C CA . ALA A 1 368 ? 22.304 38.821 76.198 1.00 23.29 410 ALA A CA 1
ATOM 2613 C C . ALA A 1 368 ? 20.841 38.807 76.602 1.00 23.27 410 ALA A C 1
ATOM 2614 O O . ALA A 1 368 ? 20.538 38.821 77.810 1.00 20.63 410 ALA A O 1
ATOM 2616 N N . ARG A 1 369 ? 19.940 38.851 75.599 1.00 22.03 411 ARG A N 1
ATOM 2617 C CA . ARG A 1 369 ? 18.499 38.670 75.867 1.00 21.50 411 ARG A CA 1
ATOM 2618 C C . ARG A 1 369 ? 18.203 37.363 76.606 1.00 22.26 411 ARG A C 1
ATOM 2619 O O . ARG A 1 369 ? 17.518 37.355 77.642 1.00 22.99 411 ARG A O 1
ATOM 2627 N N . ILE A 1 370 ? 18.741 36.263 76.088 1.00 22.44 412 ILE A N 1
ATOM 2628 C CA . ILE A 1 370 ? 18.577 34.965 76.673 1.00 23.54 412 ILE A CA 1
ATOM 2629 C C . ILE A 1 370 ? 19.154 34.960 78.105 1.00 24.36 412 ILE A C 1
ATOM 2630 O O . ILE A 1 370 ? 18.510 34.479 79.019 1.00 23.87 412 ILE A O 1
ATOM 2635 N N . ASN A 1 371 ? 20.332 35.523 78.260 1.00 25.07 413 ASN A N 1
ATOM 2636 C CA . ASN A 1 371 ? 21.035 35.577 79.545 1.00 26.33 413 ASN A CA 1
ATOM 2637 C C . ASN A 1 371 ? 20.211 36.273 80.615 1.00 25.88 413 ASN A C 1
ATOM 2638 O O . ASN A 1 371 ? 19.979 35.706 81.684 1.00 25.72 413 ASN A O 1
ATOM 2643 N N . LYS A 1 372 ? 19.751 37.483 80.312 1.00 23.75 414 LYS A N 1
ATOM 2644 C CA . LYS A 1 372 ? 18.932 38.216 81.263 1.00 24.04 414 LYS A CA 1
ATOM 2645 C C . LYS A 1 372 ? 17.616 37.494 81.515 1.00 22.13 414 LYS A C 1
ATOM 2646 O O . LYS A 1 372 ? 17.099 37.482 82.641 1.00 21.35 414 LYS A O 1
ATOM 2652 N N . THR A 1 373 ? 17.048 36.877 80.491 1.00 22.87 415 THR A N 1
ATOM 2653 C CA . THR A 1 373 ? 15.780 36.186 80.688 1.00 22.22 415 THR A CA 1
ATOM 2654 C C . THR A 1 373 ? 15.996 34.894 81.528 1.00 23.31 415 THR A C 1
ATOM 2655 O O . THR A 1 373 ? 15.169 34.569 82.371 1.00 22.28 415 THR A O 1
ATOM 2659 N N . GLU A 1 374 ? 17.110 34.199 81.316 1.00 23.63 416 GLU A N 1
ATOM 2660 C CA . GLU A 1 374 ? 17.483 33.052 82.168 1.00 24.06 416 GLU A CA 1
ATOM 2661 C C . GLU A 1 374 ? 17.607 33.484 83.640 1.00 22.92 416 GLU A C 1
ATOM 2662 O O . GLU A 1 374 ? 17.168 32.782 84.540 1.00 24.57 416 GLU A O 1
ATOM 2668 N N . GLN A 1 375 ? 18.248 34.600 83.866 1.00 22.59 417 GLN A N 1
ATOM 2669 C CA . GLN A 1 375 ? 18.384 35.163 85.204 1.00 23.20 417 GLN A CA 1
ATOM 2670 C C . GLN A 1 375 ? 16.993 35.478 85.808 1.00 22.16 417 GLN A C 1
ATOM 2671 O O . GLN A 1 375 ? 16.749 35.201 86.960 1.00 21.81 417 GLN A O 1
ATOM 2677 N N . ALA A 1 376 ? 16.063 36.037 85.027 1.00 23.04 418 ALA A N 1
ATOM 2678 C CA . ALA A 1 376 ? 14.730 36.287 85.550 1.00 20.78 418 ALA A CA 1
ATOM 2679 C C . ALA A 1 376 ? 14.047 34.965 85.903 1.00 21.21 418 ALA A C 1
ATOM 2680 O O . ALA A 1 376 ? 13.417 34.881 86.934 1.00 21.15 418 ALA A O 1
ATOM 2682 N N . VAL A 1 377 ? 14.193 33.953 85.059 1.00 20.27 419 VAL A N 1
ATOM 2683 C CA . VAL A 1 377 ? 13.632 32.644 85.349 1.00 22.34 419 VAL A CA 1
ATOM 2684 C C . VAL A 1 377 ? 14.174 32.104 86.675 1.00 22.23 419 VAL A C 1
ATOM 2685 O O . VAL A 1 377 ? 13.436 31.765 87.565 1.00 22.48 419 VAL A O 1
ATOM 2689 N N . GLN A 1 378 ? 15.481 32.044 86.782 1.00 23.80 420 GLN A N 1
ATOM 2690 C CA . GLN A 1 378 ? 16.099 31.469 87.971 1.00 23.91 420 GLN A CA 1
ATOM 2691 C C . GLN A 1 378 ? 15.799 32.211 89.242 1.00 22.84 420 GLN A C 1
ATOM 2692 O O . GLN A 1 378 ? 15.598 31.610 90.262 1.00 23.40 420 GLN A O 1
ATOM 2698 N N . GLN A 1 379 ? 15.790 33.540 89.214 1.00 24.26 421 GLN A N 1
ATOM 2699 C CA . GLN A 1 379 ? 15.426 34.300 90.403 1.00 24.19 421 GLN A CA 1
ATOM 2700 C C . GLN A 1 379 ? 13.964 34.189 90.740 1.00 24.25 421 GLN A C 1
ATOM 2701 O O . GLN A 1 379 ? 13.600 34.119 91.912 1.00 22.77 421 GLN A O 1
ATOM 2707 N N . ALA A 1 380 ? 13.109 34.105 89.722 1.00 23.82 422 ALA A N 1
ATOM 2708 C CA . ALA A 1 380 ? 11.709 33.903 89.996 1.00 23.39 422 ALA A CA 1
ATOM 2709 C C . ALA A 1 380 ? 11.468 32.499 90.577 1.00 23.71 422 ALA A C 1
ATOM 2710 O O . ALA A 1 380 ? 10.564 32.298 91.409 1.00 22.83 422 ALA A O 1
ATOM 2712 N N . GLU A 1 381 ? 12.266 31.530 90.141 1.00 23.62 423 GLU A N 1
ATOM 2713 C CA . GLU A 1 381 ? 12.109 30.167 90.595 1.00 26.20 423 GLU A CA 1
ATOM 2714 C C . GLU A 1 381 ? 12.504 30.105 92.077 1.00 25.30 423 GLU A C 1
ATOM 2715 O O . GLU A 1 381 ? 11.784 29.529 92.864 1.00 25.17 423 GLU A O 1
ATOM 2721 N N . GLN A 1 382 ? 13.599 30.762 92.427 1.00 26.12 424 GLN A N 1
ATOM 2722 C CA . GLN A 1 382 ? 13.959 30.927 93.847 1.00 27.48 424 GLN A CA 1
ATOM 2723 C C . GLN A 1 382 ? 12.875 31.625 94.645 1.00 27.47 424 GLN A C 1
ATOM 2724 O O . GLN A 1 382 ? 12.497 31.191 95.745 1.00 27.46 424 GLN A O 1
ATOM 2730 N N . ALA A 1 383 ? 12.337 32.717 94.111 1.00 27.85 425 ALA A N 1
ATOM 2731 C CA . ALA A 1 383 ? 11.271 33.422 94.775 1.00 27.76 425 ALA A CA 1
ATOM 2732 C C . ALA A 1 383 ? 10.092 32.529 95.089 1.00 28.19 425 ALA A C 1
ATOM 2733 O O . ALA A 1 383 ? 9.572 32.598 96.196 1.00 28.40 425 ALA A O 1
ATOM 2735 N N . LEU A 1 384 ? 9.718 31.678 94.153 1.00 28.37 426 LEU A N 1
ATOM 2736 C CA . LEU A 1 384 ? 8.576 30.810 94.294 1.00 29.91 426 LEU A CA 1
ATOM 2737 C C . LEU A 1 384 ? 8.878 29.738 95.334 1.00 31.50 426 LEU A C 1
ATOM 2738 O O . LEU A 1 384 ? 8.022 29.415 96.116 1.00 30.07 426 LEU A O 1
ATOM 2743 N N . HIS A 1 385 ? 10.062 29.157 95.236 1.00 32.46 427 HIS A N 1
ATOM 2744 C CA . HIS A 1 385 ? 10.523 28.115 96.172 1.00 35.25 427 HIS A CA 1
ATOM 2745 C C . HIS A 1 385 ? 10.470 28.657 97.590 1.00 34.24 427 HIS A C 1
ATOM 2746 O O . HIS A 1 385 ? 9.898 28.016 98.462 1.00 36.87 427 HIS A O 1
ATOM 2753 N N . ILE A 1 386 ? 10.991 29.860 97.830 1.00 33.87 428 ILE A N 1
ATOM 2754 C CA . ILE A 1 386 ? 10.939 30.456 99.143 1.00 33.08 428 ILE A CA 1
ATOM 2755 C C . ILE A 1 386 ? 9.498 30.763 99.536 1.00 33.69 428 ILE A C 1
ATOM 2756 O O . ILE A 1 386 ? 9.122 30.554 100.674 1.00 31.49 428 ILE A O 1
ATOM 2761 N N . ALA A 1 387 ? 8.691 31.267 98.594 1.00 32.28 429 ALA A N 1
ATOM 2762 C CA . ALA A 1 387 ? 7.319 31.635 98.914 1.00 32.19 429 ALA A CA 1
ATOM 2763 C C . ALA A 1 387 ? 6.514 30.400 99.295 1.00 32.30 429 ALA A C 1
ATOM 2764 O O . ALA A 1 387 ? 5.680 30.478 100.194 1.00 31.00 429 ALA A O 1
ATOM 2766 N N . THR A 1 388 ? 6.753 29.279 98.624 1.00 34.50 430 THR A N 1
ATOM 2767 C CA . THR A 1 388 ? 5.959 28.094 98.897 1.00 37.99 430 THR A CA 1
ATOM 2768 C C . THR A 1 388 ? 6.446 27.370 100.174 1.00 40.21 430 THR A C 1
ATOM 2769 O O . THR A 1 388 ? 5.634 26.807 100.894 1.00 39.06 430 THR A O 1
ATOM 2773 N N . ASN A 1 389 ? 7.762 27.354 100.421 1.00 41.53 431 ASN A N 1
ATOM 2774 C CA . ASN A 1 389 ? 8.296 26.819 101.693 1.00 42.64 431 ASN A CA 1
ATOM 2775 C C . ASN A 1 389 ? 7.693 27.581 102.833 1.00 42.31 431 ASN A C 1
ATOM 2776 O O . ASN A 1 389 ? 7.085 26.981 103.729 1.00 43.97 431 ASN A O 1
ATOM 2781 N N . ARG A 1 390 ? 7.794 28.905 102.774 1.00 42.38 432 ARG A N 1
ATOM 2782 C CA . ARG A 1 390 ? 7.187 29.782 103.756 1.00 42.13 432 ARG A CA 1
ATOM 2783 C C . ARG A 1 390 ? 5.677 29.557 103.872 1.00 43.51 432 ARG A C 1
ATOM 2784 O O . ARG A 1 390 ? 5.089 29.686 104.969 1.00 42.91 432 ARG A O 1
ATOM 2792 N N . TYR A 1 391 ? 5.029 29.258 102.748 1.00 43.26 433 TYR A N 1
ATOM 2793 C CA . TYR A 1 391 ? 3.596 28.982 102.803 1.00 43.97 433 TYR A CA 1
ATOM 2794 C C . TYR A 1 391 ? 3.346 27.628 103.505 1.00 44.75 433 TYR A C 1
ATOM 2795 O O . TYR A 1 391 ? 2.549 27.530 104.385 1.00 44.95 433 TYR A O 1
ATOM 2804 N N . GLN A 1 392 ? 4.055 26.584 103.118 1.00 47.57 434 GLN A N 1
ATOM 2805 C CA . GLN A 1 392 ? 3.886 25.280 103.734 1.00 49.04 434 GLN A CA 1
ATOM 2806 C C . GLN A 1 392 ? 4.232 25.333 105.246 1.00 50.27 434 GLN A C 1
ATOM 2807 O O . GLN A 1 392 ? 4.097 24.316 105.932 1.00 51.29 434 GLN A O 1
ATOM 2813 N N . GLY A 1 393 ? 4.660 26.503 105.750 1.00 50.95 435 GLY A N 1
ATOM 2814 C CA . GLY A 1 393 ? 4.967 26.727 107.153 1.00 51.25 435 GLY A CA 1
ATOM 2815 C C . GLY A 1 393 ? 4.363 27.981 107.782 1.00 51.65 435 GLY A C 1
ATOM 2816 O O . GLY A 1 393 ? 4.785 28.400 108.853 1.00 52.38 435 GLY A O 1
ATOM 2817 N N . GLY A 1 394 ? 3.373 28.590 107.159 1.00 51.36 436 GLY A N 1
ATOM 2818 C CA . GLY A 1 394 ? 2.654 29.683 107.801 1.00 51.48 436 GLY A CA 1
ATOM 2819 C C . GLY A 1 394 ? 3.405 30.964 108.128 1.00 51.85 436 GLY A C 1
ATOM 2820 O O . GLY A 1 394 ? 3.244 31.502 109.217 1.00 52.39 436 GLY A O 1
ATOM 2821 N N . LEU A 1 395 ? 4.197 31.478 107.187 1.00 52.08 437 LEU A N 1
ATOM 2822 C CA . LEU A 1 395 ? 4.884 32.765 107.347 1.00 51.91 437 LEU A CA 1
ATOM 2823 C C . LEU A 1 395 ? 4.589 33.756 106.221 1.00 52.24 437 LEU A C 1
ATOM 2824 O O . LEU A 1 395 ? 4.744 34.986 106.387 1.00 52.70 437 LEU A O 1
ATOM 2829 N N . ALA A 1 396 ? 4.200 33.225 105.062 1.00 51.24 438 ALA A N 1
ATOM 2830 C CA . ALA A 1 396 ? 3.825 34.051 103.921 1.00 50.22 438 ALA A CA 1
ATOM 2831 C C . ALA A 1 396 ? 2.406 33.734 103.464 1.00 48.72 438 ALA A C 1
ATOM 2832 O O . ALA A 1 396 ? 1.907 32.627 103.678 1.00 47.91 438 ALA A O 1
ATOM 2834 N N . THR A 1 397 ? 1.791 34.712 102.809 1.00 47.03 439 THR A N 1
ATOM 2835 C CA . THR A 1 397 ? 0.478 34.529 102.198 1.00 45.98 439 THR A CA 1
ATOM 2836 C C . THR A 1 397 ? 0.474 33.707 100.885 1.00 43.89 439 THR A C 1
ATOM 2837 O O . THR A 1 397 ? 1.519 33.421 100.265 1.00 42.48 439 THR A O 1
ATOM 2841 N N . TYR A 1 398 ? -0.743 33.338 100.480 1.00 41.13 440 TYR A N 1
ATOM 2842 C CA . TYR A 1 398 ? -0.963 32.733 99.180 1.00 39.12 440 TYR A CA 1
ATOM 2843 C C . TYR A 1 398 ? -0.576 33.759 98.101 1.00 37.40 440 TYR A C 1
ATOM 2844 O O . TYR A 1 398 ? 0.001 33.397 97.104 1.00 36.28 440 TYR A O 1
ATOM 2853 N N . LEU A 1 399 ? -0.900 35.021 98.316 1.00 35.30 441 LEU A N 1
ATOM 2854 C CA . LEU A 1 399 ? -0.587 36.066 97.363 1.00 35.52 441 LEU A CA 1
ATOM 2855 C C . LEU A 1 399 ? 0.889 36.071 96.948 1.00 34.57 441 LEU A C 1
ATOM 2856 O O . LEU A 1 399 ? 1.202 36.269 95.775 1.00 32.33 441 LEU A O 1
ATOM 2861 N N . ASP A 1 400 ? 1.793 35.860 97.909 1.00 32.46 442 ASP A N 1
ATOM 2862 C CA . ASP A 1 400 ? 3.210 35.815 97.565 1.00 31.84 442 ASP A CA 1
ATOM 2863 C C . ASP A 1 400 ? 3.490 34.690 96.616 1.00 29.64 442 ASP A C 1
ATOM 2864 O O . ASP A 1 400 ? 4.294 34.828 95.693 1.00 28.53 442 ASP A O 1
ATOM 2869 N N . VAL A 1 401 ? 2.824 33.560 96.844 1.00 28.12 443 VAL A N 1
ATOM 2870 C CA . VAL A 1 401 ? 2.934 32.420 95.985 1.00 26.35 443 VAL A CA 1
ATOM 2871 C C . VAL A 1 401 ? 2.366 32.733 94.579 1.00 26.24 443 VAL A C 1
ATOM 2872 O O . VAL A 1 401 ? 3.012 32.456 93.584 1.00 23.87 443 VAL A O 1
ATOM 2876 N N . LEU A 1 402 ? 1.173 33.304 94.514 1.00 25.31 444 LEU A N 1
ATOM 2877 C CA . LEU A 1 402 ? 0.560 33.614 93.222 1.00 26.00 444 LEU A CA 1
ATOM 2878 C C . LEU A 1 402 ? 1.465 34.509 92.377 1.00 25.94 444 LEU A C 1
ATOM 2879 O O . LEU A 1 402 ? 1.617 34.264 91.199 1.00 25.06 444 LEU A O 1
ATOM 2884 N N . VAL A 1 403 ? 2.041 35.542 92.990 1.00 25.51 445 VAL A N 1
ATOM 2885 C CA . VAL A 1 403 ? 2.859 36.531 92.302 1.00 26.80 445 VAL A CA 1
ATOM 2886 C C . VAL A 1 403 ? 4.112 35.891 91.771 1.00 26.29 445 VAL A C 1
ATOM 2887 O O . VAL A 1 403 ? 4.487 36.103 90.620 1.00 24.76 445 VAL A O 1
ATOM 2891 N N . ALA A 1 404 ? 4.738 35.046 92.589 1.00 25.12 446 ALA A N 1
ATOM 2892 C CA . ALA A 1 404 ? 5.902 34.326 92.163 1.00 24.63 446 ALA A CA 1
ATOM 2893 C C . ALA A 1 404 ? 5.628 33.311 91.060 1.00 24.28 446 ALA A C 1
ATOM 2894 O O . ALA A 1 404 ? 6.399 33.176 90.148 1.00 23.09 446 ALA A O 1
ATOM 2896 N N . GLU A 1 405 ? 4.541 32.552 91.181 1.00 22.30 447 GLU A N 1
ATOM 2897 C CA . GLU A 1 405 ? 4.147 31.565 90.199 1.00 23.92 447 GLU A CA 1
ATOM 2898 C C . GLU A 1 405 ? 3.970 32.251 88.824 1.00 22.81 447 GLU A C 1
ATOM 2899 O O . GLU A 1 405 ? 4.408 31.750 87.797 1.00 21.69 447 GLU A O 1
ATOM 2905 N N . GLU A 1 406 ? 3.308 33.388 88.853 1.00 23.00 448 GLU A N 1
ATOM 2906 C CA . GLU A 1 406 ? 2.962 34.134 87.626 1.00 24.98 448 GLU A CA 1
ATOM 2907 C C . GLU A 1 406 ? 4.241 34.685 86.955 1.00 24.29 448 GLU A C 1
ATOM 2908 O O . GLU A 1 406 ? 4.440 34.542 85.724 1.00 22.68 448 GLU A O 1
ATOM 2914 N N . SER A 1 407 ? 5.091 35.294 87.774 1.00 23.30 449 SER A N 1
ATOM 2915 C CA . SER A 1 407 ? 6.361 35.845 87.336 1.00 24.03 449 SER A CA 1
ATOM 2916 C C . SER A 1 407 ? 7.209 34.732 86.732 1.00 23.27 449 SER A C 1
ATOM 2917 O O . SER A 1 407 ? 7.786 34.929 85.648 1.00 22.51 449 SER A O 1
ATOM 2920 N N . LEU A 1 408 ? 7.269 33.565 87.392 1.00 22.73 450 LEU A N 1
ATOM 2921 C CA . LEU A 1 408 ? 8.022 32.410 86.882 1.00 22.61 450 LEU A CA 1
ATOM 2922 C C . LEU A 1 408 ? 7.538 31.938 85.526 1.00 23.35 450 LEU A C 1
ATOM 2923 O O . LEU A 1 408 ? 8.297 31.793 84.605 1.00 21.66 450 LEU A O 1
ATOM 2928 N N . LEU A 1 409 ? 6.245 31.683 85.420 1.00 23.40 451 LEU A N 1
ATOM 2929 C CA . LEU A 1 409 ? 5.664 31.240 84.183 1.00 22.91 451 LEU A CA 1
ATOM 2930 C C . LEU A 1 409 ? 5.882 32.257 83.057 1.00 20.95 451 LEU A C 1
ATOM 2931 O O . LEU A 1 409 ? 6.140 31.843 81.965 1.00 23.14 451 LEU A O 1
ATOM 2936 N N . ASN A 1 410 ? 5.699 33.540 83.307 1.00 21.64 452 ASN A N 1
ATOM 2937 C CA . ASN A 1 410 ? 5.858 34.556 82.274 1.00 21.25 452 ASN A CA 1
ATOM 2938 C C . ASN A 1 410 ? 7.300 34.530 81.750 1.00 21.70 452 ASN A C 1
ATOM 2939 O O . ASN A 1 410 ? 7.532 34.530 80.551 1.00 19.39 452 ASN A O 1
ATOM 2944 N N . ASN A 1 411 ? 8.256 34.410 82.673 1.00 20.75 453 ASN A N 1
ATOM 2945 C CA . ASN A 1 411 ? 9.672 34.390 82.308 1.00 20.51 453 ASN A CA 1
ATOM 2946 C C . ASN A 1 411 ? 10.095 33.099 81.621 1.00 21.03 453 ASN A C 1
ATOM 2947 O O . ASN A 1 411 ? 10.869 33.137 80.695 1.00 19.88 453 ASN A O 1
ATOM 2952 N N . GLN A 1 412 ? 9.518 31.970 82.012 1.00 21.19 454 GLN A N 1
ATOM 2953 C CA . GLN A 1 412 ? 9.790 30.703 81.385 1.00 22.78 454 GLN A CA 1
ATOM 2954 C C . GLN A 1 412 ? 9.306 30.710 79.948 1.00 23.57 454 GLN A C 1
ATOM 2955 O O . GLN A 1 412 ? 9.969 30.204 79.077 1.00 24.48 454 GLN A O 1
ATOM 2961 N N . ARG A 1 413 ? 8.134 31.285 79.702 1.00 24.47 455 ARG A N 1
ATOM 2962 C CA . ARG A 1 413 ? 7.642 31.361 78.343 1.00 24.16 455 ARG A CA 1
ATOM 2963 C C . ARG A 1 413 ? 8.501 32.284 77.496 1.00 22.27 455 ARG A C 1
ATOM 2964 O O . ARG A 1 413 ? 8.799 31.948 76.342 1.00 21.37 455 ARG A O 1
ATOM 2972 N N . ALA A 1 414 ? 8.900 33.417 78.066 1.00 22.37 456 ALA A N 1
ATOM 2973 C CA . ALA A 1 414 ? 9.787 34.362 77.380 1.00 22.16 456 ALA A CA 1
ATOM 2974 C C . ALA A 1 414 ? 11.067 33.669 77.011 1.00 21.54 456 ALA A C 1
ATOM 2975 O O . ALA A 1 414 ? 11.562 33.799 75.907 1.00 20.93 456 ALA A O 1
ATOM 2977 N N . LEU A 1 415 ? 11.612 32.899 77.939 1.00 21.38 457 LEU A N 1
ATOM 2978 C CA . LEU A 1 415 ? 12.833 32.147 77.645 1.00 21.30 457 LEU A CA 1
ATOM 2979 C C . LEU A 1 415 ? 12.696 31.148 76.538 1.00 21.58 457 LEU A C 1
ATOM 2980 O O . LEU A 1 415 ? 13.536 31.107 75.649 1.00 20.80 457 LEU A O 1
ATOM 2985 N N . VAL A 1 416 ? 11.644 30.333 76.565 1.00 20.89 458 VAL A N 1
ATOM 2986 C CA . VAL A 1 416 ? 11.402 29.324 75.540 1.00 22.95 458 VAL A CA 1
ATOM 2987 C C . VAL A 1 416 ? 11.254 30.053 74.193 1.00 22.33 458 VAL A C 1
ATOM 2988 O O . VAL A 1 416 ? 11.724 29.584 73.177 1.00 20.54 458 VAL A O 1
ATOM 2992 N N . ASN A 1 417 ? 10.577 31.200 74.174 1.00 20.63 459 ASN A N 1
ATOM 2993 C CA . ASN A 1 417 ? 10.422 31.894 72.910 1.00 20.63 459 ASN A CA 1
ATOM 2994 C C . ASN A 1 417 ? 11.767 32.427 72.350 1.00 20.23 459 ASN A C 1
ATOM 2995 O O . ASN A 1 417 ? 11.954 32.479 71.117 1.00 20.03 459 ASN A O 1
ATOM 3000 N N . LEU A 1 418 ? 12.651 32.846 73.239 1.00 19.61 460 LEU A N 1
ATOM 3001 C CA . LEU A 1 418 ? 14.019 33.319 72.853 1.00 21.14 460 LEU A CA 1
ATOM 3002 C C . LEU A 1 418 ? 14.938 32.204 72.395 1.00 21.88 460 LEU A C 1
ATOM 3003 O O . LEU A 1 418 ? 15.762 32.379 71.473 1.00 20.79 460 LEU A O 1
ATOM 3008 N N . GLN A 1 419 ? 14.814 31.046 73.032 1.00 21.97 461 GLN A N 1
ATOM 3009 C CA . GLN A 1 419 ? 15.499 29.824 72.588 1.00 22.89 461 GLN A CA 1
ATOM 3010 C C . GLN A 1 419 ? 15.046 29.401 71.208 1.00 23.44 461 GLN A C 1
ATOM 3011 O O . GLN A 1 419 ? 15.866 29.098 70.336 1.00 24.22 461 GLN A O 1
ATOM 3017 N N . SER A 1 420 ? 13.739 29.446 70.963 1.00 22.74 462 SER A N 1
ATOM 3018 C CA . SER A 1 420 ? 13.206 29.220 69.627 1.00 23.98 462 SER A CA 1
ATOM 3019 C C . SER A 1 420 ? 13.688 30.243 68.612 1.00 21.99 462 SER A C 1
ATOM 3020 O O . SER A 1 420 ? 13.930 29.908 67.439 1.00 21.13 462 SER A O 1
ATOM 3023 N N . ARG A 1 421 ? 13.859 31.476 69.057 1.00 22.76 463 ARG A N 1
ATOM 3024 C CA . ARG A 1 421 ? 14.357 32.524 68.224 1.00 22.19 463 ARG A CA 1
ATOM 3025 C C . ARG A 1 421 ? 15.739 32.214 67.662 1.00 23.23 463 ARG A C 1
ATOM 3026 O O . ARG A 1 421 ? 16.058 32.673 66.566 1.00 22.90 463 ARG A O 1
ATOM 3034 N N . ALA A 1 422 ? 16.544 31.474 68.407 1.00 22.76 464 ALA A N 1
ATOM 3035 C CA . ALA A 1 422 ? 17.893 31.090 67.936 1.00 23.27 464 ALA A CA 1
ATOM 3036 C C . ALA A 1 422 ? 17.784 30.248 66.678 1.00 22.59 464 ALA A C 1
ATOM 3037 O O . ALA A 1 422 ? 18.515 30.460 65.713 1.00 22.46 464 ALA A O 1
ATOM 3039 N N . PHE A 1 423 ? 16.829 29.318 66.655 1.00 22.30 465 PHE A N 1
ATOM 3040 C CA . PHE A 1 423 ? 16.561 28.513 65.485 1.00 22.69 465 PHE A CA 1
ATOM 3041 C C . PHE A 1 423 ? 16.044 29.391 64.342 1.00 22.66 465 PHE A C 1
ATOM 3042 O O . PHE A 1 423 ? 16.565 29.312 63.236 1.00 22.50 465 PHE A O 1
ATOM 3050 N N . SER A 1 424 ? 15.078 30.270 64.637 1.00 21.58 466 SER A N 1
ATOM 3051 C CA . SER A 1 424 ? 14.529 31.163 63.648 1.00 21.73 466 SER A CA 1
ATOM 3052 C C . SER A 1 424 ? 15.560 32.036 63.005 1.00 21.10 466 SER A C 1
ATOM 3053 O O . SER A 1 424 ? 15.509 32.238 61.784 1.00 22.49 466 SER A O 1
ATOM 3056 N N . LEU A 1 425 ? 16.482 32.546 63.806 1.00 21.51 467 LEU A N 1
ATOM 3057 C CA . LEU A 1 425 ? 17.575 33.386 63.302 1.00 20.94 467 LEU A CA 1
ATOM 3058 C C . LEU A 1 425 ? 18.554 32.619 62.440 1.00 21.71 467 LEU A C 1
ATOM 3059 O O . LEU A 1 425 ? 19.147 33.190 61.501 1.00 22.82 467 LEU A O 1
ATOM 3064 N N . ASP A 1 426 ? 18.773 31.353 62.765 1.00 21.73 468 ASP A N 1
ATOM 3065 C CA . ASP A 1 426 ? 19.647 30.544 61.936 1.00 22.06 468 ASP A CA 1
ATOM 3066 C C . ASP A 1 426 ? 18.978 30.388 60.588 1.00 21.26 468 ASP A C 1
ATOM 3067 O O . ASP A 1 426 ? 19.613 30.475 59.540 1.00 21.36 468 ASP A O 1
ATOM 3072 N N . LEU A 1 427 ? 17.672 30.102 60.588 1.00 20.72 469 LEU A N 1
ATOM 3073 C CA . LEU A 1 427 ? 16.948 30.018 59.345 1.00 21.28 469 LEU A CA 1
ATOM 3074 C C . LEU A 1 427 ? 16.916 31.339 58.591 1.00 21.21 469 LEU A C 1
ATOM 3075 O O . LEU A 1 427 ? 16.989 31.350 57.374 1.00 22.73 469 LEU A O 1
ATOM 3080 N N . ALA A 1 428 ? 16.799 32.460 59.295 1.00 21.84 470 ALA A N 1
ATOM 3081 C CA . ALA A 1 428 ? 16.806 33.784 58.683 1.00 21.77 470 ALA A CA 1
ATOM 3082 C C . ALA A 1 428 ? 18.153 34.064 57.991 1.00 21.98 470 ALA A C 1
ATOM 3083 O O . ALA A 1 428 ? 18.233 34.717 56.951 1.00 20.67 470 ALA A O 1
ATOM 3085 N N . LEU A 1 429 ? 19.214 33.530 58.564 1.00 23.13 471 LEU A N 1
ATOM 3086 C CA . LEU A 1 429 ? 20.532 33.698 57.963 1.00 22.61 471 LEU A CA 1
ATOM 3087 C C . LEU A 1 429 ? 20.589 32.914 56.662 1.00 22.18 471 LEU A C 1
ATOM 3088 O O . LEU A 1 429 ? 21.143 33.393 55.671 1.00 21.43 471 LEU A O 1
ATOM 3093 N N . ILE A 1 430 ? 20.099 31.680 56.679 1.00 21.19 472 ILE A N 1
ATOM 3094 C CA . ILE A 1 430 ? 20.140 30.853 55.515 1.00 22.48 472 ILE A CA 1
ATOM 3095 C C . ILE A 1 430 ? 19.350 31.525 54.415 1.00 23.70 472 ILE A C 1
ATOM 3096 O O . ILE A 1 430 ? 19.804 31.638 53.290 1.00 22.73 472 ILE A O 1
ATOM 3101 N N . HIS A 1 431 ? 18.173 32.035 54.765 1.00 24.28 473 HIS A N 1
ATOM 3102 C CA . HIS A 1 431 ? 17.359 32.772 53.794 1.00 25.97 473 HIS A CA 1
ATOM 3103 C C . HIS A 1 431 ? 18.064 34.025 53.255 1.00 24.62 473 HIS A C 1
ATOM 3104 O O . HIS A 1 431 ? 18.066 34.285 52.038 1.00 25.22 473 HIS A O 1
ATOM 3111 N N . ALA A 1 432 ? 18.715 34.767 54.126 1.00 25.44 474 ALA A N 1
ATOM 3112 C CA . ALA A 1 432 ? 19.339 36.033 53.774 1.00 25.93 474 ALA A CA 1
ATOM 3113 C C . ALA A 1 432 ? 20.531 35.798 52.872 1.00 26.69 474 ALA A C 1
ATOM 3114 O O . ALA A 1 432 ? 20.827 36.610 52.008 1.00 26.25 474 ALA A O 1
ATOM 3116 N N . LEU A 1 433 ? 21.209 34.667 53.058 1.00 27.30 475 LEU A N 1
ATOM 3117 C CA . LEU A 1 433 ? 22.347 34.314 52.216 1.00 28.88 475 LEU A CA 1
ATOM 3118 C C . LEU A 1 433 ? 21.888 33.674 50.909 1.00 29.81 475 LEU A C 1
ATOM 3119 O O . LEU A 1 433 ? 22.657 33.550 49.994 1.00 30.79 475 LEU A O 1
ATOM 3124 N N . GLY A 1 434 ? 20.626 33.283 50.814 1.00 30.84 476 GLY A N 1
ATOM 3125 C CA . GLY A 1 434 ? 20.076 32.720 49.593 1.00 31.76 476 GLY A CA 1
ATOM 3126 C C . GLY A 1 434 ? 20.300 31.229 49.498 1.00 33.17 476 GLY A C 1
ATOM 3127 O O . GLY A 1 434 ? 20.217 30.662 48.422 1.00 31.73 476 GLY A O 1
ATOM 3128 N N . GLY A 1 435 ? 20.580 30.596 50.632 1.00 35.65 477 GLY A N 1
ATOM 3129 C CA . GLY A 1 435 ? 20.769 29.168 50.690 1.00 38.79 477 GLY A CA 1
ATOM 3130 C C . GLY A 1 435 ? 22.141 28.792 50.167 1.00 41.33 477 GLY A C 1
ATOM 3131 O O . GLY A 1 435 ? 23.078 29.613 50.124 1.00 42.03 477 GLY A O 1
ATOM 3132 N N . GLY A 1 436 ? 22.261 27.535 49.770 1.00 44.30 478 GLY A N 1
ATOM 3133 C CA . GLY A 1 436 ? 23.527 27.024 49.267 1.00 46.94 478 GLY A CA 1
ATOM 3134 C C . GLY A 1 436 ? 23.426 26.136 48.046 1.00 49.37 478 GLY A C 1
ATOM 3135 O O . GLY A 1 436 ? 24.352 25.350 47.787 1.00 49.76 478 GLY A O 1
ATOM 3136 N N . PHE A 1 437 ? 22.331 26.252 47.285 1.00 51.94 479 PHE A N 1
ATOM 3137 C CA . PHE A 1 437 ? 22.168 25.430 46.077 1.00 54.13 479 PHE A CA 1
ATOM 3138 C C . PHE A 1 437 ? 23.337 25.716 45.115 1.00 55.38 479 PHE A C 1
ATOM 3139 O O . PHE A 1 437 ? 23.693 26.878 44.889 1.00 55.58 479 PHE A O 1
ATOM 3147 N N . GLU A 1 438 ? 23.937 24.636 44.598 1.00 57.11 480 GLU A N 1
ATOM 3148 C CA . GLU A 1 438 ? 25.272 24.659 43.963 1.00 57.87 480 GLU A CA 1
ATOM 3149 C C . GLU A 1 438 ? 25.466 23.425 43.087 1.00 58.37 480 GLU A C 1
ATOM 3150 O O . GLU A 1 438 ? 25.084 23.422 41.914 1.00 59.21 480 GLU A O 1
#

Sequence (411 aa):
WPSANWWQRYQDAQLNHLIEEALQHSPSLCMAMMARLKGAQGFARQAGAIRSFDDLGLAASATESKVSERYQSATPPDGWNDYGTLTLLNFQYDFDFWGKNRAAVVAATSELAAAEAESVAARLMISTSIANAYAELARLYANQETVHAALQVRNKTVELLEKRYANGLETLGSVSQAKAVAASVEAELLGIQESIQLQKNALAALVGQGPDRAASIEEPHITLTSRYVGLLGHRADITAARWRAEAAAQQVGIAQAQQFYPDVTLSAFIGYQAFGLDHLFDSGNDAGAIGPAIYLPLFTGGRLEGQLTSAEARYQEAVAQYNGTLLVQALHEIADVVTSSQALQARINKTEQAVQQAEQALHIATNRYQGGLATYLDVLVAEESLLNNQRALVNLQSRAFSLDLALIHALGGGFE

CATH classification: 1.20.1600.10 (+1 more: 2.20.200.10)

Radius of gyration: 37.75 Å; Cα contacts (8 Å, |Δi|>4): 558; chains: 1; bounding box: 47×48×132 Å

InterPro domains:
  IPR003423 Outer membrane efflux protein [PF02321] (80-268)
  IPR003423 Outer membrane efflux protein [PF02321] (297-477)
  IPR010131 Multidrug resistance outer membrane protein MdtP/Nodulation protein T-like [PTHR30203] (17-482)
  IPR010131 Multidrug resistance outer membrane protein MdtP/Nodulation protein T-like [TIGR01845] (23-478)

Foldseek 3Di:
DFDQLNQCVQVWVLLVVLLVLLCVDAVLNVVLVVLLVVLVVQLVVLVCLQDKDKDKDKDKDWDADDPPDPDVDGDHDTFIKMWIKMKMKHWDCPLCLSVLSSLLSVLLSQLSVLVSLVSSLCLSLVLLVLLLVLQLLVLLLVLLVVLLVVLVVLLVVQVVCVVVVNHDVVLNVVSVVVNVVSVVVNVVSVVVNLVSLCVSCVSSRHHSVSSVPDDHTDTDDDDDPLVLAVLASQLSSLVSNLSSLVSQLSSLVCLQDKIKMKMKMWTFMDRHPVCRPPPPRIDMDIDMDIDHDDDDPCPSVVSSVVSVVSSVVSVVSSVVVSVVLVVLQVVLVVCLVVLPVQLVVLVVQLVVLVVQLVVQVVCVVVPNHDSVSNVVSSVSNSVSSSSNSVSVSVNSVSVSSNCVSSNGHND

Secondary structure (DSSP, 8-state):
---TTGGGGG--HHHHHHHHHHHHS-HHHHHHHHHHHHHHHHHHHHHGGGS-EEEEEEEEEEEE--SSSS-SSPPPSEEEEEEEEEEEEEE--TTSHHHHHHHHHHHHHHHHHHHHHHHHHHHHHHHHHHHHHHHHHHHHHHHHHHHHHHHHHHHHHHHHHHHTTSS-HHHHHHHHHHHHHHHHHHHHHHHHHHHHHHHHHHHTT--GGGGGG-------------GGGTT-HHHHHHHHHHHHHHHHHHHHHHTTSPEEEEEEEEEEEEESGGGTTSTT-EEEEEEEEEE-----TTHHHHHHHHHHHHHHHHHHHHHHHHHHHHHHHHHHHHHHHHHHHHHHHHHHHHHHHHHHHHHHHHHHTTTSS-HHHHHHHHHHHHHHHHHHHHHHHHHHHHHHHHHHHHT----

Organism: Vibrio cholerae serotype O1 (strain ATCC 39315 / El Tor Inaba N16961) (NCBI:txid243277)

Nearest PDB structures (foldseek):
  1yc9-assembly1_A-3  TM=1.002E+00  e=2.434E-58  Vibrio cholerae
  5azs-assembly1_C  TM=9.460E-01  e=3.775E-25  Pseudomonas aeruginosa PAO1
  5iuy-assembly1_A  TM=9.412E-01  e=7.476E-25  Pseudomonas aeruginosa PAO1
  5azs-assembly1_A  TM=9.374E-01  e=1.076E-24  Pseudomonas aeruginosa PAO1
  4k7r-assembly1_A  TM=9.050E-01  e=9.153E-24  Escherichia coli K-12

B-factor: mean 27.85, std 10.54, range [10.05, 93.76]

Solvent-accessible surface area: 23473 Å² total; per-residue (Å²): 164,6,63,41,56,4,4,83,77,0,123,7,79,41,0,28,106,0,0,72,30,0,35,149,134,2,86,58,26,40,108,9,98,60,132,38,153,44,21,86,33,110,13,200,129,18,29,56,73,122,58,114,93,113,36,137,41,66,57,72,69,98,32,93,48,55,132,233,166,150,47,107,124,28,49,129,34,167,34,53,56,2,39,54,14,93,62,48,106,61,37,70,35,132,130,17,44,3,138,10,23,25,54,6,4,63,2,48,34,21,0,11,84,10,74,31,40,35,9,54,20,111,8,1,6,40,0,0,67,13,0,3,56,0,26,63,11,30,35,2,40,124,21,0,88,54,8,11,83,66,10,62,140,19,16,99,42,1,68,131,39,91,81,101,68,117,32,75,99,46,17,4,57,88,2,89,53,28,10,64,69,13,78,60,79,11,108,36,11,69,110,40,10,86,102,33,27,58,41,0,0,69,65,0,33,68,44,102,128,39,1,92,67,3,120,72,12,129,44,60,74,69,97,67,264,122,84,65,15,70,61,14,13,52,17,51,3,15,161,99,64,13,70,0,1,36,41,67,23,27,34,5,92,10,52,70,110,30,43,26,40,35,51,24,62,97,9,80,82,11,108,7,79,123,84,22,133,61,123,64,41,95,26,42,57,132,24,100,62,115,152,80,25,162,177,33,56,35,136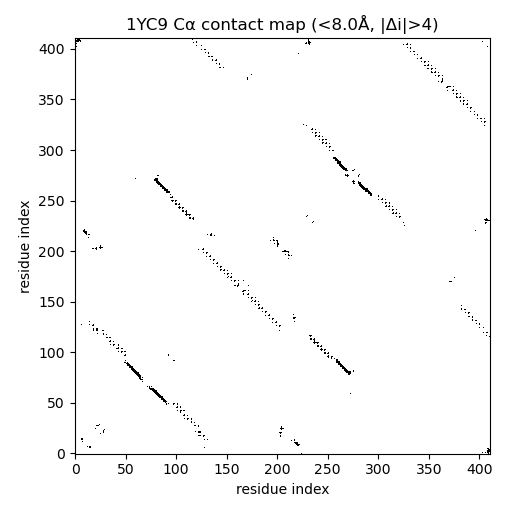,10,82,34,78,35,87,74,15,70,53,73,83,115,88,1,48,61,95,55,74,38,28,45,100,81,0,62,94,48,10,52,73,10,69,85,24,54,142,47,16,107,61,119,19,60,134,22,67,79,39,16,121,129,8,94,89,49,21,100,82,9,42,73,104,7,128,54,56,128,19,80,12,106,68,5,33,88,9,3,98,44,19,19,89,34,54,55,44,22,21,53,15,86,18,85,28,7,40,19,18,1,34,42,0,75,2,11,8,2,7,101,124